Protein AF-A0A937XLF2-F1 (afdb_monomer_lite)

Radius of gyration: 30.06 Å; chains: 1; bounding box: 79×81×80 Å

Foldseek 3Di:
DAWAEWEFQQAQCQVVLVVLVVLLQFQKDPWKAKPLQKIWIWRAAARYIYIHIYHHPVSLPSCVLSNVADGTTAETEAEDQDQQVLLVQLVVLVAQKDRWDKIWIWADDPPDTDIWIKIKIWHDQVQAQAHTYIYIYTPCCCSVRDPVSNDTLLQWHDFQAWEKEFQDPVSNVSNQCSNPNDPVPPNRHYHYDYDPVDPGGMYIAEIEIAGQDNVSSVVSCVVSVQDWDDDDQKIWHHCVSNTRHIYIYHHDDPPVCVVVVVPPDDDDDDDDDDDDDDDDPDDDDDDWQFALLSLLLLLCLQLVAAEEEEADDPQCVLNVVNVVPDPSNHYYHYDPAQLVRLQVQQVCCVVVLFEREYEAEAAPSLVSNQVSQLVQAVVLGHYEYEYEAAQPVCPPVPDPRHDPSQVVCVVRWQEEDECNASACSLVRSQVSLQRQAEDRHGYYYYYYYSVRSGHGDRRPNSHHPNLSRGHVSDDDDPDPVVVVVVVVCVVPDPDDD

Structure (mmCIF, N/CA/C/O backbone):
data_AF-A0A937XLF2-F1
#
_entry.id   AF-A0A937XLF2-F1
#
loop_
_atom_site.group_PDB
_atom_site.id
_atom_site.type_symbol
_atom_site.label_atom_id
_atom_site.label_alt_id
_atom_site.label_comp_id
_atom_site.label_asym_id
_atom_site.label_entity_id
_atom_site.label_seq_id
_atom_site.pdbx_PDB_ins_code
_atom_site.Cartn_x
_atom_site.Cartn_y
_atom_site.Cartn_z
_atom_site.occupancy
_atom_site.B_iso_or_equiv
_atom_site.auth_seq_id
_atom_site.auth_comp_id
_atom_site.auth_asym_id
_atom_site.auth_atom_id
_atom_site.pdbx_PDB_model_num
ATOM 1 N N . MET A 1 1 ? -0.372 14.707 -21.434 1.00 70.12 1 MET A N 1
ATOM 2 C CA . MET A 1 1 ? 1.092 14.821 -21.278 1.00 70.12 1 MET A CA 1
ATOM 3 C C . MET A 1 1 ? 1.476 14.073 -20.020 1.00 70.12 1 MET A C 1
ATOM 5 O O . MET A 1 1 ? 0.783 14.228 -19.022 1.00 70.12 1 MET A O 1
ATOM 9 N N . GLU A 1 2 ? 2.509 13.240 -20.084 1.00 81.50 2 GLU A N 1
ATOM 10 C CA . GLU A 1 2 ? 2.954 12.407 -18.961 1.00 81.50 2 GLU A CA 1
ATOM 11 C C . GLU A 1 2 ? 4.087 13.090 -18.195 1.00 81.50 2 GLU A C 1
ATOM 13 O O . GLU A 1 2 ? 4.882 13.829 -18.779 1.00 81.50 2 GLU A O 1
ATOM 18 N N . PHE A 1 3 ? 4.162 12.849 -16.889 1.00 89.50 3 PHE A N 1
ATOM 19 C CA . PHE A 1 3 ? 5.321 13.232 -16.091 1.00 89.50 3 PHE A CA 1
ATOM 20 C C . PHE A 1 3 ? 6.520 12.336 -16.438 1.00 89.50 3 PHE A C 1
ATOM 22 O O . PHE A 1 3 ? 6.349 11.140 -16.663 1.00 89.50 3 PHE A O 1
ATOM 29 N N . ASP A 1 4 ? 7.719 12.917 -16.492 1.00 92.81 4 ASP A N 1
ATOM 30 C CA . ASP A 1 4 ? 8.948 12.191 -16.816 1.00 92.81 4 ASP A CA 1
ATOM 31 C C . ASP A 1 4 ? 9.892 12.097 -15.617 1.00 92.81 4 ASP A C 1
ATOM 33 O O . ASP A 1 4 ? 10.213 10.997 -15.172 1.00 92.81 4 ASP A O 1
ATOM 37 N N . HIS A 1 5 ? 10.327 13.234 -15.070 1.00 95.94 5 HIS A N 1
ATOM 38 C CA . HIS A 1 5 ? 11.238 13.245 -13.929 1.00 95.94 5 HIS A CA 1
ATOM 39 C C . HIS A 1 5 ? 11.229 14.559 -13.151 1.00 95.94 5 HIS A C 1
ATOM 41 O O . HIS A 1 5 ? 10.792 15.610 -13.626 1.00 95.94 5 HIS A O 1
ATOM 47 N N . ALA A 1 6 ? 11.750 14.475 -11.929 1.00 95.81 6 ALA A N 1
ATOM 48 C CA . ALA A 1 6 ? 12.029 15.610 -11.063 1.00 95.81 6 ALA A CA 1
ATOM 49 C C . ALA A 1 6 ? 13.544 15.814 -10.956 1.00 95.81 6 ALA A C 1
ATOM 51 O O . ALA A 1 6 ? 14.294 14.841 -10.882 1.00 95.81 6 ALA A O 1
ATOM 52 N N . VAL A 1 7 ? 13.995 17.069 -10.907 1.00 96.31 7 VAL A N 1
ATOM 53 C CA . VAL A 1 7 ? 15.417 17.400 -10.716 1.00 96.31 7 VAL A CA 1
ATOM 54 C C . VAL A 1 7 ? 15.638 18.014 -9.348 1.00 96.31 7 VAL A C 1
ATOM 56 O O . VAL A 1 7 ? 15.028 19.033 -9.013 1.00 96.31 7 VAL A O 1
ATOM 59 N N . VAL A 1 8 ? 16.568 17.432 -8.600 1.00 97.00 8 VAL A N 1
ATOM 60 C CA . VAL A 1 8 ? 17.066 17.932 -7.323 1.00 97.00 8 VAL A CA 1
ATOM 61 C C . VAL A 1 8 ? 18.462 18.496 -7.545 1.00 97.00 8 VAL A C 1
ATOM 63 O O . VAL A 1 8 ? 19.385 17.764 -7.899 1.00 97.00 8 VAL A O 1
ATOM 66 N N . VAL A 1 9 ? 18.625 19.803 -7.364 1.00 96.38 9 VAL A N 1
ATOM 67 C CA . VAL A 1 9 ? 19.933 20.454 -7.482 1.00 96.38 9 VAL A CA 1
ATOM 68 C C . VAL A 1 9 ? 20.702 20.259 -6.182 1.00 96.38 9 VAL A C 1
ATOM 70 O O . VAL A 1 9 ? 20.208 20.588 -5.105 1.00 96.38 9 VAL A O 1
ATOM 73 N N . VAL A 1 10 ? 21.917 19.725 -6.304 1.00 96.38 10 VAL A N 1
ATOM 74 C CA . VAL A 1 10 ? 22.835 19.451 -5.185 1.00 96.38 10 VAL A CA 1
ATOM 75 C C . VAL A 1 10 ? 24.174 20.181 -5.333 1.00 96.38 10 VAL A C 1
ATOM 77 O O . VAL A 1 10 ? 25.089 19.947 -4.553 1.00 96.38 10 VAL A O 1
ATOM 80 N N . HIS A 1 11 ? 24.298 21.063 -6.333 1.00 95.25 11 HIS A N 1
ATOM 81 C CA . HIS A 1 11 ? 25.495 21.873 -6.604 1.00 95.25 11 HIS A CA 1
ATOM 82 C C . HIS A 1 11 ? 26.783 21.033 -6.664 1.00 95.25 11 HIS A C 1
ATOM 84 O O . HIS A 1 11 ? 26.898 20.158 -7.521 1.00 95.25 11 HIS A O 1
ATOM 90 N N . ASP A 1 12 ? 27.750 21.299 -5.789 1.00 94.25 12 ASP A N 1
ATOM 91 C CA . ASP A 1 12 ? 29.016 20.575 -5.644 1.00 94.25 12 ASP A CA 1
ATOM 92 C C . ASP A 1 12 ? 28.970 19.466 -4.571 1.00 94.25 12 ASP A C 1
ATOM 94 O O . ASP A 1 12 ? 29.967 18.786 -4.342 1.00 94.25 12 ASP A O 1
ATOM 98 N N . GLN A 1 13 ? 27.806 19.209 -3.963 1.00 95.44 13 GLN A N 1
ATOM 99 C CA . GLN A 1 13 ? 27.596 18.232 -2.883 1.00 95.44 13 GLN A CA 1
ATOM 100 C C . GLN A 1 13 ? 27.111 16.866 -3.404 1.00 95.44 13 GLN A C 1
ATOM 102 O O . GLN A 1 13 ? 26.310 16.184 -2.765 1.00 95.44 13 GLN A O 1
ATOM 107 N N . MET A 1 14 ? 27.567 16.448 -4.590 1.00 96.31 14 MET A N 1
ATOM 108 C CA . MET A 1 14 ? 27.078 15.218 -5.234 1.00 96.31 14 MET A CA 1
ATOM 109 C C . MET A 1 14 ? 27.374 13.951 -4.413 1.00 96.31 14 MET A C 1
ATOM 111 O O . MET A 1 14 ? 26.533 13.057 -4.344 1.00 96.31 14 MET A O 1
ATOM 115 N N . ASP A 1 15 ? 28.550 13.872 -3.785 1.00 96.44 15 ASP A N 1
ATOM 116 C CA . ASP A 1 15 ? 28.934 12.729 -2.944 1.00 96.44 15 ASP A CA 1
ATOM 117 C C . ASP A 1 15 ? 28.076 12.644 -1.673 1.00 96.44 15 ASP A C 1
ATOM 119 O O . ASP A 1 15 ? 27.564 11.580 -1.333 1.00 96.44 15 ASP A O 1
ATOM 123 N N . GLU A 1 16 ? 27.823 13.780 -1.024 1.00 96.06 16 GLU A N 1
ATOM 124 C CA . GLU A 1 16 ? 26.942 13.845 0.144 1.00 96.06 16 GLU A CA 1
ATOM 125 C C . GLU A 1 16 ? 25.494 13.479 -0.216 1.00 96.06 16 GLU A C 1
ATOM 127 O O . GLU A 1 16 ? 24.826 12.740 0.511 1.00 96.06 16 GLU A O 1
ATOM 132 N N . ALA A 1 17 ? 25.004 13.952 -1.366 1.00 96.12 17 ALA A N 1
ATOM 133 C CA . ALA A 1 17 ? 23.687 13.579 -1.866 1.00 96.12 17 ALA A CA 1
ATOM 134 C C . ALA A 1 17 ? 23.592 12.066 -2.116 1.00 96.12 17 ALA A C 1
ATOM 136 O O . ALA A 1 17 ? 22.612 11.435 -1.717 1.00 96.12 17 ALA A O 1
ATOM 137 N N . LEU A 1 18 ? 24.621 11.467 -2.724 1.00 97.00 18 LEU A N 1
ATOM 138 C CA . LEU A 1 18 ? 24.688 10.025 -2.947 1.00 97.00 18 LEU A CA 1
ATOM 139 C C . LEU A 1 18 ? 24.577 9.248 -1.629 1.00 97.00 18 LEU A C 1
ATOM 141 O O . LEU A 1 18 ? 23.783 8.310 -1.537 1.00 97.00 18 LEU A O 1
ATOM 145 N N . GLU A 1 19 ? 25.341 9.643 -0.611 1.00 96.44 19 GLU A N 1
ATOM 146 C CA . GLU A 1 19 ? 25.309 9.012 0.711 1.00 96.44 19 GLU A CA 1
ATOM 147 C C . GLU A 1 19 ? 23.934 9.141 1.370 1.00 96.44 19 GLU A C 1
ATOM 149 O O . GLU A 1 19 ? 23.361 8.137 1.799 1.00 96.44 19 GLU A O 1
ATOM 154 N N . ARG A 1 20 ? 23.356 10.347 1.391 1.00 96.38 20 ARG A N 1
ATOM 155 C CA . ARG A 1 20 ? 22.055 10.605 2.026 1.00 96.38 20 ARG A CA 1
ATOM 156 C C . ARG A 1 20 ? 20.918 9.836 1.357 1.00 96.38 20 ARG A C 1
ATOM 158 O O . ARG A 1 20 ? 20.122 9.204 2.047 1.00 96.38 20 ARG A O 1
ATOM 165 N N . PHE A 1 21 ? 20.843 9.831 0.026 1.00 97.44 21 PHE A N 1
ATOM 166 C CA . PHE A 1 21 ? 19.784 9.100 -0.679 1.00 97.44 21 PHE A CA 1
ATOM 167 C C . PHE A 1 21 ? 19.967 7.575 -0.579 1.00 97.44 21 PHE A C 1
ATOM 169 O O . PHE A 1 21 ? 18.979 6.852 -0.435 1.00 97.44 21 PHE A O 1
ATOM 176 N N . ARG A 1 22 ? 21.206 7.062 -0.544 1.00 97.06 22 ARG A N 1
ATOM 177 C CA . ARG A 1 22 ? 21.458 5.641 -0.235 1.00 97.06 22 ARG A CA 1
ATOM 178 C C . ARG A 1 22 ? 21.079 5.284 1.199 1.00 97.06 22 ARG A C 1
ATOM 180 O O . ARG A 1 22 ? 20.494 4.225 1.415 1.00 97.06 22 ARG A O 1
ATOM 187 N N . ALA A 1 23 ? 21.339 6.169 2.162 1.00 96.19 23 ALA A N 1
ATOM 188 C CA . ALA A 1 23 ? 20.910 5.993 3.549 1.00 96.19 23 ALA A CA 1
ATOM 189 C C . ALA A 1 23 ? 19.375 5.940 3.676 1.00 96.19 23 ALA A C 1
ATOM 191 O O . ALA A 1 23 ? 18.843 5.215 4.513 1.00 96.19 23 ALA A O 1
ATOM 192 N N . MET A 1 24 ? 18.649 6.628 2.789 1.00 97.31 24 MET A N 1
ATOM 193 C CA . MET A 1 24 ? 17.187 6.521 2.672 1.00 97.31 24 MET A CA 1
ATOM 194 C C . MET A 1 24 ? 16.707 5.236 1.980 1.00 97.31 24 MET A C 1
ATOM 196 O O . MET A 1 24 ? 15.505 5.049 1.795 1.00 97.31 24 MET A O 1
ATOM 200 N N . GLY A 1 25 ? 17.624 4.348 1.592 1.00 96.62 25 GLY A N 1
ATOM 201 C CA . GLY A 1 25 ? 17.332 3.069 0.956 1.00 96.62 25 GLY A CA 1
ATOM 202 C C . GLY A 1 25 ? 17.006 3.163 -0.534 1.00 96.62 25 GLY A C 1
ATOM 203 O O . GLY A 1 25 ? 16.436 2.218 -1.078 1.00 96.62 25 GLY A O 1
ATOM 204 N N . PHE A 1 26 ? 17.365 4.257 -1.213 1.00 97.94 26 PHE A N 1
ATOM 205 C CA . PHE A 1 26 ? 17.306 4.304 -2.671 1.00 97.94 26 PHE A CA 1
ATOM 206 C C . PHE A 1 26 ? 18.509 3.584 -3.283 1.00 97.94 26 PHE A C 1
ATOM 208 O O . PHE A 1 26 ? 19.660 3.842 -2.928 1.00 97.94 26 PHE A O 1
ATOM 215 N N . PHE A 1 27 ? 18.260 2.738 -4.283 1.00 97.31 27 PHE A N 1
ATOM 216 C CA . PHE A 1 27 ? 19.265 2.502 -5.315 1.00 97.31 27 PHE A CA 1
ATOM 217 C C . PHE A 1 27 ? 19.537 3.807 -6.085 1.00 97.31 27 PHE A C 1
ATOM 219 O O . PHE A 1 27 ? 18.606 4.452 -6.565 1.00 97.31 27 PHE A O 1
ATOM 226 N N . VAL A 1 28 ? 20.813 4.180 -6.193 1.00 96.75 28 VAL A N 1
ATOM 227 C CA . VAL A 1 28 ? 21.285 5.388 -6.881 1.00 96.75 28 VAL A CA 1
ATOM 228 C C . VAL A 1 28 ? 22.344 4.962 -7.898 1.00 96.75 28 VAL A C 1
ATOM 230 O O . VAL A 1 28 ? 23.304 4.281 -7.514 1.00 96.75 28 VAL A O 1
ATOM 233 N N . THR A 1 29 ? 22.164 5.327 -9.174 1.00 94.81 29 THR A N 1
ATOM 234 C CA . THR A 1 29 ? 23.053 4.903 -10.275 1.00 94.81 29 THR A CA 1
ATOM 235 C C . THR A 1 29 ? 24.486 5.389 -10.086 1.00 94.81 29 THR A C 1
ATOM 237 O O . THR A 1 29 ? 24.756 6.273 -9.277 1.00 94.81 29 THR A O 1
ATOM 240 N N . GLU A 1 30 ? 25.416 4.881 -10.892 1.00 91.81 30 GLU A N 1
ATOM 241 C CA . GLU A 1 30 ? 26.735 5.501 -11.029 1.00 91.81 30 GLU A CA 1
ATOM 242 C C . GLU A 1 30 ? 26.637 6.946 -11.538 1.00 91.81 30 GLU A C 1
ATOM 244 O O . GLU A 1 30 ? 25.594 7.385 -12.044 1.00 91.81 30 GLU A O 1
ATOM 249 N N . ARG A 1 31 ? 27.724 7.699 -11.342 1.00 94.19 31 ARG A N 1
ATOM 250 C CA . ARG A 1 31 ? 27.793 9.114 -11.698 1.00 94.19 31 ARG A CA 1
ATOM 251 C C . ARG A 1 31 ? 27.819 9.258 -13.214 1.00 94.19 31 ARG A C 1
ATOM 253 O O . ARG A 1 31 ? 28.728 8.764 -13.873 1.00 94.19 31 ARG A O 1
ATOM 260 N N . GLY A 1 32 ? 26.845 9.975 -13.754 1.00 91.38 32 GLY A N 1
ATOM 261 C CA . GLY A 1 32 ? 26.829 10.393 -15.145 1.00 91.38 32 GLY A CA 1
ATOM 262 C C . GLY A 1 32 ? 27.539 11.727 -15.347 1.00 91.38 32 GLY A C 1
ATOM 263 O O . GLY A 1 32 ? 27.528 12.595 -14.472 1.00 91.38 32 GLY A O 1
ATOM 264 N N . TYR A 1 33 ? 28.122 11.895 -16.531 1.00 91.56 33 TYR A N 1
ATOM 265 C CA . TYR A 1 33 ? 28.81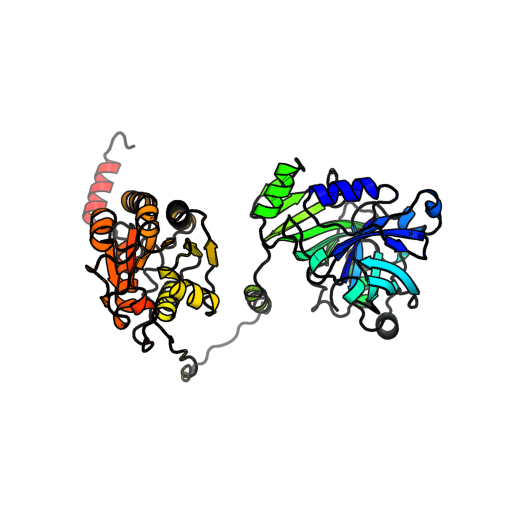6 13.110 -16.948 1.00 91.56 33 TYR A CA 1
ATOM 266 C C . TYR A 1 33 ? 28.154 13.637 -18.217 1.00 91.56 33 TYR A C 1
ATOM 268 O O . TYR A 1 33 ? 28.175 12.981 -19.256 1.00 91.56 33 TYR A O 1
ATOM 276 N N . HIS A 1 34 ? 27.538 14.812 -18.133 1.00 86.38 34 HIS A N 1
ATOM 277 C CA . HIS A 1 34 ? 26.902 15.440 -19.284 1.00 86.38 34 HIS A CA 1
ATOM 278 C C . HIS A 1 34 ? 27.938 16.166 -20.140 1.00 86.38 34 HIS A C 1
ATOM 280 O O . HIS A 1 34 ? 28.828 16.842 -19.615 1.00 86.38 34 HIS A O 1
ATOM 286 N N . SER A 1 35 ? 27.744 16.152 -21.460 1.00 82.88 35 SER A N 1
ATOM 287 C CA . SER A 1 35 ? 28.547 16.953 -22.398 1.00 82.88 35 SER A CA 1
ATOM 288 C C . SER A 1 35 ? 28.527 18.460 -22.086 1.00 82.88 35 SER A C 1
ATOM 290 O O . SER A 1 35 ? 29.469 19.182 -22.402 1.00 82.88 35 SER A O 1
ATOM 292 N N . LEU A 1 36 ? 27.481 18.925 -21.396 1.00 77.75 36 LEU A N 1
ATOM 293 C CA . LEU A 1 36 ? 27.287 20.308 -20.954 1.00 77.75 36 LEU A CA 1
ATOM 294 C C . LEU A 1 36 ? 28.039 20.674 -19.652 1.00 77.75 36 LEU A C 1
ATOM 296 O O . LEU A 1 36 ? 27.909 21.798 -19.173 1.00 77.75 36 LEU A O 1
ATOM 300 N N . GLY A 1 37 ? 28.802 19.751 -19.050 1.00 85.19 37 GLY A N 1
ATOM 301 C CA . GLY A 1 37 ? 29.666 20.008 -17.883 1.00 85.19 37 GLY A CA 1
ATOM 302 C C . GLY A 1 37 ? 29.051 19.725 -16.505 1.00 85.19 37 GLY A C 1
ATOM 303 O O . GLY A 1 37 ? 29.766 19.737 -15.504 1.00 85.19 37 GLY A O 1
ATOM 304 N N . THR A 1 38 ? 27.753 19.437 -16.442 1.00 93.06 38 THR A N 1
ATOM 305 C CA . THR A 1 38 ? 27.073 18.948 -15.226 1.00 93.06 38 THR A CA 1
ATOM 306 C C . THR A 1 38 ? 27.301 17.455 -15.008 1.00 93.06 38 THR A C 1
ATOM 308 O O . THR A 1 38 ? 27.551 16.717 -15.960 1.00 93.06 38 THR A O 1
ATOM 311 N N . ILE A 1 39 ? 27.132 17.009 -13.770 1.00 95.19 39 ILE A N 1
ATOM 312 C CA . ILE A 1 39 ? 27.133 15.597 -13.375 1.00 95.19 39 ILE A CA 1
ATOM 313 C C . ILE A 1 39 ? 25.782 15.219 -12.779 1.00 95.19 39 ILE A C 1
ATOM 315 O O . ILE A 1 39 ? 25.080 16.087 -12.251 1.00 95.19 39 ILE A O 1
ATOM 319 N N . ASN A 1 40 ? 25.427 13.936 -12.838 1.00 96.06 40 ASN A N 1
ATOM 320 C CA . ASN A 1 40 ? 24.212 13.451 -12.198 1.00 96.06 40 ASN A CA 1
ATOM 321 C C . ASN A 1 40 ? 24.329 12.071 -11.556 1.00 96.06 40 ASN A C 1
ATOM 323 O O . ASN A 1 40 ? 25.195 11.266 -11.891 1.00 96.06 40 ASN A O 1
ATOM 327 N N . HIS A 1 41 ? 23.391 11.806 -10.658 1.00 96.94 41 HIS A N 1
ATOM 328 C CA . HIS A 1 41 ? 22.976 10.467 -10.273 1.00 96.94 41 HIS A CA 1
ATOM 329 C C . HIS A 1 41 ? 21.477 10.333 -10.531 1.00 96.94 41 HIS A C 1
ATOM 331 O O . HIS A 1 41 ? 20.729 11.295 -10.348 1.00 96.94 41 HIS A O 1
ATOM 337 N N . LEU A 1 42 ? 21.033 9.148 -10.943 1.00 97.06 42 LEU A N 1
ATOM 338 C CA . LEU A 1 42 ? 19.619 8.873 -11.157 1.00 97.06 42 LEU A CA 1
ATOM 339 C C . LEU A 1 42 ? 19.085 7.928 -10.081 1.00 97.06 42 LEU A C 1
ATOM 341 O O . LEU A 1 42 ? 19.763 6.990 -9.657 1.00 97.06 42 LEU A O 1
ATOM 345 N N . ILE A 1 43 ? 17.841 8.164 -9.683 1.00 98.06 43 ILE A N 1
ATOM 346 C CA . ILE A 1 43 ? 17.016 7.251 -8.893 1.00 98.06 43 ILE A CA 1
ATOM 347 C C . ILE A 1 43 ? 15.849 6.866 -9.795 1.00 98.06 43 ILE A C 1
ATOM 349 O O . ILE A 1 43 ? 14.926 7.657 -9.993 1.00 98.06 43 ILE A O 1
ATOM 353 N N . ILE A 1 44 ? 15.948 5.693 -10.417 1.00 97.44 44 ILE A N 1
ATOM 354 C CA . ILE A 1 44 ? 15.016 5.245 -11.455 1.00 97.44 44 ILE A CA 1
ATOM 355 C C . ILE A 1 44 ? 13.805 4.594 -10.806 1.00 97.44 44 ILE A C 1
ATOM 357 O O . ILE A 1 44 ? 13.966 3.611 -10.112 1.00 97.44 44 ILE A O 1
ATOM 361 N N . LEU A 1 45 ? 12.610 5.100 -11.075 1.00 95.56 45 LEU A N 1
ATOM 362 C CA . LEU A 1 45 ? 11.343 4.554 -10.590 1.00 95.56 45 LEU A CA 1
ATOM 363 C C . LEU A 1 45 ? 10.609 3.848 -11.745 1.00 95.56 45 LEU A C 1
ATOM 365 O O . LEU A 1 45 ? 11.140 3.761 -12.855 1.00 95.56 45 LEU A O 1
ATOM 369 N N . ASP A 1 46 ? 9.392 3.352 -11.513 1.00 90.25 46 ASP A N 1
ATOM 370 C CA . ASP A 1 46 ? 8.694 2.488 -12.479 1.00 90.25 46 ASP A CA 1
ATOM 371 C C . ASP A 1 46 ? 8.454 3.187 -13.818 1.00 90.25 46 ASP A C 1
ATOM 373 O O . ASP A 1 46 ? 8.754 2.635 -14.875 1.00 90.25 46 ASP A O 1
ATOM 377 N N . ASN A 1 47 ? 7.968 4.429 -13.761 1.00 85.50 47 ASN A N 1
ATOM 378 C CA . ASN A 1 47 ? 7.598 5.216 -14.940 1.00 85.50 47 ASN A CA 1
ATOM 379 C C . ASN A 1 47 ? 8.257 6.603 -14.980 1.00 85.50 47 ASN A C 1
ATOM 381 O O . ASN A 1 47 ? 8.012 7.379 -15.907 1.00 85.50 47 ASN A O 1
ATOM 385 N N . SER A 1 48 ? 9.086 6.926 -13.987 1.00 93.56 48 SER A N 1
ATOM 386 C CA . SER A 1 48 ? 9.733 8.230 -13.824 1.00 93.56 48 SER A CA 1
ATOM 387 C C . SER A 1 48 ? 11.116 8.081 -13.194 1.00 93.56 48 SER A C 1
ATOM 389 O O . SER A 1 48 ? 11.562 6.967 -12.936 1.00 93.56 48 SER A O 1
ATOM 391 N N . TYR A 1 49 ? 11.806 9.182 -12.911 1.00 96.38 49 TYR A N 1
ATOM 392 C CA . TYR A 1 49 ? 13.018 9.155 -12.089 1.00 96.38 49 TYR A CA 1
ATOM 393 C C . TYR A 1 49 ? 13.228 10.463 -11.319 1.00 96.38 49 TYR A C 1
ATOM 395 O O . TYR A 1 49 ? 12.584 11.477 -11.593 1.00 96.38 49 TYR A O 1
ATOM 403 N N . ILE A 1 50 ? 14.131 10.430 -10.339 1.00 97.56 50 ILE A N 1
ATOM 404 C CA . ILE A 1 50 ? 14.697 11.625 -9.705 1.00 97.56 50 ILE A CA 1
ATOM 405 C C . ILE A 1 50 ? 16.120 11.788 -10.228 1.00 97.56 50 ILE A C 1
ATOM 407 O O . ILE A 1 50 ? 16.924 10.858 -10.155 1.00 97.56 50 ILE A O 1
ATOM 411 N N . GLU A 1 51 ? 16.432 12.965 -10.755 1.00 97.06 51 GLU A N 1
ATOM 412 C CA . GLU A 1 51 ? 17.785 13.349 -11.135 1.00 97.06 51 GLU A CA 1
ATOM 413 C C . GLU A 1 51 ? 18.409 14.195 -10.029 1.00 97.06 51 GLU A C 1
ATOM 415 O O . GLU A 1 51 ? 17.969 15.314 -9.771 1.00 97.06 51 GLU A O 1
ATOM 420 N N . LEU A 1 52 ? 19.459 13.678 -9.397 1.00 97.81 52 LEU A N 1
ATOM 421 C CA . LEU A 1 52 ? 20.346 14.487 -8.569 1.00 97.81 52 LEU A CA 1
ATOM 422 C C . LEU A 1 52 ? 21.323 15.183 -9.515 1.00 97.81 52 LEU A C 1
ATOM 424 O O . LEU A 1 52 ? 22.123 14.507 -10.159 1.00 97.81 52 LEU A O 1
ATOM 428 N N . LEU A 1 53 ? 21.244 16.507 -9.632 1.00 96.69 53 LEU A N 1
ATOM 429 C CA . LEU A 1 53 ? 22.009 17.299 -10.595 1.00 96.69 53 LEU A CA 1
ATOM 430 C C . LEU A 1 53 ? 23.003 18.216 -9.886 1.00 96.69 53 LEU A C 1
ATOM 432 O O . LEU A 1 53 ? 22.642 18.981 -8.991 1.00 96.69 53 LEU A O 1
ATOM 436 N N . GLY A 1 54 ? 24.246 18.196 -10.348 1.00 96.44 54 GLY A N 1
ATOM 437 C CA . GLY A 1 54 ? 25.309 19.034 -9.812 1.00 96.44 54 GLY A CA 1
ATOM 438 C C . GLY A 1 54 ? 26.395 19.330 -10.836 1.00 96.44 54 GLY A C 1
ATOM 439 O O . GLY A 1 54 ? 26.231 19.116 -12.041 1.00 96.44 54 GLY A O 1
ATOM 440 N N . TYR A 1 55 ? 27.529 19.816 -10.356 1.00 95.75 55 TYR A N 1
ATOM 441 C CA . TYR A 1 55 ? 28.718 20.076 -11.160 1.00 95.75 55 TYR A CA 1
ATOM 442 C C . TYR A 1 55 ? 29.976 19.731 -10.372 1.00 95.75 55 TYR A C 1
ATOM 444 O O . TYR A 1 55 ? 30.007 19.794 -9.146 1.00 95.75 55 TYR A O 1
ATOM 452 N N . LEU A 1 56 ? 31.035 19.390 -11.101 1.00 93.38 56 LEU A N 1
ATOM 453 C CA . LEU A 1 56 ? 32.370 19.385 -10.518 1.00 93.38 56 LEU A CA 1
ATOM 454 C C . LEU A 1 56 ? 32.836 20.835 -10.304 1.00 93.38 56 LEU A C 1
ATOM 456 O O . LEU A 1 56 ? 32.452 21.699 -11.103 1.00 93.38 56 LEU A O 1
ATOM 460 N N . PRO A 1 57 ? 33.656 21.126 -9.279 1.00 91.00 57 PRO A N 1
ATOM 461 C CA . PRO A 1 57 ? 34.128 22.482 -8.991 1.00 91.00 57 PRO A CA 1
ATOM 462 C C . PRO A 1 57 ? 34.725 23.206 -10.209 1.00 91.00 57 PRO A C 1
ATOM 464 O O . PRO A 1 57 ? 34.425 24.374 -10.447 1.00 91.00 57 PRO A O 1
ATOM 467 N N . GLU A 1 58 ? 35.489 22.503 -11.046 1.00 92.06 58 GLU A N 1
ATOM 468 C CA . GLU A 1 58 ? 36.090 23.026 -12.279 1.00 92.06 58 GLU A CA 1
ATOM 469 C C . GLU A 1 58 ? 35.074 23.378 -13.380 1.00 92.06 58 GLU A C 1
ATOM 471 O O . GLU A 1 58 ? 35.389 24.113 -14.316 1.00 92.06 58 GLU A O 1
ATOM 476 N N . ASN A 1 59 ? 33.845 22.869 -13.277 1.00 93.06 59 ASN A N 1
ATOM 477 C CA . ASN A 1 59 ? 32.757 23.104 -14.222 1.00 93.06 59 ASN A CA 1
ATOM 478 C C . ASN A 1 59 ? 31.690 24.066 -13.678 1.00 93.06 59 ASN A C 1
ATOM 480 O O . ASN A 1 59 ? 30.681 24.275 -14.353 1.00 93.06 59 ASN A O 1
ATOM 484 N N . ARG A 1 60 ? 31.904 24.670 -12.499 1.00 90.00 60 ARG A N 1
ATOM 485 C CA . ARG A 1 60 ? 30.927 25.522 -11.796 1.00 90.00 60 ARG A CA 1
ATOM 486 C C . ARG A 1 60 ? 30.269 26.578 -12.685 1.00 90.00 60 ARG A C 1
ATOM 488 O O . ARG A 1 60 ? 29.060 26.774 -12.618 1.00 90.00 60 ARG A O 1
ATOM 495 N N . ASP A 1 61 ? 31.047 27.243 -13.534 1.00 90.88 61 ASP A N 1
ATOM 496 C CA . ASP A 1 61 ? 30.554 28.355 -14.356 1.00 90.88 61 ASP A CA 1
ATOM 497 C C . ASP A 1 61 ? 30.063 27.931 -15.751 1.00 90.88 61 ASP A C 1
ATOM 499 O O . ASP A 1 61 ? 29.628 28.775 -16.532 1.00 90.88 61 ASP A O 1
ATOM 503 N N . LYS A 1 62 ? 30.073 26.628 -16.075 1.00 89.19 62 LYS A N 1
ATOM 504 C CA . LYS A 1 62 ? 29.584 26.127 -17.373 1.00 89.19 62 LYS A CA 1
ATOM 505 C C . LYS A 1 62 ? 28.061 26.162 -17.500 1.00 89.19 62 LYS A C 1
ATOM 507 O O . LYS A 1 62 ? 27.557 26.210 -18.619 1.00 89.19 62 LYS A O 1
ATOM 512 N N . ARG A 1 63 ? 27.333 26.112 -16.378 1.00 87.06 63 ARG A N 1
ATOM 513 C CA . ARG A 1 63 ? 25.858 26.077 -16.327 1.00 87.06 63 ARG A CA 1
ATOM 514 C C . ARG A 1 63 ? 25.324 27.037 -15.258 1.00 87.06 63 ARG A C 1
ATOM 516 O O . ARG A 1 63 ? 24.956 26.587 -14.168 1.00 87.06 63 ARG A O 1
ATOM 523 N N . PRO A 1 64 ? 25.305 28.355 -15.540 1.00 88.81 64 PRO A N 1
ATOM 524 C CA . PRO A 1 64 ? 24.845 29.374 -14.596 1.00 88.81 64 PRO A CA 1
ATOM 525 C C . PRO A 1 64 ? 23.455 29.083 -14.026 1.00 88.81 64 PRO A C 1
ATOM 527 O O . PRO A 1 64 ? 23.227 29.270 -12.841 1.00 88.81 64 PRO A O 1
ATOM 530 N N . GLU A 1 65 ? 22.548 28.524 -14.825 1.00 86.44 65 GLU A N 1
ATOM 531 C CA . GLU A 1 65 ? 21.191 28.193 -14.394 1.00 86.44 65 GLU A CA 1
ATOM 532 C C . GLU A 1 65 ? 21.114 27.046 -13.374 1.00 86.44 65 GLU A C 1
ATOM 534 O O . GLU A 1 65 ? 20.106 26.912 -12.689 1.00 86.44 65 GLU A O 1
ATOM 539 N N . VAL A 1 66 ? 22.147 26.199 -13.279 1.00 89.62 66 VAL A N 1
ATOM 540 C CA . VAL A 1 66 ? 22.259 25.156 -12.241 1.00 89.62 66 VAL A CA 1
ATOM 541 C C . VAL A 1 66 ? 22.994 25.706 -11.021 1.00 89.62 66 VAL A C 1
ATOM 543 O O . VAL A 1 66 ? 22.607 25.421 -9.894 1.00 89.62 66 VAL A O 1
ATOM 546 N N . ARG A 1 67 ? 24.031 26.521 -11.244 1.00 91.31 67 ARG A N 1
ATOM 547 C CA . ARG A 1 67 ? 24.786 27.214 -10.191 1.00 91.31 67 ARG A CA 1
ATOM 548 C C . ARG A 1 67 ? 23.905 28.156 -9.370 1.00 91.31 67 ARG A C 1
ATOM 550 O O . ARG A 1 67 ? 24.013 28.169 -8.150 1.00 91.31 67 ARG A O 1
ATOM 557 N N . ASP A 1 68 ? 23.056 28.924 -10.045 1.00 89.44 68 ASP A N 1
ATOM 558 C CA . ASP A 1 68 ? 22.245 29.982 -9.437 1.00 89.44 68 ASP A CA 1
ATOM 559 C C . ASP A 1 68 ? 20.874 29.468 -8.960 1.00 89.44 68 ASP A C 1
ATOM 561 O O . ASP A 1 68 ? 20.157 30.171 -8.250 1.00 89.44 68 ASP A O 1
ATOM 565 N N . ALA A 1 69 ? 20.507 28.231 -9.316 1.00 88.31 69 ALA A N 1
ATOM 566 C CA . ALA A 1 69 ? 19.311 27.577 -8.802 1.00 88.31 69 ALA A CA 1
ATOM 567 C C . ALA A 1 69 ? 19.448 27.265 -7.298 1.00 88.31 69 ALA A C 1
ATOM 569 O O . ALA A 1 69 ? 20.525 26.854 -6.857 1.00 88.31 69 ALA A O 1
ATOM 570 N N . PRO A 1 70 ? 18.370 27.391 -6.501 1.00 88.69 70 PRO A N 1
ATOM 571 C CA . PRO A 1 70 ? 18.377 26.937 -5.115 1.00 88.69 70 PRO A CA 1
ATOM 572 C C . PRO A 1 70 ? 18.586 25.419 -5.033 1.00 88.69 70 PRO A C 1
ATOM 574 O O . PRO A 1 70 ? 18.148 24.671 -5.911 1.00 88.69 70 PRO A O 1
ATOM 577 N N . ALA A 1 71 ? 19.238 24.974 -3.957 1.00 90.62 71 ALA A N 1
ATOM 578 C CA . ALA A 1 71 ? 19.383 23.553 -3.657 1.00 90.62 71 ALA A CA 1
ATOM 579 C C . ALA A 1 71 ? 18.013 22.931 -3.345 1.00 90.62 71 ALA A C 1
ATOM 581 O O . ALA A 1 71 ? 17.141 23.593 -2.777 1.00 90.62 71 ALA A O 1
ATOM 582 N N . GLY A 1 72 ? 17.838 21.657 -3.690 1.00 93.50 72 GLY A N 1
ATOM 583 C CA . GLY A 1 72 ? 16.572 20.940 -3.533 1.00 93.50 72 GLY A CA 1
ATOM 584 C C . GLY A 1 72 ? 15.803 20.786 -4.845 1.00 93.50 72 GLY A C 1
ATOM 585 O O . GLY A 1 72 ? 16.376 20.858 -5.935 1.00 93.50 72 GLY A O 1
ATOM 586 N N . LEU A 1 73 ? 14.501 20.505 -4.749 1.00 94.75 73 LEU A N 1
ATOM 587 C CA . LEU A 1 73 ? 13.651 20.272 -5.918 1.00 94.75 73 LEU A CA 1
ATOM 588 C C . LEU A 1 73 ? 13.534 21.551 -6.748 1.00 94.75 73 LEU A C 1
ATOM 590 O O . LEU A 1 73 ? 13.011 22.563 -6.295 1.00 94.75 73 LEU A O 1
ATOM 594 N N . ASN A 1 74 ? 14.028 21.490 -7.979 1.00 93.81 74 ASN A N 1
ATOM 595 C CA . ASN A 1 74 ? 14.214 22.676 -8.797 1.00 93.81 74 ASN A CA 1
ATOM 596 C C . ASN A 1 74 ? 13.654 22.541 -10.211 1.00 93.81 74 ASN A C 1
ATOM 598 O O . ASN A 1 74 ? 13.396 23.568 -10.833 1.00 93.81 74 ASN A O 1
ATOM 602 N N . ALA A 1 75 ? 13.438 21.328 -10.727 1.00 93.94 75 ALA A N 1
ATOM 603 C CA . ALA A 1 75 ? 12.764 21.171 -12.010 1.00 93.94 75 ALA A CA 1
ATOM 604 C C . ALA A 1 75 ? 11.678 20.101 -12.007 1.00 93.94 75 ALA A C 1
ATOM 606 O O . ALA A 1 75 ? 11.822 19.055 -11.370 1.00 93.94 75 ALA A O 1
ATOM 607 N N . TRP A 1 76 ? 10.630 20.378 -12.778 1.00 93.75 76 TRP A N 1
ATOM 608 C CA . TRP A 1 76 ? 9.539 19.460 -13.070 1.00 93.75 76 TRP A CA 1
ATOM 609 C C . TRP A 1 76 ? 9.443 19.250 -14.577 1.00 93.75 76 TRP A C 1
ATOM 611 O O . TRP A 1 76 ? 9.365 20.218 -15.342 1.00 93.75 76 TRP A O 1
ATOM 621 N N . VAL A 1 77 ? 9.499 17.988 -14.998 1.00 94.44 77 VAL A N 1
ATOM 622 C CA . VAL A 1 77 ? 9.753 17.639 -16.395 1.00 94.44 77 VAL A CA 1
ATOM 623 C C . VAL A 1 77 ? 8.672 16.725 -16.931 1.00 94.44 77 VAL A C 1
ATOM 625 O O . VAL A 1 77 ? 8.334 15.713 -16.316 1.00 94.44 77 VAL A O 1
ATOM 628 N N . TRP A 1 78 ? 8.161 17.062 -18.111 1.00 93.31 78 TRP A N 1
ATOM 629 C CA . TRP A 1 78 ? 7.197 16.233 -18.827 1.00 93.31 78 TRP A CA 1
ATOM 630 C C . TRP A 1 78 ? 7.851 15.452 -19.956 1.00 93.31 78 TRP A C 1
ATOM 632 O O . TRP A 1 78 ? 8.834 15.879 -20.569 1.00 93.31 78 TRP A O 1
ATOM 642 N N . ARG A 1 79 ? 7.262 14.302 -20.263 1.00 92.44 79 ARG A N 1
ATOM 643 C CA . ARG A 1 79 ? 7.718 13.435 -21.339 1.00 92.44 79 ARG A CA 1
ATOM 644 C C . ARG A 1 79 ? 7.328 14.024 -22.684 1.00 92.44 79 ARG A C 1
ATOM 646 O O . ARG A 1 79 ? 6.196 14.466 -22.881 1.00 92.44 79 ARG A O 1
ATOM 653 N N . SER A 1 80 ? 8.266 13.975 -23.618 1.00 93.94 80 SER A N 1
ATOM 654 C CA . SER A 1 80 ? 8.058 14.298 -25.023 1.00 93.94 80 SER A CA 1
ATOM 655 C C . SER A 1 80 ? 8.428 13.092 -25.878 1.00 93.94 80 SER A C 1
ATOM 657 O O . SER A 1 80 ? 9.523 12.553 -25.748 1.00 93.94 80 SER A O 1
ATOM 659 N N . HIS A 1 81 ? 7.541 12.678 -26.780 1.00 92.44 81 HIS A N 1
ATOM 660 C CA . HIS A 1 81 ? 7.869 11.651 -27.777 1.00 92.44 81 HIS A CA 1
ATOM 661 C C . HIS A 1 81 ? 8.590 12.245 -28.995 1.00 92.44 81 HIS A C 1
ATOM 663 O O . HIS A 1 81 ? 9.416 11.569 -29.601 1.00 92.44 81 HIS A O 1
ATOM 669 N N . ASP A 1 82 ? 8.334 13.523 -29.289 1.00 95.00 82 ASP A N 1
ATOM 670 C CA . ASP A 1 82 ? 8.997 14.312 -30.325 1.00 95.00 82 ASP A CA 1
ATOM 671 C C . ASP A 1 82 ? 9.165 15.758 -29.826 1.00 95.00 82 ASP A C 1
ATOM 673 O O . ASP A 1 82 ? 8.192 16.486 -29.597 1.00 95.00 82 ASP A O 1
ATOM 677 N N . ALA A 1 83 ? 10.412 16.171 -29.598 1.00 96.00 83 ALA A N 1
ATOM 678 C CA . ALA A 1 83 ? 10.739 17.494 -29.080 1.00 96.00 83 ALA A CA 1
ATOM 679 C C . ALA A 1 83 ? 10.405 18.612 -30.079 1.00 96.00 83 ALA A C 1
ATOM 681 O O . ALA A 1 83 ? 10.034 19.712 -29.665 1.00 96.00 83 ALA A O 1
ATOM 682 N N . SER A 1 84 ? 10.496 18.346 -31.384 1.00 96.62 84 SER A N 1
ATOM 683 C CA . SER A 1 84 ? 10.147 19.326 -32.414 1.00 96.62 84 SER A CA 1
ATOM 684 C C . SER A 1 84 ? 8.642 19.561 -32.447 1.00 96.62 84 SER A C 1
ATOM 686 O O . SER A 1 84 ? 8.207 20.713 -32.472 1.00 96.62 84 SER A O 1
ATOM 688 N N . GLU A 1 85 ? 7.844 18.493 -32.378 1.00 95.38 85 GLU A N 1
ATOM 689 C CA . GLU A 1 85 ? 6.386 18.599 -32.288 1.00 95.38 85 GLU A CA 1
ATOM 690 C C . GLU A 1 85 ? 5.965 19.314 -30.999 1.00 95.38 85 GLU A C 1
ATOM 692 O O . GLU A 1 85 ? 5.194 20.275 -31.043 1.00 95.38 85 GLU A O 1
ATOM 697 N N . THR A 1 86 ? 6.533 18.914 -29.858 1.00 94.81 86 THR A N 1
ATOM 698 C CA . THR A 1 86 ? 6.266 19.545 -28.557 1.00 94.81 86 THR A CA 1
ATOM 699 C C . THR A 1 86 ? 6.572 21.042 -28.587 1.00 94.81 86 THR A C 1
ATOM 701 O O . THR A 1 86 ? 5.754 21.850 -28.146 1.00 94.81 86 THR A O 1
ATOM 704 N N . TYR A 1 87 ? 7.709 21.438 -29.168 1.00 96.19 87 TYR A N 1
ATOM 705 C CA . TYR A 1 87 ? 8.059 22.845 -29.360 1.00 96.19 87 TYR A CA 1
ATOM 706 C C . TYR A 1 87 ? 7.003 23.593 -30.187 1.00 96.19 87 TYR A C 1
ATOM 708 O O . TYR A 1 87 ? 6.532 24.646 -29.758 1.00 96.19 87 TYR A O 1
ATOM 716 N N . GLN A 1 88 ? 6.580 23.046 -31.333 1.00 96.19 88 GLN A N 1
ATOM 717 C CA . GLN A 1 88 ? 5.556 23.677 -32.177 1.00 96.19 88 GLN A CA 1
ATOM 718 C C . GLN A 1 88 ? 4.219 23.835 -31.443 1.00 96.19 88 GLN A C 1
ATOM 720 O O . GLN A 1 88 ? 3.596 24.894 -31.521 1.00 96.19 88 GLN A O 1
ATOM 725 N N . GLN A 1 89 ? 3.796 22.821 -30.686 1.00 93.00 89 GLN A N 1
ATOM 726 C CA . GLN A 1 89 ? 2.560 22.877 -29.905 1.00 93.00 89 GLN A CA 1
ATOM 727 C C . GLN A 1 89 ? 2.622 23.935 -28.792 1.00 93.00 89 GLN A C 1
ATOM 729 O O . GLN A 1 89 ? 1.661 24.680 -28.600 1.00 93.00 89 GLN A O 1
ATOM 734 N N . CYS A 1 90 ? 3.745 24.030 -28.077 1.00 92.94 90 CYS A N 1
ATOM 735 C CA . CYS A 1 90 ? 3.969 25.052 -27.054 1.00 92.94 90 CYS A CA 1
ATOM 736 C C . CYS A 1 90 ? 3.933 26.466 -27.653 1.00 92.94 90 CYS A C 1
ATOM 738 O O . CYS A 1 90 ? 3.225 27.335 -27.145 1.00 92.94 90 CYS A O 1
ATOM 740 N N . ILE A 1 91 ? 4.621 26.689 -28.777 1.00 95.38 91 ILE A N 1
ATOM 741 C CA . ILE A 1 91 ? 4.608 27.980 -29.481 1.00 95.38 91 ILE A CA 1
ATOM 742 C C . ILE A 1 91 ? 3.199 28.331 -29.978 1.00 95.38 91 ILE A C 1
ATOM 744 O O . ILE A 1 91 ? 2.771 29.474 -29.825 1.00 95.38 91 ILE A O 1
ATOM 748 N N . ALA A 1 92 ? 2.439 27.362 -30.497 1.00 93.88 92 ALA A N 1
ATOM 749 C CA . ALA A 1 92 ? 1.058 27.576 -30.937 1.00 93.88 92 ALA A CA 1
ATOM 750 C C . ALA A 1 92 ? 0.119 28.017 -29.796 1.00 93.88 92 ALA A C 1
ATOM 752 O O . ALA A 1 92 ? -0.856 28.725 -30.040 1.00 93.88 92 ALA A O 1
ATOM 753 N N . ARG A 1 93 ? 0.425 27.637 -28.548 1.00 92.25 93 ARG A N 1
ATOM 754 C CA . ARG A 1 93 ? -0.289 28.074 -27.333 1.00 92.25 93 ARG A CA 1
ATOM 755 C C . ARG A 1 93 ? 0.283 29.360 -26.721 1.00 92.25 93 ARG A C 1
ATOM 757 O O . ARG A 1 93 ? -0.217 29.824 -25.699 1.00 92.25 93 ARG A O 1
ATOM 764 N N . GLY A 1 94 ? 1.320 29.939 -27.326 1.00 93.06 94 GLY A N 1
ATOM 765 C CA . GLY A 1 94 ? 1.997 31.134 -26.824 1.00 93.06 94 GLY A CA 1
ATOM 766 C C . GLY A 1 94 ? 2.896 30.881 -25.612 1.00 93.06 94 GLY A C 1
ATOM 767 O O . GLY A 1 94 ? 3.165 31.818 -24.864 1.00 93.06 94 GLY A O 1
ATOM 768 N N . ALA A 1 95 ? 3.345 29.642 -25.391 1.00 92.81 95 ALA A N 1
ATOM 769 C CA . ALA A 1 95 ? 4.248 29.318 -24.294 1.00 92.81 95 ALA A CA 1
ATOM 770 C C . ALA A 1 95 ? 5.675 29.851 -24.556 1.00 92.81 95 ALA A C 1
ATOM 772 O O . ALA A 1 95 ? 6.193 29.704 -25.669 1.00 92.81 95 ALA A O 1
ATOM 773 N N . PRO A 1 96 ? 6.354 30.406 -23.537 1.00 95.12 96 PRO A N 1
ATOM 774 C CA . PRO A 1 96 ? 7.698 30.969 -23.658 1.00 95.12 96 PRO A CA 1
ATOM 775 C C . PRO A 1 96 ? 8.778 29.875 -23.592 1.00 95.12 96 PRO A C 1
ATOM 777 O O . PRO A 1 96 ? 9.486 29.727 -22.592 1.00 95.12 96 PRO A O 1
ATOM 780 N N . VAL A 1 97 ? 8.891 29.077 -24.658 1.00 95.69 97 VAL A N 1
ATOM 781 C CA . VAL A 1 97 ? 9.833 27.947 -24.742 1.00 95.69 97 VAL A CA 1
ATOM 782 C C . VAL A 1 97 ? 10.986 28.180 -25.721 1.00 95.69 97 VAL A C 1
ATOM 784 O O . VAL A 1 97 ? 10.826 28.806 -26.771 1.00 95.69 97 VAL A O 1
ATOM 787 N N . SER A 1 98 ? 12.158 27.627 -25.410 1.00 94.25 98 SER A N 1
ATOM 788 C CA . SER A 1 98 ? 13.310 27.588 -26.311 1.00 94.25 98 SER A CA 1
ATOM 789 C C . SER A 1 98 ? 13.160 26.496 -27.373 1.00 94.25 98 SER A C 1
ATOM 791 O O . SER A 1 98 ? 12.449 25.508 -27.180 1.00 94.25 98 SER A O 1
ATOM 793 N N . LYS A 1 99 ? 13.897 26.635 -28.483 1.00 95.25 99 LYS A N 1
ATOM 794 C CA . LYS A 1 99 ? 14.046 25.553 -29.470 1.00 95.25 99 LYS A CA 1
ATOM 795 C C . LYS A 1 99 ? 14.618 24.283 -28.808 1.00 95.25 99 LYS A C 1
ATOM 797 O O . LYS A 1 99 ? 15.340 24.425 -27.815 1.00 95.25 99 LYS A O 1
ATOM 802 N N . PRO A 1 100 ? 14.330 23.083 -29.354 1.00 96.38 100 PRO A N 1
ATOM 803 C CA . PRO A 1 100 ? 14.905 21.836 -28.866 1.00 96.38 100 PRO A CA 1
ATOM 804 C C . PRO A 1 100 ? 16.435 21.898 -28.786 1.00 96.38 100 PRO A C 1
ATOM 806 O O . PRO A 1 100 ? 17.096 22.218 -29.774 1.00 96.38 100 PRO A O 1
ATOM 809 N N . ASP A 1 101 ? 16.978 21.586 -27.613 1.00 93.44 101 ASP A N 1
ATOM 810 C CA . ASP A 1 101 ? 18.415 21.478 -27.353 1.00 93.44 101 ASP A CA 1
ATOM 811 C C . ASP A 1 101 ? 18.785 20.015 -27.097 1.00 93.44 101 ASP A C 1
ATOM 813 O O . ASP A 1 101 ? 18.113 19.339 -26.308 1.00 93.44 101 ASP A O 1
ATOM 817 N N . ARG A 1 102 ? 19.834 19.525 -27.768 1.00 93.56 102 ARG A N 1
ATOM 818 C CA . ARG A 1 102 ? 20.231 18.111 -27.770 1.00 93.56 102 ARG A CA 1
ATOM 819 C C . ARG A 1 102 ? 21.529 17.913 -27.004 1.00 93.56 102 ARG A C 1
ATOM 821 O O . ARG A 1 102 ? 22.533 18.552 -27.299 1.00 93.56 102 ARG A O 1
ATOM 828 N N . PHE A 1 103 ? 21.535 16.959 -26.083 1.00 90.94 103 PHE A N 1
ATOM 829 C CA . PHE A 1 103 ? 22.728 16.576 -25.331 1.00 90.94 103 PHE A CA 1
ATOM 830 C C . PHE A 1 103 ? 22.742 15.071 -25.061 1.00 90.94 103 PHE A C 1
ATOM 832 O O . PHE A 1 103 ? 21.757 14.370 -25.305 1.00 90.94 103 PHE A O 1
ATOM 839 N N . SER A 1 104 ? 23.877 14.562 -24.592 1.00 90.56 104 SER A N 1
ATOM 840 C CA . SER A 1 104 ? 24.055 13.141 -24.313 1.00 90.56 104 SER A CA 1
ATOM 841 C C . SER A 1 104 ? 24.892 12.904 -23.063 1.00 90.56 104 SER A C 1
ATOM 843 O O . SER A 1 104 ? 25.502 13.826 -22.500 1.00 90.56 104 SER A O 1
ATOM 845 N N . ARG A 1 105 ? 24.855 11.652 -22.616 1.00 89.38 105 ARG A N 1
ATOM 846 C CA . ARG A 1 105 ? 25.614 11.119 -21.492 1.00 89.38 105 ARG A CA 1
ATOM 847 C C . ARG A 1 105 ? 25.986 9.659 -21.788 1.00 89.38 105 ARG A C 1
ATOM 849 O O . ARG A 1 105 ? 25.093 8.902 -22.186 1.00 89.38 105 ARG A O 1
ATOM 856 N N . PRO A 1 106 ? 27.227 9.236 -21.499 1.00 88.56 106 PRO A N 1
ATOM 857 C CA . PRO A 1 106 ? 27.613 7.835 -21.587 1.00 88.56 106 PRO A CA 1
ATOM 858 C C . PRO A 1 106 ? 26.882 7.007 -20.531 1.00 88.56 106 PRO A C 1
ATOM 860 O O . PRO A 1 106 ? 26.678 7.451 -19.397 1.00 88.56 106 PRO A O 1
ATOM 863 N N . VAL A 1 107 ? 26.501 5.790 -20.904 1.00 86.69 107 VAL A N 1
ATOM 864 C CA . VAL A 1 107 ? 25.875 4.796 -20.035 1.00 86.69 107 VAL A CA 1
ATOM 865 C C . VAL A 1 107 ? 26.681 3.509 -20.112 1.00 86.69 107 VAL A C 1
ATOM 867 O O . VAL A 1 107 ? 26.802 2.900 -21.175 1.00 86.69 107 VAL A O 1
ATOM 870 N N . GLN A 1 108 ? 27.199 3.089 -18.958 1.00 84.06 108 GLN A N 1
ATOM 871 C CA . GLN A 1 108 ? 27.928 1.839 -18.808 1.00 84.06 108 GLN A CA 1
ATOM 872 C C . GLN A 1 108 ? 27.210 0.936 -17.799 1.00 84.06 108 GLN A C 1
ATOM 874 O O . GLN A 1 108 ? 27.045 1.308 -16.639 1.00 84.06 108 GLN A O 1
ATOM 879 N N . VAL A 1 109 ? 26.745 -0.237 -18.245 1.00 77.25 109 VAL A N 1
ATOM 880 C CA . VAL A 1 109 ? 26.025 -1.214 -17.404 1.00 77.25 109 VAL A CA 1
ATOM 881 C C . VAL A 1 109 ? 26.474 -2.629 -17.752 1.00 77.25 109 VAL A C 1
ATOM 883 O O . VAL A 1 109 ? 26.024 -3.208 -18.741 1.00 77.25 109 VAL A O 1
ATOM 886 N N . GLY A 1 110 ? 27.357 -3.209 -16.937 1.00 78.81 110 GLY A N 1
ATOM 887 C CA . GLY A 1 110 ? 27.994 -4.484 -17.279 1.00 78.81 110 GLY A CA 1
ATOM 888 C C . GLY A 1 110 ? 28.761 -4.359 -18.599 1.00 78.81 110 GLY A C 1
ATOM 889 O O . GLY A 1 110 ? 29.625 -3.493 -18.721 1.00 78.81 110 GLY A O 1
ATOM 890 N N . ASP A 1 111 ? 28.402 -5.175 -19.592 1.00 80.38 111 ASP A N 1
ATOM 891 C CA . ASP A 1 111 ? 29.006 -5.144 -20.933 1.00 80.38 111 ASP A CA 1
ATOM 892 C C . ASP A 1 111 ? 28.374 -4.099 -21.876 1.00 80.38 111 ASP A C 1
ATOM 894 O O . ASP A 1 111 ? 28.870 -3.874 -22.981 1.00 80.38 111 ASP A O 1
ATOM 898 N N . LEU A 1 112 ? 27.271 -3.457 -21.472 1.00 79.44 112 LEU A N 1
ATOM 899 C CA . LEU A 1 112 ? 26.628 -2.407 -22.259 1.00 79.44 112 LEU A CA 1
ATOM 900 C C . LEU A 1 112 ? 27.430 -1.107 -22.147 1.00 79.44 112 LEU A C 1
ATOM 902 O O . LEU A 1 112 ? 27.614 -0.593 -21.046 1.00 79.44 112 LEU A O 1
ATOM 906 N N . ASN A 1 113 ? 27.849 -0.565 -23.290 1.00 88.00 113 ASN A N 1
ATOM 907 C CA . ASN A 1 113 ? 28.479 0.747 -23.417 1.00 88.00 113 ASN A CA 1
ATOM 908 C C . ASN A 1 113 ? 27.827 1.494 -24.591 1.00 88.00 113 ASN A C 1
ATOM 910 O O . ASN A 1 113 ? 28.037 1.127 -25.749 1.00 88.00 113 ASN A O 1
ATOM 914 N N . ASP A 1 114 ? 26.991 2.487 -24.292 1.00 90.69 114 ASP A N 1
ATOM 915 C CA . ASP A 1 114 ? 26.276 3.296 -25.288 1.00 90.69 114 ASP A CA 1
ATOM 916 C C . ASP A 1 114 ? 26.009 4.713 -24.737 1.00 90.69 114 ASP A C 1
ATOM 918 O O . ASP A 1 114 ? 26.210 4.992 -23.558 1.00 90.69 114 ASP A O 1
ATOM 922 N N . GLU A 1 115 ? 25.547 5.626 -25.584 1.00 91.25 115 GLU A N 1
ATOM 923 C CA . GLU A 1 115 ? 25.195 7.003 -25.232 1.00 91.25 115 GLU A CA 1
ATOM 924 C C . GLU A 1 115 ? 23.677 7.153 -25.087 1.00 91.25 115 GLU A C 1
ATOM 926 O O . GLU A 1 115 ? 22.921 6.961 -26.048 1.00 91.25 115 GLU A O 1
ATOM 931 N N . ALA A 1 116 ? 23.227 7.565 -23.900 1.00 90.81 116 ALA A N 1
ATOM 932 C CA . ALA A 1 116 ? 21.870 8.057 -23.707 1.00 90.81 116 ALA A CA 1
ATOM 933 C C . ALA A 1 116 ? 21.772 9.478 -24.267 1.00 90.81 116 ALA A C 1
ATOM 935 O O . ALA A 1 116 ? 22.564 10.356 -23.921 1.00 90.81 116 ALA A O 1
ATOM 936 N N . VAL A 1 117 ? 20.793 9.699 -25.140 1.00 93.75 117 VAL A N 1
ATOM 937 C CA . VAL A 1 117 ? 20.618 10.958 -25.862 1.00 93.75 117 VAL A CA 1
ATOM 938 C C . VAL A 1 117 ? 19.259 11.559 -25.549 1.00 93.75 117 VAL A C 1
ATOM 940 O O . VAL A 1 117 ? 18.236 10.866 -25.582 1.00 93.75 117 VAL A O 1
ATOM 943 N N . PHE A 1 118 ? 19.269 12.869 -25.315 1.00 95.00 118 PHE A N 1
ATOM 944 C CA . PHE A 1 118 ? 18.112 13.642 -24.906 1.00 95.00 118 PHE A CA 1
ATOM 945 C C . PHE A 1 118 ? 17.920 14.858 -25.803 1.00 95.00 118 PHE A C 1
ATOM 947 O O . PHE A 1 118 ? 18.889 15.504 -26.210 1.00 95.00 118 PHE A O 1
ATOM 954 N N . GLN A 1 119 ? 16.662 15.214 -26.043 1.00 96.75 119 GLN A N 1
ATOM 955 C CA . GLN A 1 119 ? 16.288 16.520 -26.576 1.00 96.75 119 GLN A CA 1
ATOM 956 C C . GLN A 1 119 ? 15.340 17.212 -25.608 1.00 96.75 119 GLN A C 1
ATOM 958 O O . GLN A 1 119 ? 14.396 16.598 -25.113 1.00 96.75 119 GLN A O 1
ATOM 963 N N . THR A 1 120 ? 15.587 18.491 -25.332 1.00 95.81 120 THR A N 1
ATOM 964 C CA . THR A 1 120 ? 14.804 19.249 -24.351 1.00 95.81 120 THR A CA 1
ATOM 965 C C . THR A 1 120 ? 14.223 20.529 -24.919 1.00 95.81 120 THR A C 1
ATOM 967 O O . THR A 1 120 ? 14.923 21.296 -25.572 1.00 95.81 120 THR A O 1
ATOM 970 N N . VAL A 1 121 ? 12.949 20.778 -24.619 1.00 96.50 121 VAL A N 1
ATOM 971 C CA . VAL A 1 121 ? 12.249 22.043 -24.888 1.00 96.50 121 VAL A CA 1
ATOM 972 C C . VAL A 1 121 ? 12.039 22.721 -23.546 1.00 96.50 121 VAL A C 1
ATOM 974 O O . VAL A 1 121 ? 11.308 22.193 -22.709 1.00 96.50 121 VAL A O 1
ATOM 977 N N . ARG A 1 122 ? 12.713 23.846 -23.300 1.00 95.06 122 ARG A N 1
ATOM 978 C CA . ARG A 1 122 ? 12.791 24.449 -21.962 1.00 95.06 122 ARG A CA 1
ATOM 979 C C . ARG A 1 122 ? 12.008 25.744 -21.887 1.00 95.06 122 ARG A C 1
ATOM 981 O O . ARG A 1 122 ? 12.005 26.513 -22.840 1.00 95.06 122 ARG A O 1
ATOM 988 N N . VAL A 1 123 ? 11.384 25.994 -20.745 1.00 94.25 123 VAL A N 1
ATOM 989 C CA . VAL A 1 123 ? 10.809 27.299 -20.422 1.00 94.25 123 VAL A CA 1
ATOM 990 C C . VAL A 1 123 ? 11.934 28.242 -20.032 1.00 94.25 123 VAL A C 1
ATOM 992 O O . VAL A 1 123 ? 12.831 27.860 -19.275 1.00 94.25 123 VAL A O 1
ATOM 995 N N . ALA A 1 124 ? 11.900 29.464 -20.557 1.00 86.31 124 ALA A N 1
ATOM 996 C CA . ALA A 1 124 ? 12.872 30.476 -20.173 1.00 86.31 124 ALA A CA 1
ATOM 997 C C . ALA A 1 124 ? 12.711 30.816 -18.667 1.00 86.31 124 ALA A C 1
ATOM 999 O O . ALA A 1 124 ? 11.574 31.007 -18.216 1.00 86.31 124 ALA A O 1
ATOM 1000 N N . PRO A 1 125 ? 13.799 30.825 -17.865 1.00 81.69 125 PRO A N 1
ATOM 1001 C CA . PRO A 1 125 ? 13.718 30.877 -16.400 1.00 81.69 125 PRO A CA 1
ATOM 1002 C C . PRO A 1 125 ? 12.888 32.038 -15.845 1.00 81.69 125 PRO A C 1
ATOM 1004 O O . PRO A 1 125 ? 12.205 31.876 -14.842 1.00 81.69 125 PRO A O 1
ATOM 1007 N N . GLU A 1 126 ? 12.895 33.188 -16.517 1.00 87.38 126 GLU A N 1
ATOM 1008 C CA . GLU A 1 126 ? 12.200 34.406 -16.104 1.00 87.38 126 GLU A CA 1
ATOM 1009 C C . GLU A 1 126 ? 10.667 34.290 -16.106 1.00 87.38 126 GLU A C 1
ATOM 1011 O O . GLU A 1 126 ? 9.988 35.138 -15.524 1.00 87.38 126 GLU A O 1
ATOM 1016 N N . TYR A 1 127 ? 10.101 33.262 -16.747 1.00 90.69 127 TYR A N 1
ATOM 1017 C CA . TYR A 1 127 ? 8.652 33.080 -16.832 1.00 90.69 127 TYR A CA 1
ATOM 1018 C C . TYR A 1 127 ? 8.068 32.271 -15.678 1.00 90.69 127 TYR A C 1
ATOM 1020 O O . TYR A 1 127 ? 6.908 32.502 -15.335 1.00 90.69 127 TYR A O 1
ATOM 1028 N N . SER A 1 128 ? 8.851 31.369 -15.090 1.00 91.31 128 SER A N 1
ATOM 1029 C CA . SER A 1 128 ? 8.412 30.447 -14.043 1.00 91.31 128 SER A CA 1
ATOM 1030 C C . SER A 1 128 ? 8.808 30.955 -12.662 1.00 91.31 128 SER A C 1
ATOM 1032 O O . SER A 1 128 ? 9.942 31.384 -12.459 1.00 91.31 128 SER A O 1
ATOM 1034 N N . GLN A 1 129 ? 7.889 30.895 -11.701 1.00 91.75 129 GLN A N 1
ATOM 1035 C CA . GLN A 1 129 ? 8.179 31.265 -10.317 1.00 91.75 129 GLN A CA 1
ATOM 1036 C C . GLN A 1 129 ? 8.617 30.061 -9.490 1.00 91.75 129 GLN A C 1
ATOM 1038 O O . GLN A 1 129 ? 9.448 30.217 -8.607 1.00 91.75 129 GLN A O 1
ATOM 1043 N N . ALA A 1 130 ? 8.077 28.868 -9.745 1.00 89.19 130 ALA A N 1
ATOM 1044 C CA . A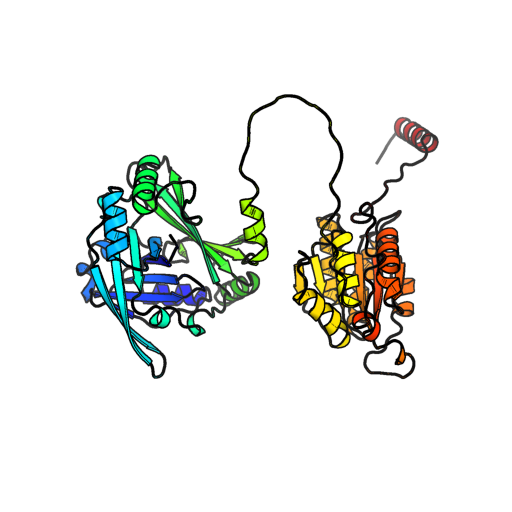LA A 1 130 ? 8.303 27.698 -8.894 1.00 89.19 130 ALA A CA 1
ATOM 1045 C C . ALA A 1 130 ? 9.662 27.004 -9.115 1.00 89.19 130 ALA A C 1
ATOM 1047 O O . ALA A 1 130 ? 10.120 26.246 -8.257 1.00 89.19 130 ALA A O 1
ATOM 1048 N N . GLY A 1 131 ? 10.290 27.220 -10.273 1.00 91.12 131 GLY A N 1
ATOM 1049 C CA . GLY A 1 131 ? 11.525 26.552 -10.686 1.00 91.12 131 GLY A CA 1
ATOM 1050 C C . GLY A 1 131 ? 11.586 26.346 -12.197 1.00 91.12 131 GLY A C 1
ATOM 1051 O O . GLY A 1 131 ? 10.961 27.068 -12.965 1.00 91.12 131 GLY A O 1
ATOM 1052 N N . ARG A 1 132 ? 12.343 25.357 -12.664 1.00 92.94 132 ARG A N 1
ATOM 1053 C CA . ARG A 1 132 ? 12.491 25.063 -14.092 1.00 92.94 132 ARG A CA 1
ATOM 1054 C C . ARG A 1 132 ? 11.399 24.115 -14.583 1.00 92.94 132 ARG A C 1
ATOM 1056 O O . ARG A 1 132 ? 11.138 23.074 -13.985 1.00 92.94 132 ARG A O 1
ATOM 1063 N N . TYR A 1 133 ? 10.841 24.444 -15.739 1.00 93.62 133 TYR A N 1
ATOM 1064 C CA . TYR A 1 133 ? 9.906 23.602 -16.473 1.00 93.62 133 TYR A CA 1
ATOM 1065 C C . TYR A 1 133 ? 10.487 23.271 -17.836 1.00 93.62 133 TYR A C 1
ATOM 1067 O O . TYR A 1 133 ? 10.991 24.153 -18.536 1.00 93.62 133 TYR A O 1
ATOM 1075 N N . TYR A 1 134 ? 10.435 22.002 -18.222 1.00 94.38 134 TYR A N 1
ATOM 1076 C CA . TYR A 1 134 ? 10.830 21.593 -19.561 1.00 94.38 134 TYR A CA 1
ATOM 1077 C C . TYR A 1 134 ? 10.207 20.260 -19.958 1.00 94.38 134 TYR A C 1
ATOM 1079 O O . TYR A 1 134 ? 9.621 19.545 -19.148 1.00 94.38 134 TYR A O 1
ATOM 1087 N N . PHE A 1 135 ? 10.340 19.944 -21.237 1.00 95.44 135 PHE A N 1
ATOM 1088 C CA . PHE A 1 135 ? 9.983 18.659 -21.807 1.00 95.44 135 PHE A CA 1
ATOM 1089 C C . PHE A 1 135 ? 11.253 17.905 -22.165 1.00 95.44 135 PHE A C 1
ATOM 1091 O O . PHE A 1 135 ? 12.196 18.521 -22.666 1.00 95.44 135 PHE A O 1
ATOM 1098 N N . CYS A 1 136 ? 11.275 16.597 -21.930 1.00 95.88 136 CYS A N 1
ATOM 1099 C CA . CYS A 1 136 ? 12.402 15.735 -22.261 1.00 95.88 136 CYS A CA 1
ATOM 1100 C C . CYS A 1 136 ? 11.960 14.613 -23.199 1.00 95.88 136 CYS A C 1
ATOM 1102 O O . CYS A 1 136 ? 11.050 13.842 -22.886 1.00 95.88 136 CYS A O 1
ATOM 1104 N N . GLN A 1 137 ? 12.615 14.528 -24.352 1.00 96.75 137 GLN A N 1
ATOM 1105 C CA . GLN A 1 137 ? 12.567 13.370 -25.228 1.00 96.75 137 GLN A CA 1
ATOM 1106 C C . GLN A 1 137 ? 13.799 12.513 -24.987 1.00 96.75 137 GLN A C 1
ATOM 1108 O O . GLN A 1 137 ? 14.926 12.989 -25.107 1.00 96.75 137 GLN A O 1
ATOM 1113 N N . HIS A 1 138 ? 13.564 11.233 -24.725 1.00 95.56 138 HIS A N 1
ATOM 1114 C CA . HIS A 1 138 ? 14.597 10.211 -24.630 1.00 95.56 138 HIS A CA 1
ATOM 1115 C C . HIS A 1 138 ? 14.676 9.483 -25.972 1.00 95.56 138 HIS A C 1
ATOM 1117 O O . HIS A 1 138 ? 13.746 8.762 -26.325 1.00 95.56 138 HIS A O 1
ATOM 1123 N N . GLU A 1 139 ? 15.762 9.650 -26.735 1.00 94.69 139 GLU A N 1
ATOM 1124 C CA . GLU A 1 139 ? 15.923 8.939 -28.023 1.00 94.69 139 GLU A CA 1
ATOM 1125 C C . GLU A 1 139 ? 16.147 7.430 -27.798 1.00 94.69 139 GLU A C 1
ATOM 1127 O O . GLU A 1 139 ? 15.753 6.598 -28.615 1.00 94.69 139 GLU A O 1
ATOM 1132 N N . LYS A 1 140 ? 16.752 7.070 -26.657 1.00 92.00 140 LYS A N 1
ATOM 1133 C CA . LYS A 1 140 ? 17.029 5.689 -26.239 1.00 92.00 140 LYS A CA 1
ATOM 1134 C C . LYS A 1 140 ? 16.562 5.450 -24.791 1.00 92.00 140 LYS A C 1
ATOM 1136 O O . LYS A 1 140 ? 17.395 5.341 -23.893 1.00 92.00 140 LYS A O 1
ATOM 1141 N N . PRO A 1 141 ? 15.246 5.347 -24.526 1.00 90.81 141 PRO A N 1
ATOM 1142 C CA . PRO A 1 141 ? 14.714 5.261 -23.158 1.00 90.81 141 PRO A CA 1
ATOM 1143 C C . PRO A 1 141 ? 15.203 4.020 -22.393 1.00 90.81 141 PRO A C 1
ATOM 1145 O O . PRO A 1 141 ? 15.405 4.066 -21.184 1.00 90.81 141 PRO A O 1
ATOM 1148 N N . HIS A 1 142 ? 15.479 2.916 -23.090 1.00 88.31 142 HIS A N 1
ATOM 1149 C CA . HIS A 1 142 ? 16.009 1.697 -22.472 1.00 88.31 142 HIS A CA 1
ATOM 1150 C C . HIS A 1 142 ? 17.397 1.873 -21.823 1.00 88.31 142 HIS A C 1
ATOM 1152 O O . HIS A 1 142 ? 17.770 1.019 -21.028 1.00 88.31 142 HIS A O 1
ATOM 1158 N N . LEU A 1 143 ? 18.134 2.954 -22.134 1.00 89.56 143 LEU A N 1
ATOM 1159 C CA . LEU A 1 143 ? 19.409 3.316 -21.490 1.00 89.56 143 LEU A CA 1
ATOM 1160 C C . LEU A 1 143 ? 19.234 4.122 -20.188 1.00 89.56 143 LEU A C 1
ATOM 1162 O O . LEU A 1 143 ? 20.203 4.437 -19.498 1.00 89.56 143 LEU A O 1
ATOM 1166 N N . VAL A 1 144 ? 17.997 4.501 -19.864 1.00 90.75 144 VAL A N 1
ATOM 1167 C CA . VAL A 1 144 ? 17.639 5.224 -18.636 1.00 90.75 144 VAL A CA 1
ATOM 1168 C C . VAL A 1 144 ? 16.864 4.293 -17.707 1.00 90.75 144 VAL A C 1
ATOM 1170 O O . VAL A 1 144 ? 17.240 4.118 -16.550 1.00 90.75 144 VAL A O 1
ATOM 1173 N N . TRP A 1 145 ? 15.835 3.620 -18.231 1.00 91.44 145 TRP A N 1
ATOM 1174 C CA . TRP A 1 145 ? 14.963 2.721 -17.471 1.00 91.44 145 TRP A CA 1
ATOM 1175 C C . TRP A 1 145 ? 15.450 1.265 -17.498 1.00 91.44 145 TRP A C 1
ATOM 1177 O O . TRP A 1 145 ? 14.851 0.386 -18.120 1.00 91.44 145 TRP A O 1
ATOM 1187 N N . HIS A 1 146 ? 16.542 0.996 -16.782 1.00 88.38 146 HIS A N 1
ATOM 1188 C CA . HIS A 1 146 ? 17.031 -0.365 -16.554 1.00 88.38 146 HIS A CA 1
ATOM 1189 C C . HIS A 1 146 ? 16.337 -1.009 -15.347 1.00 88.38 146 HIS A C 1
ATOM 1191 O O . HIS A 1 146 ? 16.424 -0.502 -14.231 1.00 88.38 146 HIS A O 1
ATOM 1197 N N . LYS A 1 147 ? 15.718 -2.182 -15.544 1.00 86.62 147 LYS A N 1
ATOM 1198 C CA . LYS A 1 147 ? 14.981 -2.908 -14.487 1.00 86.62 147 LYS A CA 1
ATOM 1199 C C . LYS A 1 147 ? 15.745 -3.091 -13.164 1.00 86.62 147 LYS A C 1
ATOM 1201 O O . LYS A 1 147 ? 15.119 -2.925 -12.122 1.00 86.62 147 LYS A O 1
ATOM 1206 N N . PRO A 1 148 ? 17.057 -3.408 -13.146 1.00 89.00 148 PRO A N 1
ATOM 1207 C CA . PRO A 1 148 ? 17.792 -3.522 -11.885 1.00 89.00 148 PRO A CA 1
ATOM 1208 C C . PRO A 1 148 ? 17.871 -2.210 -11.095 1.00 89.00 148 PRO A C 1
ATOM 1210 O O . PRO A 1 148 ? 17.925 -2.243 -9.873 1.00 89.00 148 PRO A O 1
ATOM 1213 N N . TRP A 1 149 ? 17.852 -1.058 -11.771 1.00 92.81 149 TRP A N 1
ATOM 1214 C CA . TRP A 1 149 ? 17.936 0.255 -11.124 1.00 92.81 149 TRP A CA 1
ATOM 1215 C C . TRP A 1 149 ? 16.615 0.712 -10.498 1.00 92.81 149 TRP A C 1
ATOM 1217 O O . TRP A 1 149 ? 16.640 1.623 -9.678 1.00 92.81 149 TRP A O 1
ATOM 1227 N N . MET A 1 150 ? 15.502 0.057 -10.851 1.00 94.12 150 MET A N 1
ATOM 1228 C CA . MET A 1 150 ? 14.164 0.278 -10.279 1.00 94.12 150 MET A CA 1
ATOM 1229 C C . MET A 1 150 ? 13.942 -0.464 -8.954 1.00 94.12 150 MET A C 1
ATOM 1231 O O . MET A 1 150 ? 12.909 -0.313 -8.303 1.00 94.12 150 MET A O 1
ATOM 1235 N N . GLN A 1 151 ? 14.882 -1.328 -8.562 1.00 93.12 151 GLN A N 1
ATOM 1236 C CA . GLN A 1 151 ? 14.784 -2.107 -7.335 1.00 93.12 151 GLN A CA 1
ATOM 1237 C C . GLN A 1 151 ? 15.449 -1.346 -6.193 1.00 93.12 151 GLN A C 1
ATOM 1239 O O . GLN A 1 151 ? 16.666 -1.392 -6.016 1.00 93.12 151 GLN A O 1
ATOM 1244 N N . HIS A 1 152 ? 14.640 -0.651 -5.398 1.00 97.06 152 HIS A N 1
ATOM 1245 C CA . HIS A 1 152 ? 15.125 0.064 -4.224 1.00 97.06 152 HIS A CA 1
ATOM 1246 C C . HIS A 1 152 ? 14.878 -0.754 -2.950 1.00 97.06 152 HIS A C 1
ATOM 1248 O O . HIS A 1 152 ? 13.764 -1.248 -2.755 1.00 97.06 152 HIS A O 1
ATOM 1254 N N . PRO A 1 153 ? 15.866 -0.859 -2.041 1.00 96.12 153 PRO A N 1
ATOM 1255 C CA . PRO A 1 153 ? 15.656 -1.416 -0.704 1.00 96.12 153 PRO A CA 1
ATOM 1256 C C . PRO A 1 153 ? 14.458 -0.809 0.042 1.00 96.12 153 PRO A C 1
ATOM 1258 O O . PRO A 1 153 ? 13.714 -1.535 0.696 1.00 96.12 153 PRO A O 1
ATOM 1261 N N . ASN A 1 154 ? 14.231 0.499 -0.112 1.00 96.31 154 ASN A N 1
ATOM 1262 C CA . ASN A 1 154 ? 13.102 1.213 0.489 1.00 96.31 154 ASN A CA 1
ATOM 1263 C C . ASN A 1 154 ? 11.761 1.044 -0.248 1.00 96.31 154 ASN A C 1
ATOM 1265 O O . ASN A 1 154 ? 10.780 1.690 0.116 1.00 96.31 154 ASN A O 1
ATOM 1269 N N . GLN A 1 155 ? 11.720 0.219 -1.296 1.00 96.38 155 GLN A N 1
ATOM 1270 C CA . GLN A 1 155 ? 10.522 -0.088 -2.078 1.00 96.38 155 GLN A CA 1
ATOM 1271 C C . GLN A 1 155 ? 9.862 1.111 -2.778 1.00 96.38 155 GLN A C 1
ATOM 1273 O O . GLN A 1 155 ? 8.721 0.986 -3.227 1.00 96.38 155 GLN A O 1
ATOM 1278 N N . ALA A 1 156 ? 10.551 2.249 -2.918 1.00 96.94 156 ALA A N 1
ATOM 1279 C CA . ALA A 1 156 ? 10.062 3.372 -3.714 1.00 96.94 156 ALA A CA 1
ATOM 1280 C C . ALA A 1 156 ? 9.734 2.927 -5.151 1.00 96.94 156 ALA A C 1
ATOM 1282 O O . ALA A 1 156 ? 10.436 2.095 -5.726 1.00 96.94 156 ALA A O 1
ATOM 1283 N N . CYS A 1 157 ? 8.642 3.440 -5.716 1.00 94.88 157 CYS A N 1
ATOM 1284 C CA . CYS A 1 157 ? 8.146 2.989 -7.021 1.00 94.88 157 CYS A CA 1
ATOM 1285 C C . CYS A 1 157 ? 7.622 4.103 -7.928 1.00 94.88 157 CYS A C 1
ATOM 1287 O O . CYS A 1 157 ? 7.730 3.977 -9.145 1.00 94.88 157 CYS A O 1
ATOM 1289 N N . GLU A 1 158 ? 7.112 5.206 -7.376 1.00 93.62 158 GLU A N 1
ATOM 1290 C CA . GLU A 1 158 ? 6.473 6.253 -8.178 1.00 93.62 158 GLU A CA 1
ATOM 1291 C C . GLU A 1 158 ? 6.577 7.630 -7.512 1.00 93.62 158 GLU A C 1
ATOM 1293 O O . GLU A 1 158 ? 6.437 7.747 -6.297 1.00 93.62 158 GLU A O 1
ATOM 1298 N N . ILE A 1 159 ? 6.774 8.689 -8.306 1.00 93.38 159 ILE A N 1
ATOM 1299 C CA . ILE A 1 159 ? 6.536 10.071 -7.865 1.00 93.38 159 ILE A CA 1
ATOM 1300 C C . ILE A 1 159 ? 5.063 10.395 -8.093 1.00 93.38 159 ILE A C 1
ATOM 1302 O O . ILE A 1 159 ? 4.600 10.516 -9.225 1.00 93.38 159 ILE A O 1
ATOM 1306 N N . THR A 1 160 ? 4.349 10.596 -6.997 1.00 91.19 160 THR A N 1
ATOM 1307 C CA . THR A 1 160 ? 2.896 10.812 -7.010 1.00 91.19 160 THR A CA 1
ATOM 1308 C C . THR A 1 160 ? 2.509 12.278 -6.962 1.00 91.19 160 THR A C 1
ATOM 1310 O O . THR A 1 160 ? 1.464 12.645 -7.486 1.00 91.19 160 THR A O 1
ATOM 1313 N N . ALA A 1 161 ? 3.333 13.133 -6.351 1.00 91.38 161 ALA A N 1
ATOM 1314 C CA . ALA A 1 161 ? 3.102 14.570 -6.369 1.00 91.38 161 ALA A CA 1
ATOM 1315 C C . ALA A 1 161 ? 4.379 15.384 -6.121 1.00 91.38 161 ALA A C 1
ATOM 1317 O O . ALA A 1 161 ? 5.335 14.889 -5.531 1.00 91.38 161 ALA A O 1
ATOM 1318 N N . ALA A 1 162 ? 4.360 16.655 -6.498 1.00 93.19 162 ALA A N 1
ATOM 1319 C CA . ALA A 1 162 ? 5.271 17.700 -6.068 1.00 93.19 162 ALA A CA 1
ATOM 1320 C C . ALA A 1 162 ? 4.471 18.931 -5.641 1.00 93.19 162 ALA A C 1
ATOM 1322 O O . ALA A 1 162 ? 3.385 19.177 -6.165 1.00 93.19 162 ALA A O 1
ATOM 1323 N N . TYR A 1 163 ? 5.016 19.707 -4.707 1.00 93.81 163 TYR A N 1
ATOM 1324 C CA . TYR A 1 163 ? 4.373 20.915 -4.189 1.00 93.81 163 TYR A CA 1
ATOM 1325 C C . TYR A 1 163 ? 5.275 22.126 -4.373 1.00 93.81 163 TYR A C 1
ATOM 1327 O O . TYR A 1 163 ? 6.471 22.082 -4.056 1.00 93.81 163 TYR A O 1
ATOM 1335 N N . ALA A 1 164 ? 4.677 23.208 -4.864 1.00 93.81 164 ALA A N 1
ATOM 1336 C CA . ALA A 1 164 ? 5.325 24.489 -5.065 1.00 93.81 164 ALA A CA 1
ATOM 1337 C C . ALA A 1 164 ? 4.541 25.633 -4.432 1.00 93.81 164 ALA A C 1
ATOM 1339 O O . ALA A 1 164 ? 3.310 25.635 -4.396 1.00 93.81 164 ALA A O 1
ATOM 1340 N N . LYS A 1 165 ? 5.285 26.646 -4.002 1.00 94.69 165 LYS A N 1
ATOM 1341 C CA . LYS A 1 165 ? 4.761 27.909 -3.497 1.00 94.69 165 LYS A CA 1
ATOM 1342 C C . LYS A 1 165 ? 5.215 29.044 -4.391 1.00 94.69 165 LYS A C 1
ATOM 1344 O O . LYS A 1 165 ? 6.391 29.107 -4.740 1.00 94.69 165 LYS A O 1
ATOM 1349 N N . VAL A 1 166 ? 4.297 29.936 -4.745 1.00 95.69 166 VAL A N 1
ATOM 1350 C CA . VAL A 1 166 ? 4.572 31.081 -5.623 1.00 95.69 166 VAL A CA 1
ATOM 1351 C C . VAL A 1 166 ? 3.944 32.362 -5.080 1.00 95.69 166 VAL A C 1
ATOM 1353 O O . VAL A 1 166 ? 2.917 32.318 -4.404 1.00 95.69 166 VAL A O 1
ATOM 1356 N N . ALA A 1 167 ? 4.541 33.507 -5.404 1.00 95.31 167 ALA A N 1
ATOM 1357 C CA . ALA A 1 167 ? 4.001 34.825 -5.084 1.00 95.31 167 ALA A CA 1
ATOM 1358 C C . ALA A 1 167 ? 2.724 35.125 -5.891 1.00 95.31 167 ALA A C 1
ATOM 1360 O O . ALA A 1 167 ? 1.761 35.681 -5.367 1.00 95.31 167 ALA A O 1
ATOM 1361 N N . ASN A 1 168 ? 2.683 34.726 -7.170 1.00 93.81 168 ASN A N 1
ATOM 1362 C CA . ASN A 1 168 ? 1.546 34.968 -8.058 1.00 93.81 168 ASN A CA 1
ATOM 1363 C C . ASN A 1 168 ? 1.028 33.669 -8.693 1.00 93.81 168 ASN A C 1
ATOM 1365 O O . ASN A 1 168 ? 1.541 33.213 -9.719 1.00 93.81 168 ASN A O 1
ATOM 1369 N N . LEU A 1 169 ? -0.019 33.092 -8.097 1.00 92.19 169 LEU A N 1
ATOM 1370 C CA . LEU A 1 169 ? -0.620 31.838 -8.559 1.00 92.19 169 LEU A CA 1
ATOM 1371 C C . LEU A 1 169 ? -1.212 31.952 -9.971 1.00 92.19 169 LEU A C 1
ATOM 1373 O O . LEU A 1 169 ? -0.965 31.080 -10.797 1.00 92.19 169 LEU A O 1
ATOM 1377 N N . ASP A 1 170 ? -1.915 33.041 -10.289 1.00 91.12 170 ASP A N 1
ATOM 1378 C CA . ASP A 1 170 ? -2.542 33.230 -11.606 1.00 91.12 170 ASP A CA 1
ATOM 1379 C C . ASP A 1 170 ? -1.510 33.279 -12.739 1.00 91.12 170 ASP A C 1
ATOM 1381 O O . ASP A 1 170 ? -1.740 32.775 -13.840 1.00 91.12 170 ASP A O 1
ATOM 1385 N N . ARG A 1 171 ? -0.355 33.908 -12.490 1.00 91.88 171 ARG A N 1
ATOM 1386 C CA . ARG A 1 171 ? 0.766 33.937 -13.436 1.00 91.88 171 ARG A CA 1
ATOM 1387 C C . ARG A 1 171 ? 1.293 32.527 -13.696 1.00 91.88 171 ARG A C 1
ATOM 1389 O O . ARG A 1 171 ? 1.461 32.170 -14.860 1.00 91.88 171 ARG A O 1
ATOM 1396 N N . GLU A 1 172 ? 1.500 31.744 -12.642 1.00 92.12 172 GLU A N 1
ATOM 1397 C CA . GLU A 1 172 ? 2.022 30.380 -12.760 1.00 92.12 172 GLU A CA 1
ATOM 1398 C C . GLU A 1 172 ? 1.022 29.449 -13.455 1.00 92.12 172 GLU A C 1
ATOM 1400 O O . GLU A 1 172 ? 1.378 28.704 -14.367 1.00 92.12 172 GLU A O 1
ATOM 1405 N N . GLN A 1 173 ? -0.259 29.548 -13.094 1.00 89.75 173 GLN A N 1
ATOM 1406 C CA . GLN A 1 173 ? -1.335 28.779 -13.716 1.00 89.75 173 GLN A CA 1
ATOM 1407 C C . GLN A 1 173 ? -1.469 29.088 -15.208 1.00 89.75 173 GLN A C 1
ATOM 1409 O O . GLN A 1 173 ? -1.627 28.165 -16.006 1.00 89.75 173 GLN A O 1
ATOM 1414 N N . ARG A 1 174 ? -1.359 30.363 -15.611 1.00 90.44 174 ARG A N 1
ATOM 1415 C CA . ARG A 1 174 ? -1.352 30.745 -17.032 1.00 90.44 174 ARG A CA 1
ATOM 1416 C C . ARG A 1 174 ? -0.165 30.148 -17.780 1.00 90.44 174 ARG A C 1
ATOM 1418 O O . ARG A 1 174 ? -0.361 29.620 -18.871 1.00 90.44 174 ARG A O 1
ATOM 1425 N N . LEU A 1 175 ? 1.037 30.195 -17.200 1.00 92.00 175 LEU A N 1
ATOM 1426 C CA . LEU A 1 175 ? 2.216 29.570 -17.801 1.00 92.00 175 LEU A CA 1
ATOM 1427 C C . LEU A 1 175 ? 1.992 28.064 -17.999 1.00 92.00 175 LEU A C 1
ATOM 1429 O O . LEU A 1 175 ? 2.197 27.551 -19.097 1.00 92.00 175 LEU A O 1
ATOM 1433 N N . LEU A 1 176 ? 1.513 27.358 -16.972 1.00 89.88 176 LEU A N 1
ATOM 1434 C CA . LEU A 1 176 ? 1.215 25.930 -17.080 1.00 89.88 176 LEU A CA 1
ATOM 1435 C C . LEU A 1 176 ? 0.146 25.637 -18.138 1.00 89.88 176 LEU A C 1
ATOM 1437 O O . LEU A 1 176 ? 0.331 24.724 -18.936 1.00 89.88 176 LEU A O 1
ATOM 1441 N N . GLN A 1 177 ? -0.925 26.428 -18.218 1.00 88.00 177 GLN A N 1
ATOM 1442 C CA . GLN A 1 177 ? -1.948 26.272 -19.261 1.00 88.00 177 GLN A CA 1
ATOM 1443 C C . GLN A 1 177 ? -1.367 26.422 -20.672 1.00 88.00 177 GLN A C 1
ATOM 1445 O O . GLN A 1 177 ? -1.728 25.668 -21.577 1.00 88.00 177 GLN A O 1
ATOM 1450 N N . GLN A 1 178 ? -0.437 27.359 -20.868 1.00 90.69 178 GLN A N 1
ATOM 1451 C CA . GLN A 1 178 ? 0.254 27.517 -22.148 1.00 90.69 178 GLN A CA 1
ATOM 1452 C C . GLN A 1 178 ? 1.141 26.306 -22.470 1.00 90.69 178 GLN A C 1
ATOM 1454 O O . GLN A 1 178 ? 1.210 25.885 -23.625 1.00 90.69 178 GLN A O 1
ATOM 1459 N N . LEU A 1 179 ? 1.794 25.721 -21.463 1.00 89.56 179 LEU A N 1
ATOM 1460 C CA . LEU A 1 179 ? 2.679 24.569 -21.637 1.00 89.56 179 LEU A CA 1
ATOM 1461 C C . LEU A 1 179 ? 1.906 23.274 -21.906 1.00 89.56 179 LEU A C 1
ATOM 1463 O O . LEU A 1 179 ? 2.230 22.560 -22.854 1.00 89.56 179 LEU A O 1
ATOM 1467 N N . VAL A 1 180 ? 0.878 22.976 -21.103 1.00 83.69 180 VAL A N 1
ATOM 1468 C CA . VAL A 1 180 ? 0.231 21.652 -21.086 1.00 83.69 180 VAL A CA 1
ATOM 1469 C C . VAL A 1 180 ? -1.243 21.624 -21.525 1.00 83.69 180 VAL A C 1
ATOM 1471 O O . VAL A 1 180 ? -1.764 20.538 -21.772 1.00 83.69 180 VAL A O 1
ATOM 1474 N N . GLY A 1 181 ? -1.906 22.773 -21.718 1.00 78.50 181 GLY A N 1
ATOM 1475 C CA . GLY A 1 181 ? -3.297 22.865 -22.204 1.00 78.50 181 GLY A CA 1
ATOM 1476 C C . GLY A 1 181 ? -4.376 23.081 -21.120 1.00 78.50 181 GLY A C 1
ATOM 1477 O O . GLY A 1 181 ? -4.085 23.597 -20.045 1.00 78.50 181 GLY A O 1
ATOM 1478 N N . ASP A 1 182 ? -5.646 22.748 -21.429 1.00 58.69 182 ASP A N 1
ATOM 1479 C CA . ASP A 1 182 ? -6.835 23.048 -20.592 1.00 58.69 182 ASP A CA 1
ATOM 1480 C C . ASP A 1 182 ? -6.812 22.329 -19.221 1.00 58.69 182 ASP A C 1
ATOM 1482 O O . ASP A 1 182 ? -6.568 21.125 -19.116 1.00 58.69 182 ASP A O 1
ATOM 1486 N N . ALA A 1 183 ? -7.146 23.076 -18.165 1.00 46.53 183 ALA A N 1
ATOM 1487 C CA . ALA A 1 183 ? -6.980 22.746 -16.744 1.00 46.53 183 ALA A CA 1
ATOM 1488 C C . ALA A 1 183 ? -7.878 21.607 -16.215 1.00 46.53 183 ALA A C 1
ATOM 1490 O O . ALA A 1 183 ? -7.748 21.202 -15.061 1.00 46.53 183 ALA A O 1
ATOM 1491 N N . ARG A 1 184 ? -8.766 21.045 -17.046 1.00 42.94 184 ARG A N 1
ATOM 1492 C CA . ARG A 1 184 ? -9.508 19.806 -16.727 1.00 42.94 184 ARG A CA 1
ATOM 1493 C C . ARG A 1 184 ? -8.628 18.551 -16.790 1.00 42.94 184 ARG A C 1
ATOM 1495 O O . ARG A 1 184 ? -9.054 17.491 -16.345 1.00 42.94 184 ARG A O 1
ATOM 1502 N N . VAL A 1 185 ? -7.403 18.700 -17.301 1.00 42.59 185 VAL A N 1
ATOM 1503 C CA . VAL A 1 185 ? -6.316 17.714 -17.304 1.00 42.59 185 VAL A CA 1
ATOM 1504 C C . VAL A 1 185 ? -5.063 18.387 -16.727 1.00 42.59 185 VAL A C 1
ATOM 1506 O O . VAL A 1 185 ? -4.018 18.463 -17.370 1.00 42.59 185 VAL A O 1
ATOM 1509 N N . TRP A 1 186 ? -5.179 18.959 -15.523 1.00 46.81 186 TRP A N 1
ATOM 1510 C CA . TRP A 1 186 ? -4.009 19.380 -14.743 1.00 46.81 186 TRP A CA 1
ATOM 1511 C C . TRP A 1 186 ? -3.006 18.211 -14.702 1.00 46.81 186 TRP A C 1
ATOM 1513 O O . TRP A 1 186 ? -3.461 17.069 -14.577 1.00 46.81 186 TRP A O 1
ATOM 1523 N N . PRO A 1 187 ? -1.678 18.407 -14.832 1.00 51.34 187 PRO A N 1
ATOM 1524 C CA . PRO A 1 187 ? -0.753 17.292 -14.681 1.00 51.34 187 PRO A CA 1
ATOM 1525 C C . PRO A 1 187 ? -0.896 16.855 -13.227 1.00 51.34 187 PRO A C 1
ATOM 1527 O O . PRO A 1 187 ? -0.449 17.584 -12.347 1.00 51.34 187 PRO A O 1
ATOM 1530 N N . ALA A 1 188 ? -1.603 15.746 -12.983 1.00 55.59 188 ALA A N 1
ATOM 1531 C CA . ALA A 1 188 ? -2.307 15.415 -11.733 1.00 55.59 188 ALA A CA 1
ATOM 1532 C C . ALA A 1 188 ? -1.446 15.424 -10.451 1.00 55.59 188 ALA A C 1
ATOM 1534 O O . ALA A 1 188 ? -1.962 15.286 -9.347 1.00 55.59 188 ALA A O 1
ATOM 1535 N N . ASN A 1 189 ? -0.145 15.652 -10.607 1.00 75.50 189 ASN A N 1
ATOM 1536 C CA . ASN A 1 189 ? 0.906 15.439 -9.643 1.00 75.50 189 ASN A CA 1
ATOM 1537 C C . ASN A 1 189 ? 1.726 16.724 -9.352 1.00 75.50 189 ASN A C 1
ATOM 1539 O O . ASN A 1 189 ? 2.694 16.626 -8.621 1.00 75.50 189 ASN A O 1
ATOM 1543 N N . LEU A 1 190 ? 1.424 17.925 -9.878 1.00 88.50 190 LEU A N 1
ATOM 1544 C CA . LEU A 1 190 ? 2.111 19.172 -9.451 1.00 88.50 190 LEU A CA 1
ATOM 1545 C C . LEU A 1 190 ? 1.133 20.150 -8.794 1.00 88.50 190 LEU A C 1
ATOM 1547 O O . LEU A 1 190 ? 0.356 20.802 -9.480 1.00 88.50 190 LEU A O 1
ATOM 1551 N N . VAL A 1 191 ? 1.179 20.285 -7.475 1.00 88.88 191 VAL A N 1
ATOM 1552 C CA . VAL A 1 191 ? 0.317 21.190 -6.705 1.00 88.88 191 VAL A CA 1
ATOM 1553 C C . VAL A 1 191 ? 1.020 22.533 -6.524 1.00 88.88 191 VAL A C 1
ATOM 1555 O O . VAL A 1 191 ? 2.161 22.581 -6.071 1.00 88.88 191 VAL A O 1
ATOM 1558 N N . ILE A 1 192 ? 0.348 23.631 -6.880 1.00 89.94 192 ILE A N 1
ATOM 1559 C CA . ILE A 1 192 ? 0.894 24.988 -6.756 1.00 89.94 192 ILE A CA 1
ATOM 1560 C C . ILE A 1 192 ? -0.037 25.830 -5.898 1.00 89.94 192 ILE A C 1
ATOM 1562 O O . ILE A 1 192 ? -1.232 25.925 -6.176 1.00 89.94 192 ILE A O 1
ATOM 1566 N N . GLU A 1 193 ? 0.531 26.464 -4.881 1.00 91.88 193 GLU A N 1
ATOM 1567 C CA . GLU A 1 193 ? -0.191 27.299 -3.929 1.00 91.88 193 GLU A CA 1
ATOM 1568 C C . GLU A 1 193 ? 0.386 28.717 -3.899 1.00 91.88 193 GLU A C 1
ATOM 1570 O O . GLU A 1 193 ? 1.588 28.931 -4.084 1.00 91.88 193 GLU A O 1
ATOM 1575 N N . ALA A 1 194 ? -0.478 29.701 -3.645 1.00 92.88 194 ALA A N 1
ATOM 1576 C CA . ALA A 1 194 ? -0.032 31.056 -3.350 1.00 92.88 194 ALA A CA 1
ATOM 1577 C C . ALA A 1 194 ? 0.536 31.109 -1.923 1.00 92.88 194 ALA A C 1
ATOM 1579 O O . ALA A 1 194 ? -0.144 30.696 -0.982 1.00 92.88 194 ALA A O 1
ATOM 1580 N N . ASP A 1 195 ? 1.737 31.662 -1.743 1.00 92.62 195 ASP A N 1
ATOM 1581 C CA . ASP A 1 195 ? 2.254 31.991 -0.410 1.00 92.62 195 ASP A CA 1
ATOM 1582 C C . ASP A 1 195 ? 2.259 33.515 -0.223 1.00 92.62 195 ASP A C 1
ATOM 1584 O O . ASP A 1 195 ? 3.073 34.201 -0.843 1.00 92.62 195 ASP A O 1
ATOM 1588 N N . PRO A 1 196 ? 1.386 34.073 0.638 1.00 86.50 196 PRO A N 1
ATOM 1589 C CA . PRO A 1 196 ? 1.276 35.519 0.827 1.00 86.50 196 PRO A CA 1
ATOM 1590 C C . PRO A 1 196 ? 2.519 36.146 1.475 1.00 86.50 196 PRO A C 1
ATOM 1592 O O . PRO A 1 196 ? 2.593 37.367 1.582 1.00 86.50 196 PRO A O 1
ATOM 1595 N N . LYS A 1 197 ? 3.478 35.337 1.947 1.00 92.00 197 LYS A N 1
ATOM 1596 C CA . LYS A 1 197 ? 4.761 35.818 2.473 1.00 92.00 197 LYS A CA 1
ATOM 1597 C C . LYS A 1 197 ? 5.805 36.045 1.379 1.00 92.00 197 LYS A C 1
ATOM 1599 O O . LYS A 1 197 ? 6.843 36.631 1.672 1.00 92.00 197 LYS A O 1
ATOM 1604 N N . LEU A 1 198 ? 5.573 35.554 0.161 1.00 90.06 198 LEU A N 1
ATOM 1605 C CA . LEU A 1 198 ? 6.462 35.779 -0.972 1.00 90.06 198 LEU A CA 1
ATOM 1606 C C . LEU A 1 198 ? 6.079 37.084 -1.672 1.00 90.06 198 LEU A C 1
ATOM 1608 O O . LEU A 1 198 ? 4.987 37.201 -2.222 1.00 90.06 198 LEU A O 1
ATOM 1612 N N . GLU A 1 199 ? 6.992 38.054 -1.662 1.00 84.06 199 GLU A N 1
ATOM 1613 C CA . GLU A 1 199 ? 6.823 39.315 -2.397 1.00 84.06 199 GLU A CA 1
ATOM 1614 C C . GLU A 1 199 ? 7.006 39.111 -3.911 1.00 84.06 199 GLU A C 1
ATOM 1616 O O . GLU A 1 199 ? 6.270 39.684 -4.713 1.00 84.06 199 GLU A O 1
ATOM 1621 N N . GLU A 1 200 ? 7.945 38.245 -4.307 1.00 87.06 200 GLU A N 1
ATOM 1622 C CA . GLU A 1 200 ? 8.203 37.847 -5.693 1.00 87.06 200 GLU A CA 1
ATOM 1623 C C . GLU A 1 200 ? 8.745 36.404 -5.750 1.00 87.06 200 GLU A C 1
ATOM 1625 O O . GLU A 1 200 ? 9.313 35.899 -4.779 1.00 87.06 200 GLU A O 1
ATOM 1630 N N . GLY A 1 201 ? 8.576 35.732 -6.893 1.00 89.31 201 GLY A N 1
ATOM 1631 C CA . GLY A 1 201 ? 9.164 34.416 -7.156 1.00 89.31 201 GLY A CA 1
ATOM 1632 C C . GLY A 1 201 ? 8.422 33.252 -6.496 1.00 89.31 201 GLY A C 1
ATOM 1633 O O . GLY A 1 201 ? 7.218 33.315 -6.244 1.00 89.31 201 GLY A O 1
ATOM 1634 N N . GLY A 1 202 ? 9.132 32.149 -6.279 1.00 91.81 202 GLY A N 1
ATOM 1635 C CA . GLY A 1 202 ? 8.575 30.904 -5.764 1.00 91.81 202 GLY A CA 1
ATOM 1636 C C . GLY A 1 202 ? 9.618 29.798 -5.654 1.00 91.81 202 GLY A C 1
ATOM 1637 O O . GLY A 1 202 ? 10.794 29.993 -5.962 1.00 91.81 202 GLY A O 1
ATOM 1638 N N . TYR A 1 203 ? 9.188 28.641 -5.164 1.00 92.31 203 TYR A N 1
ATOM 1639 C CA . TYR A 1 203 ? 10.029 27.454 -5.050 1.00 92.31 203 TYR A CA 1
ATOM 1640 C C . TYR A 1 203 ? 9.185 26.181 -4.926 1.00 92.31 203 TYR A C 1
ATOM 1642 O O . TYR A 1 203 ? 8.122 26.165 -4.299 1.00 92.31 203 TYR A O 1
ATOM 1650 N N . MET A 1 204 ? 9.685 25.088 -5.498 1.00 94.06 204 MET A N 1
ATOM 1651 C CA . MET A 1 204 ? 9.241 23.732 -5.185 1.00 94.06 204 MET A CA 1
ATOM 1652 C C . MET A 1 204 ? 9.912 23.249 -3.899 1.00 94.06 204 MET A C 1
ATOM 1654 O O . MET A 1 204 ? 11.099 23.484 -3.689 1.00 94.06 204 MET A O 1
ATOM 1658 N N . HIS A 1 205 ? 9.161 22.582 -3.024 1.00 92.56 205 HIS A N 1
ATOM 1659 C CA . HIS A 1 205 ? 9.662 22.246 -1.684 1.00 92.56 205 HIS A CA 1
ATOM 1660 C C . HIS A 1 205 ? 9.413 20.808 -1.235 1.00 92.56 205 HIS A C 1
ATOM 1662 O O . HIS A 1 205 ? 10.040 20.361 -0.273 1.00 92.56 205 HIS A O 1
ATOM 1668 N N . GLN A 1 206 ? 8.494 20.084 -1.875 1.00 95.44 206 GLN A N 1
ATOM 1669 C CA . GLN A 1 206 ? 8.128 18.734 -1.453 1.00 95.44 206 GLN A CA 1
ATOM 1670 C C . GLN A 1 206 ? 7.915 17.815 -2.650 1.00 95.44 206 GLN A C 1
ATOM 1672 O O . GLN A 1 206 ? 7.340 18.234 -3.653 1.00 95.44 206 GLN A O 1
ATOM 1677 N N . LEU A 1 207 ? 8.350 16.563 -2.501 1.00 95.69 207 LEU A N 1
ATOM 1678 C CA . LEU A 1 207 ? 8.086 15.463 -3.421 1.00 95.69 207 LEU A CA 1
ATOM 1679 C C . LEU A 1 207 ? 7.415 14.320 -2.654 1.00 95.69 207 LEU A C 1
ATOM 1681 O O . LEU A 1 207 ? 7.923 13.877 -1.622 1.00 95.69 207 LEU A O 1
ATOM 1685 N N . ASN A 1 208 ? 6.293 13.836 -3.177 1.00 95.75 208 ASN A N 1
ATOM 1686 C CA . ASN A 1 208 ? 5.587 12.680 -2.652 1.00 95.75 208 ASN A CA 1
ATOM 1687 C C . ASN A 1 208 ? 5.944 11.440 -3.461 1.00 95.75 208 ASN A C 1
ATOM 1689 O O . ASN A 1 208 ? 5.754 11.411 -4.681 1.00 95.75 208 ASN A O 1
ATOM 1693 N N . ILE A 1 209 ? 6.387 10.394 -2.776 1.00 96.19 209 ILE A N 1
ATOM 1694 C CA . ILE A 1 209 ? 6.839 9.146 -3.384 1.00 96.19 209 ILE A CA 1
ATOM 1695 C C . ILE A 1 209 ? 5.984 7.995 -2.853 1.00 96.19 209 ILE A C 1
ATOM 1697 O O . ILE A 1 209 ? 5.822 7.838 -1.646 1.00 96.19 209 ILE A O 1
ATOM 1701 N N . ALA A 1 210 ? 5.434 7.180 -3.744 1.00 94.69 210 ALA A N 1
ATOM 1702 C CA . ALA A 1 210 ? 4.799 5.933 -3.352 1.00 94.69 210 ALA A CA 1
ATOM 1703 C C . ALA A 1 210 ? 5.861 4.852 -3.115 1.00 94.69 210 ALA A C 1
ATOM 1705 O O . ALA A 1 210 ? 6.780 4.673 -3.924 1.00 94.69 210 ALA A O 1
ATOM 1706 N N . CYS A 1 211 ? 5.703 4.099 -2.033 1.00 94.06 211 CYS A N 1
ATOM 1707 C CA . CYS A 1 211 ? 6.470 2.898 -1.726 1.00 94.06 211 CYS A CA 1
ATOM 1708 C C . CYS A 1 211 ? 5.553 1.682 -1.782 1.00 94.06 211 CYS A C 1
ATOM 1710 O O . CYS A 1 211 ? 4.441 1.727 -1.269 1.00 94.06 211 CYS A O 1
ATOM 1712 N N . ARG A 1 212 ? 6.029 0.565 -2.334 1.00 91.25 212 ARG A N 1
ATOM 1713 C CA . ARG A 1 212 ? 5.263 -0.696 -2.331 1.00 91.25 212 ARG A CA 1
ATOM 1714 C C . ARG A 1 212 ? 5.063 -1.268 -0.929 1.00 91.25 212 ARG A C 1
ATOM 1716 O O . ARG A 1 212 ? 4.156 -2.060 -0.729 1.00 91.25 212 ARG A O 1
ATOM 1723 N N . ASP A 1 213 ? 5.946 -0.900 -0.005 1.00 88.19 213 ASP A N 1
ATOM 1724 C CA . ASP A 1 213 ? 5.897 -1.277 1.403 1.00 88.19 213 ASP A CA 1
ATOM 1725 C C . ASP A 1 213 ? 6.540 -0.148 2.227 1.00 88.19 213 ASP A C 1
ATOM 1727 O O . ASP A 1 213 ? 7.757 0.071 2.185 1.00 88.19 213 ASP A O 1
ATOM 1731 N N . LEU A 1 214 ? 5.719 0.600 2.968 1.00 90.62 214 LEU A N 1
ATOM 1732 C CA . LEU A 1 214 ? 6.203 1.676 3.843 1.00 90.62 214 LEU A CA 1
ATOM 1733 C C . LEU A 1 214 ? 7.012 1.160 5.039 1.00 90.62 214 LEU A C 1
ATOM 1735 O O . LEU A 1 214 ? 7.853 1.889 5.574 1.00 90.62 214 LEU A O 1
ATOM 1739 N N . ILE A 1 215 ? 6.791 -0.086 5.465 1.00 87.81 215 ILE A N 1
ATOM 1740 C CA . ILE A 1 215 ? 7.566 -0.709 6.539 1.00 87.81 215 ILE A CA 1
ATOM 1741 C C . ILE A 1 215 ? 8.994 -0.947 6.065 1.00 87.81 215 ILE A C 1
ATOM 1743 O O . ILE A 1 215 ? 9.924 -0.632 6.805 1.00 87.81 215 ILE A O 1
ATOM 1747 N N . ALA A 1 216 ? 9.180 -1.420 4.829 1.00 87.19 216 ALA A N 1
ATOM 1748 C CA . ALA A 1 216 ? 10.506 -1.593 4.237 1.00 87.19 216 ALA A CA 1
ATOM 1749 C C . ALA A 1 216 ? 11.290 -0.271 4.200 1.00 87.19 216 ALA A C 1
ATOM 1751 O O . ALA A 1 216 ? 12.434 -0.224 4.661 1.00 87.19 216 ALA A O 1
ATOM 1752 N N . LEU A 1 217 ? 10.653 0.824 3.757 1.00 94.56 217 LEU A N 1
ATOM 1753 C CA . LEU A 1 217 ? 11.234 2.167 3.845 1.00 94.56 217 LEU A CA 1
ATOM 1754 C C . LEU A 1 217 ? 11.635 2.497 5.285 1.00 94.56 217 LEU A C 1
ATOM 1756 O O . LEU A 1 217 ? 12.787 2.850 5.537 1.00 94.56 217 LEU A O 1
ATOM 1760 N N . ARG A 1 218 ? 10.715 2.358 6.246 1.00 93.38 218 ARG A N 1
ATOM 1761 C CA . ARG A 1 218 ? 11.012 2.673 7.647 1.00 93.38 218 ARG A CA 1
ATOM 1762 C C . ARG A 1 218 ? 12.182 1.857 8.184 1.00 93.38 218 ARG A C 1
ATOM 1764 O O . ARG A 1 218 ? 13.010 2.391 8.918 1.00 93.38 218 ARG A O 1
ATOM 1771 N N . THR A 1 219 ? 12.260 0.577 7.838 1.00 89.81 219 THR A N 1
ATOM 1772 C CA . THR A 1 219 ? 13.368 -0.289 8.234 1.00 89.81 219 THR A CA 1
ATOM 1773 C C . THR A 1 219 ? 14.695 0.254 7.714 1.00 89.81 219 THR A C 1
ATOM 1775 O O . THR A 1 219 ? 15.630 0.360 8.508 1.00 89.81 219 THR A O 1
ATOM 1778 N N . CYS A 1 220 ? 14.775 0.673 6.447 1.00 93.12 220 CYS A N 1
ATOM 1779 C CA . CYS A 1 220 ? 15.973 1.325 5.909 1.00 93.12 220 CYS A CA 1
ATOM 1780 C C . CYS A 1 220 ? 16.333 2.594 6.695 1.00 93.12 220 CYS A C 1
ATOM 1782 O O . CYS A 1 220 ? 17.476 2.742 7.129 1.00 93.12 220 CYS A O 1
ATOM 1784 N N . LEU A 1 221 ? 15.353 3.470 6.947 1.00 95.88 221 LEU A N 1
ATOM 1785 C CA . LEU A 1 221 ? 15.579 4.727 7.669 1.00 95.88 221 LEU A CA 1
ATOM 1786 C C . LEU A 1 221 ? 16.072 4.494 9.102 1.00 95.88 221 LEU A C 1
ATOM 1788 O O . LEU A 1 221 ? 17.002 5.162 9.545 1.00 95.88 221 LEU A O 1
ATOM 1792 N N . LEU A 1 222 ? 15.488 3.532 9.822 1.00 92.75 222 LEU A N 1
ATOM 1793 C CA . LEU A 1 222 ? 15.906 3.184 11.182 1.00 92.75 222 LEU A CA 1
ATOM 1794 C C . LEU A 1 222 ? 17.309 2.568 11.212 1.00 92.75 222 LEU A C 1
ATOM 1796 O O . LEU A 1 222 ? 18.106 2.930 12.073 1.00 92.75 222 LEU A O 1
ATOM 1800 N N . GLN A 1 223 ? 17.631 1.675 10.271 1.00 93.75 223 GLN A N 1
ATOM 1801 C CA . GLN A 1 223 ? 18.959 1.054 10.181 1.00 93.75 223 GLN A CA 1
ATOM 1802 C C . GLN A 1 223 ? 20.066 2.081 9.938 1.00 93.75 223 GLN A C 1
ATOM 1804 O O . GLN A 1 223 ? 21.159 1.944 10.480 1.00 93.75 223 GLN A O 1
ATOM 1809 N N . GLN A 1 224 ? 19.775 3.112 9.145 1.00 94.69 224 GLN A N 1
ATOM 1810 C CA . GLN A 1 224 ? 20.726 4.169 8.798 1.00 94.69 224 GLN A CA 1
ATOM 1811 C C . GLN A 1 224 ? 20.589 5.412 9.691 1.00 94.69 224 GLN A C 1
ATOM 1813 O O . GLN A 1 224 ? 21.253 6.416 9.457 1.00 94.69 224 GLN A O 1
ATOM 1818 N N . SER A 1 225 ? 19.745 5.351 10.730 1.00 95.00 225 SER A N 1
ATOM 1819 C CA . SER A 1 225 ? 19.480 6.459 11.661 1.00 95.00 225 SER A CA 1
ATOM 1820 C C . SER A 1 225 ? 19.070 7.769 10.970 1.00 95.00 225 SER A C 1
ATOM 1822 O O . SER A 1 225 ? 19.393 8.856 11.447 1.00 95.00 225 SER A O 1
ATOM 1824 N N . VAL A 1 226 ? 18.344 7.680 9.851 1.00 95.88 226 VAL A N 1
ATOM 1825 C CA . VAL A 1 226 ? 17.834 8.847 9.122 1.00 95.88 226 VAL A CA 1
ATOM 1826 C C . VAL A 1 226 ? 16.644 9.439 9.885 1.00 95.88 226 VAL A C 1
ATOM 1828 O O . VAL A 1 226 ? 15.648 8.732 10.089 1.00 95.88 226 VAL A O 1
ATOM 1831 N N . PRO A 1 227 ? 16.691 10.720 10.299 1.00 96.50 227 PRO A N 1
ATOM 1832 C CA . PRO A 1 227 ? 15.578 11.350 11.002 1.00 96.50 227 PRO A CA 1
ATOM 1833 C C . PRO A 1 227 ? 14.325 11.434 10.125 1.00 96.50 227 PRO A C 1
ATOM 1835 O O . PRO A 1 227 ? 14.373 11.916 8.993 1.00 96.50 227 PRO A O 1
ATOM 1838 N N . HIS A 1 228 ? 13.200 10.959 10.659 1.00 97.06 228 HIS A N 1
ATOM 1839 C CA . HIS A 1 228 ? 11.915 10.931 9.967 1.00 97.06 228 HIS A CA 1
ATOM 1840 C C . HIS A 1 228 ? 10.751 10.982 10.959 1.00 97.06 228 HIS A C 1
ATOM 1842 O O . HIS A 1 228 ? 10.880 10.585 12.119 1.00 97.06 228 HIS A O 1
ATOM 1848 N N . VAL A 1 229 ? 9.593 11.426 10.478 1.00 95.06 229 VAL A N 1
ATOM 1849 C CA . VAL A 1 229 ? 8.323 11.380 11.206 1.00 95.06 229 VAL A CA 1
ATOM 1850 C C . VAL A 1 229 ? 7.419 10.362 10.530 1.00 95.06 229 VAL A C 1
ATOM 1852 O O . VAL A 1 229 ? 7.238 10.414 9.318 1.00 95.06 229 VAL A O 1
ATOM 1855 N N . TRP A 1 230 ? 6.832 9.453 11.307 1.00 90.38 230 TRP A N 1
ATOM 1856 C CA . TRP A 1 230 ? 5.766 8.578 10.825 1.00 90.38 230 TRP A CA 1
ATOM 1857 C C . TRP A 1 230 ? 4.453 8.948 11.506 1.00 90.38 230 TRP A C 1
ATOM 1859 O O . TRP A 1 230 ? 4.335 8.843 12.727 1.00 90.38 230 TRP A O 1
ATOM 1869 N N . ALA A 1 231 ? 3.475 9.380 10.715 1.00 80.69 231 ALA A N 1
ATOM 1870 C CA . ALA A 1 231 ? 2.110 9.624 11.161 1.00 80.69 231 ALA A CA 1
ATOM 1871 C C . ALA A 1 231 ? 1.128 9.394 10.004 1.00 80.69 231 ALA A C 1
ATOM 1873 O O . ALA A 1 231 ? 1.463 9.678 8.858 1.00 80.69 231 ALA A O 1
ATOM 1874 N N . ASN A 1 232 ? -0.088 8.927 10.306 1.00 75.56 232 ASN A N 1
ATOM 1875 C CA . ASN A 1 232 ? -1.193 8.797 9.342 1.00 75.56 232 ASN A CA 1
ATOM 1876 C C . ASN A 1 232 ? -0.808 8.051 8.048 1.00 75.56 232 ASN A C 1
ATOM 1878 O O . ASN A 1 232 ? -1.038 8.565 6.956 1.00 75.56 232 ASN A O 1
ATOM 1882 N N . ASP A 1 233 ? -0.160 6.889 8.176 1.00 81.25 233 ASP A N 1
ATOM 1883 C CA . ASP A 1 233 ? 0.291 6.068 7.038 1.00 81.25 233 ASP A CA 1
ATOM 1884 C C . ASP A 1 233 ? 1.208 6.812 6.053 1.00 81.25 233 ASP A C 1
ATOM 1886 O O . ASP A 1 233 ? 1.281 6.496 4.867 1.00 81.25 233 ASP A O 1
ATOM 1890 N N . ARG A 1 234 ? 1.939 7.815 6.557 1.00 91.81 234 ARG A N 1
ATOM 1891 C CA . ARG A 1 234 ? 2.945 8.560 5.802 1.00 91.81 234 ARG A CA 1
ATOM 1892 C C . ARG A 1 234 ? 4.245 8.695 6.566 1.00 91.81 234 ARG A C 1
ATOM 1894 O O . ARG A 1 234 ? 4.252 8.935 7.774 1.00 91.81 234 ARG A O 1
ATOM 1901 N N . ILE A 1 235 ? 5.354 8.589 5.845 1.00 96.44 235 ILE A N 1
ATOM 1902 C CA . ILE A 1 235 ? 6.693 8.833 6.383 1.00 96.44 235 ILE A CA 1
ATOM 1903 C C . ILE A 1 235 ? 7.221 10.121 5.772 1.00 96.44 235 ILE A C 1
ATOM 1905 O O . ILE A 1 235 ? 7.287 10.247 4.557 1.00 96.44 235 ILE A O 1
ATOM 1909 N N . ARG A 1 236 ? 7.612 11.080 6.605 1.00 97.56 236 ARG A N 1
ATOM 1910 C CA . ARG A 1 236 ? 8.144 12.371 6.171 1.00 97.56 236 ARG A CA 1
ATOM 1911 C C . ARG A 1 236 ? 9.604 12.510 6.573 1.00 97.56 236 ARG A C 1
ATOM 1913 O O . ARG A 1 236 ? 9.955 12.263 7.727 1.00 97.56 236 ARG A O 1
ATOM 1920 N N . ILE A 1 237 ? 10.430 12.940 5.627 1.00 97.12 237 ILE A N 1
ATOM 1921 C CA . ILE A 1 237 ? 11.825 13.330 5.825 1.00 97.12 237 ILE A CA 1
ATOM 1922 C C . ILE A 1 237 ? 11.925 14.826 5.538 1.00 97.12 237 ILE A C 1
ATOM 1924 O O . ILE A 1 237 ? 11.568 15.301 4.455 1.00 97.12 237 ILE A O 1
ATOM 1928 N N . ASP A 1 238 ? 12.391 15.580 6.528 1.00 94.75 238 ASP A N 1
ATOM 1929 C CA . ASP A 1 238 ? 12.535 17.027 6.409 1.00 94.75 238 ASP A CA 1
ATOM 1930 C C . ASP A 1 238 ? 13.679 17.431 5.474 1.00 94.75 238 ASP A C 1
ATOM 1932 O O . ASP A 1 238 ? 14.678 16.724 5.317 1.00 94.75 238 ASP A O 1
ATOM 1936 N N . ALA A 1 239 ? 13.555 18.634 4.910 1.00 91.81 239 ALA A N 1
ATOM 1937 C CA . ALA A 1 239 ? 14.490 19.197 3.938 1.00 91.81 239 ALA A CA 1
ATOM 1938 C C . ALA A 1 239 ? 15.956 19.211 4.407 1.00 91.81 239 ALA A C 1
ATOM 1940 O O . ALA A 1 239 ? 16.863 19.038 3.594 1.00 91.81 239 ALA A O 1
ATOM 1941 N N . SER A 1 240 ? 16.208 19.346 5.714 1.00 90.44 240 SER A N 1
ATOM 1942 C CA . SER A 1 240 ? 17.562 19.303 6.283 1.00 90.44 240 SER A CA 1
ATOM 1943 C C . SER A 1 240 ? 18.263 17.955 6.089 1.00 90.44 240 SER A C 1
ATOM 1945 O O . SER A 1 240 ? 19.491 17.899 6.087 1.00 90.44 240 SER A O 1
ATOM 1947 N N . HIS A 1 241 ? 17.504 16.871 5.911 1.00 91.00 241 HIS A N 1
ATOM 1948 C CA . HIS A 1 241 ? 18.030 15.515 5.757 1.00 91.00 241 HIS A CA 1
ATOM 1949 C C . HIS A 1 241 ? 18.038 15.046 4.298 1.00 91.00 241 HIS A C 1
ATOM 1951 O O . HIS A 1 241 ? 18.779 14.125 3.971 1.00 91.00 241 HIS A O 1
ATOM 1957 N N . ALA A 1 242 ? 17.306 15.719 3.406 1.00 91.38 242 ALA A N 1
ATOM 1958 C CA . ALA A 1 242 ? 17.149 15.345 2.001 1.00 91.38 242 ALA A CA 1
ATOM 1959 C C . ALA A 1 242 ? 17.542 16.474 1.030 1.00 91.38 242 ALA A C 1
ATOM 1961 O O . ALA A 1 242 ? 16.830 16.781 0.083 1.00 91.38 242 ALA A O 1
ATOM 1962 N N . MET A 1 243 ? 18.715 17.083 1.242 1.00 92.25 243 MET A N 1
ATOM 1963 C CA . MET A 1 243 ? 19.323 18.057 0.316 1.00 92.25 243 MET A CA 1
ATOM 1964 C C . MET A 1 243 ? 18.416 19.252 -0.028 1.00 92.25 243 MET A C 1
ATOM 1966 O O . MET A 1 243 ? 18.328 19.662 -1.181 1.00 92.25 243 MET A O 1
ATOM 1970 N N . GLY A 1 244 ? 17.702 19.801 0.958 1.00 88.44 244 GLY A N 1
ATOM 1971 C CA . GLY A 1 244 ? 16.776 20.921 0.748 1.00 88.44 244 GLY A CA 1
ATOM 1972 C C . GLY A 1 244 ? 15.395 20.510 0.221 1.00 88.44 244 GLY A C 1
ATOM 1973 O O . GLY A 1 244 ? 14.529 21.366 0.068 1.00 88.44 244 GLY A O 1
ATOM 1974 N N . LEU A 1 245 ? 15.155 19.216 -0.010 1.00 93.00 245 LEU A N 1
ATOM 1975 C CA . LEU A 1 245 ? 13.872 18.666 -0.439 1.00 93.00 245 LEU A CA 1
ATOM 1976 C C . LEU A 1 245 ? 13.148 17.999 0.728 1.00 93.00 245 LEU A C 1
ATOM 1978 O O . LEU A 1 245 ? 13.693 17.108 1.366 1.00 93.00 245 LEU A O 1
ATOM 1982 N N . CYS A 1 246 ? 11.894 18.362 0.983 1.00 96.31 246 CYS A N 1
ATOM 1983 C CA . CYS A 1 246 ? 11.055 17.525 1.828 1.00 96.31 246 CYS A CA 1
ATOM 1984 C C . CYS A 1 246 ? 10.560 16.302 1.044 1.00 96.31 246 CYS A C 1
ATOM 1986 O O . CYS A 1 246 ? 9.960 16.442 -0.023 1.00 96.31 246 CYS A O 1
ATOM 1988 N N . LEU A 1 247 ? 10.789 15.107 1.582 1.00 97.56 247 LEU A N 1
ATOM 1989 C CA . LEU A 1 247 ? 10.260 13.870 1.017 1.00 97.56 247 LEU A CA 1
ATOM 1990 C C . LEU A 1 247 ? 9.112 13.374 1.880 1.00 97.56 247 LEU A C 1
ATOM 1992 O O . LEU A 1 247 ? 9.253 13.243 3.095 1.00 97.56 247 LEU A O 1
ATOM 1996 N N . GLU A 1 248 ? 7.990 13.070 1.249 1.00 97.31 248 GLU A N 1
ATOM 1997 C CA . GLU A 1 248 ? 6.870 12.416 1.906 1.00 97.31 248 GLU A CA 1
ATOM 1998 C C . GLU A 1 248 ? 6.554 11.112 1.188 1.00 97.31 248 GLU A C 1
ATOM 2000 O O . GLU A 1 248 ? 6.417 11.064 -0.030 1.00 97.31 248 GLU A O 1
ATOM 2005 N N . PHE A 1 249 ? 6.455 10.038 1.951 1.00 97.50 249 PHE A N 1
ATOM 2006 C CA . PHE A 1 249 ? 6.221 8.706 1.440 1.00 97.50 249 PHE A CA 1
ATOM 2007 C C . PHE A 1 249 ? 4.858 8.216 1.882 1.00 97.50 249 PHE A C 1
ATOM 2009 O O . PHE A 1 249 ? 4.449 8.452 3.020 1.00 97.50 249 PHE A O 1
ATOM 2016 N N . HIS A 1 250 ? 4.178 7.510 0.991 1.00 93.94 250 HIS A N 1
ATOM 2017 C CA . HIS A 1 250 ? 2.911 6.837 1.257 1.00 93.94 250 HIS A CA 1
ATOM 2018 C C . HIS A 1 250 ? 2.898 5.476 0.557 1.00 93.94 250 HIS A C 1
ATOM 2020 O O . HIS A 1 250 ? 3.763 5.199 -0.276 1.00 93.94 250 HIS A O 1
ATOM 2026 N N . GLU A 1 251 ? 1.978 4.599 0.935 1.00 90.88 251 GLU A N 1
ATOM 2027 C CA . GLU A 1 251 ? 1.910 3.264 0.347 1.00 90.88 251 GLU A CA 1
ATOM 2028 C C . GLU A 1 251 ? 1.310 3.332 -1.061 1.00 90.88 251 GLU A C 1
ATOM 2030 O O . GLU A 1 251 ? 0.345 4.057 -1.307 1.00 90.88 251 GLU A O 1
ATOM 2035 N N . ALA A 1 252 ? 1.910 2.604 -2.001 1.00 85.31 252 ALA A N 1
ATOM 2036 C CA . ALA A 1 252 ? 1.451 2.547 -3.375 1.00 85.31 252 ALA A CA 1
ATOM 2037 C C . ALA A 1 252 ? 0.041 1.964 -3.423 1.00 85.31 252 ALA A C 1
ATOM 2039 O O . ALA A 1 252 ? -0.229 0.859 -2.947 1.00 85.31 252 ALA A O 1
ATOM 2040 N N . VAL A 1 253 ? -0.865 2.722 -4.023 1.00 65.25 253 VAL A N 1
ATOM 2041 C CA . VAL A 1 253 ? -2.243 2.302 -4.199 1.00 65.25 253 VAL A CA 1
ATOM 2042 C C . VAL A 1 253 ? -2.300 1.349 -5.391 1.00 65.25 253 VAL A C 1
ATOM 2044 O O . VAL A 1 253 ? -1.864 1.707 -6.480 1.00 65.25 253 VAL A O 1
ATOM 2047 N N . SER A 1 254 ? -2.825 0.134 -5.211 1.00 50.53 254 SER A N 1
ATOM 2048 C CA . SER A 1 254 ? -2.978 -0.813 -6.328 1.00 50.53 254 SER A CA 1
ATOM 2049 C C . SER A 1 254 ? -3.768 -0.175 -7.485 1.00 50.53 254 SER A C 1
ATOM 2051 O O . SER A 1 254 ? -4.758 0.516 -7.222 1.00 50.53 254 SER A O 1
ATOM 2053 N N . ASP A 1 255 ? -3.396 -0.459 -8.742 1.00 36.50 255 ASP A N 1
ATOM 2054 C CA . ASP A 1 255 ? -4.034 0.062 -9.976 1.00 36.50 255 ASP A CA 1
ATOM 2055 C C . ASP A 1 255 ? -5.579 -0.034 -9.989 1.00 36.50 255 ASP A C 1
ATOM 2057 O O . ASP A 1 255 ? -6.273 0.697 -10.695 1.00 36.50 255 ASP A O 1
ATOM 2061 N N . THR A 1 256 ? -6.149 -0.901 -9.154 1.00 35.88 256 THR A N 1
ATOM 2062 C CA . THR A 1 256 ? -7.584 -1.063 -8.906 1.00 35.88 256 THR A CA 1
ATOM 2063 C C . THR A 1 256 ? -8.305 0.153 -8.292 1.00 35.88 256 THR A C 1
ATOM 2065 O O . THR A 1 256 ? -9.529 0.236 -8.419 1.00 35.88 256 THR A O 1
ATOM 2068 N N . GLU A 1 257 ? -7.626 1.109 -7.638 1.00 32.66 257 GLU A N 1
ATOM 2069 C CA . GLU A 1 257 ? -8.304 2.284 -7.042 1.00 32.66 257 GLU A CA 1
ATOM 2070 C C . GLU A 1 257 ? -8.362 3.526 -7.949 1.00 32.66 257 GLU A C 1
ATOM 2072 O O . GLU A 1 257 ? -9.279 4.338 -7.796 1.00 32.66 257 GLU A O 1
ATOM 2077 N N . VAL A 1 258 ? -7.474 3.663 -8.943 1.00 31.45 258 VAL A N 1
ATOM 2078 C CA . VAL A 1 258 ? -7.447 4.827 -9.861 1.00 31.45 258 VAL A CA 1
ATOM 2079 C C . VAL A 1 258 ? -8.720 4.902 -10.722 1.00 31.45 258 VAL A C 1
ATOM 2081 O O . VAL A 1 258 ? -9.203 5.983 -11.064 1.00 31.45 258 VAL A O 1
ATOM 2084 N N . LEU A 1 259 ? -9.357 3.757 -10.987 1.00 29.12 259 LEU A N 1
ATOM 2085 C CA . LEU A 1 259 ? -10.649 3.681 -11.680 1.00 29.12 259 LEU A CA 1
ATOM 2086 C C . LEU A 1 259 ? -11.849 4.123 -10.820 1.00 29.12 259 LEU A C 1
ATOM 2088 O O . LEU A 1 259 ? -12.932 4.338 -11.362 1.00 29.12 259 LEU A O 1
ATOM 2092 N N . ARG A 1 260 ? -11.696 4.281 -9.496 1.00 32.81 260 ARG A N 1
ATOM 2093 C CA . ARG A 1 260 ? -12.786 4.726 -8.606 1.00 32.81 260 ARG A CA 1
ATOM 2094 C C . ARG A 1 260 ? -12.839 6.249 -8.447 1.00 32.81 260 ARG A C 1
ATOM 2096 O O . ARG A 1 260 ? -13.935 6.793 -8.308 1.00 32.81 260 ARG A O 1
ATOM 2103 N N . SER A 1 261 ? -11.699 6.943 -8.515 1.00 28.28 261 SER A N 1
ATOM 2104 C CA . SER A 1 261 ? -11.603 8.385 -8.220 1.00 28.28 261 SER A CA 1
ATOM 2105 C C . SER A 1 261 ? -12.053 9.308 -9.362 1.00 28.28 261 SER A C 1
ATOM 2107 O O . SER A 1 261 ? -12.432 10.449 -9.111 1.00 28.28 261 SER A O 1
ATOM 2109 N N . THR A 1 262 ? -12.119 8.821 -10.604 1.00 27.28 262 THR A N 1
ATOM 2110 C CA . THR A 1 262 ? -12.613 9.601 -11.759 1.00 27.28 262 THR A CA 1
ATOM 2111 C C . THR A 1 262 ? -14.142 9.709 -11.830 1.00 27.28 262 THR A C 1
ATOM 2113 O O . THR A 1 262 ? -14.674 10.380 -12.712 1.00 27.28 262 THR A O 1
ATOM 2116 N N . SER A 1 263 ? -14.871 9.097 -10.888 1.00 28.80 263 SER A N 1
ATOM 2117 C CA . SER A 1 263 ? -16.341 9.064 -10.888 1.00 28.80 263 SER A CA 1
ATOM 2118 C C . SER A 1 263 ? -17.023 10.061 -9.938 1.00 28.80 263 SER A C 1
ATOM 2120 O O . SER A 1 263 ? -18.252 10.105 -9.896 1.00 28.80 263 SER A O 1
ATOM 2122 N N . SER A 1 264 ? -16.277 10.889 -9.193 1.00 30.91 264 SER A N 1
ATOM 2123 C CA . SER A 1 264 ? -16.855 11.700 -8.109 1.00 30.91 264 SER A CA 1
ATOM 2124 C C . SER A 1 264 ? -16.491 13.189 -8.126 1.00 30.91 264 SER A C 1
ATOM 2126 O O . SER A 1 264 ? -16.142 13.735 -7.085 1.00 30.91 264 SER A O 1
ATOM 2128 N N . THR A 1 265 ? -16.626 13.878 -9.262 1.00 29.53 265 THR A N 1
ATOM 2129 C CA . THR A 1 265 ? -16.715 15.355 -9.288 1.00 29.53 265 THR A CA 1
ATOM 2130 C C . THR A 1 265 ? -17.502 15.861 -10.502 1.00 29.53 265 THR A C 1
ATOM 2132 O O . THR A 1 265 ? -16.951 16.365 -11.475 1.00 29.53 265 THR A O 1
ATOM 2135 N N . SER A 1 266 ? -18.834 15.804 -10.428 1.00 26.66 266 SER A N 1
ATOM 2136 C CA . SER A 1 266 ? -19.693 16.710 -11.202 1.00 26.66 266 SER A CA 1
ATOM 2137 C C . SER A 1 266 ? -21.072 16.854 -10.557 1.00 26.66 266 SER A C 1
ATOM 2139 O O . SER A 1 266 ? -21.796 15.869 -10.436 1.00 26.66 266 SER A O 1
ATOM 2141 N N . GLY A 1 267 ? -21.456 18.090 -10.217 1.00 26.30 267 GLY A N 1
ATOM 2142 C CA . GLY A 1 267 ? -22.866 18.487 -10.147 1.00 26.30 267 GLY A CA 1
ATOM 2143 C C . GLY A 1 267 ? -23.359 19.016 -8.801 1.00 26.30 267 GLY A C 1
ATOM 2144 O O . GLY A 1 267 ? -24.072 18.321 -8.085 1.00 26.30 267 GLY A O 1
ATOM 2145 N N . VAL A 1 268 ? -23.084 20.291 -8.512 1.00 27.39 268 VAL A N 1
ATOM 2146 C CA . VAL A 1 268 ? -23.988 21.114 -7.695 1.00 27.39 268 VAL A CA 1
ATOM 2147 C C . VAL A 1 268 ? -24.912 21.866 -8.652 1.00 27.39 268 VAL A C 1
ATOM 2149 O O . VAL A 1 268 ? -24.433 22.613 -9.500 1.00 27.39 268 VAL A O 1
ATOM 2152 N N . GLY A 1 269 ? -26.225 21.693 -8.473 1.00 24.17 269 GLY A N 1
ATOM 2153 C CA . GLY A 1 269 ? -27.252 22.629 -8.942 1.00 24.17 269 GLY A CA 1
ATOM 2154 C C . GLY A 1 269 ? -28.116 22.166 -10.118 1.00 24.17 269 GLY A C 1
ATOM 2155 O O . GLY A 1 269 ? -27.733 22.337 -11.267 1.00 24.17 269 GLY A O 1
ATOM 2156 N N . ALA A 1 270 ? -29.320 21.665 -9.819 1.00 24.38 270 ALA A N 1
ATOM 2157 C CA . ALA A 1 270 ? -30.600 22.171 -10.344 1.00 24.38 270 ALA A CA 1
ATOM 2158 C C . ALA A 1 270 ? -31.746 21.222 -9.947 1.00 24.38 270 ALA A C 1
ATOM 2160 O O . ALA A 1 270 ? -31.748 20.038 -10.272 1.00 24.38 270 ALA A O 1
ATOM 2161 N N . ALA A 1 271 ? -32.732 21.764 -9.237 1.00 24.81 271 ALA A N 1
ATOM 2162 C CA . ALA A 1 271 ? -33.997 21.105 -8.949 1.00 24.81 271 ALA A CA 1
ATOM 2163 C C . ALA A 1 271 ? -34.933 21.183 -10.166 1.00 24.81 271 ALA A C 1
ATOM 2165 O O . ALA A 1 271 ? -35.072 22.268 -10.722 1.00 24.81 271 ALA A O 1
ATOM 2166 N N . ALA A 1 272 ? -35.622 20.087 -10.511 1.00 24.72 272 ALA A N 1
ATOM 2167 C CA . ALA A 1 272 ? -37.010 20.096 -10.996 1.00 24.72 272 ALA A CA 1
ATOM 2168 C C . ALA A 1 272 ? -37.567 18.679 -11.257 1.00 24.72 272 ALA A C 1
ATOM 2170 O O . ALA A 1 272 ? -37.013 17.899 -12.023 1.00 24.72 272 ALA A O 1
ATOM 2171 N N . THR A 1 273 ? -38.747 18.451 -10.669 1.00 23.83 273 THR A N 1
ATOM 2172 C CA . THR A 1 273 ? -39.892 17.637 -11.132 1.00 23.83 273 THR A CA 1
ATOM 2173 C C . THR A 1 273 ? -39.787 16.114 -11.260 1.00 23.83 273 THR A C 1
ATOM 2175 O O . THR A 1 273 ? -39.087 15.553 -12.094 1.00 23.83 273 THR A O 1
ATOM 2178 N N . ALA A 1 274 ? -40.646 15.462 -10.473 1.00 26.55 274 ALA A N 1
ATOM 2179 C CA . ALA A 1 274 ? -41.037 14.067 -10.575 1.00 26.55 274 ALA A CA 1
ATOM 2180 C C . ALA A 1 274 ? -41.918 13.791 -11.807 1.00 26.55 274 ALA A C 1
ATOM 2182 O O . ALA A 1 274 ? -42.851 14.543 -12.079 1.00 26.55 274 ALA A O 1
ATOM 2183 N N . SER A 1 275 ? -41.712 12.642 -12.457 1.00 25.30 275 SER A N 1
ATOM 2184 C CA . SER A 1 275 ? -42.810 11.802 -12.951 1.00 25.30 275 SER A CA 1
ATOM 2185 C C . SER A 1 275 ? -42.334 10.354 -13.120 1.00 25.30 275 SER A C 1
ATOM 2187 O O . SER A 1 275 ? -41.169 10.096 -13.419 1.00 25.30 275 SER A O 1
ATOM 2189 N N . ALA A 1 276 ? -43.237 9.421 -12.839 1.00 27.03 276 ALA A N 1
ATOM 2190 C CA . ALA A 1 276 ? -43.001 7.990 -12.756 1.00 27.03 276 ALA A CA 1
ATOM 2191 C C . ALA A 1 276 ? -43.002 7.302 -14.129 1.00 27.03 276 ALA A C 1
ATOM 2193 O O . ALA A 1 276 ? -43.888 7.553 -14.940 1.00 27.03 276 ALA A O 1
ATOM 2194 N N . ALA A 1 277 ? -42.099 6.337 -14.319 1.00 24.83 277 ALA A N 1
ATOM 2195 C CA . ALA A 1 277 ? -42.339 5.145 -15.133 1.00 24.83 277 ALA A CA 1
ATOM 2196 C C . ALA A 1 277 ? -41.340 4.043 -14.744 1.00 24.83 277 ALA A C 1
ATOM 2198 O O . ALA A 1 277 ? -40.126 4.212 -14.831 1.00 24.83 277 ALA A O 1
ATOM 2199 N N . SER A 1 278 ? -41.873 2.920 -14.268 1.00 27.56 278 SER A N 1
ATOM 2200 C CA . SER A 1 278 ? -41.138 1.705 -13.927 1.00 27.56 278 SER A CA 1
ATOM 2201 C C . SER A 1 278 ? -40.673 0.926 -15.163 1.00 27.56 278 SER A C 1
ATOM 2203 O O . SER A 1 278 ? -41.259 1.055 -16.234 1.00 27.56 278 SER A O 1
ATOM 2205 N N . SER A 1 279 ? -39.776 -0.033 -14.908 1.00 27.30 279 SER A N 1
ATOM 2206 C CA . SER A 1 279 ? -39.447 -1.238 -15.698 1.00 27.30 279 SER A CA 1
ATOM 2207 C C . SER A 1 279 ? -38.309 -1.131 -16.723 1.00 27.30 279 SER A C 1
ATOM 2209 O O . SER A 1 279 ? -38.502 -0.805 -17.885 1.00 27.30 279 SER A O 1
ATOM 2211 N N . ASN A 1 280 ? -37.091 -1.459 -16.274 1.00 26.30 280 ASN A N 1
ATOM 2212 C CA . ASN A 1 280 ? -36.353 -2.672 -16.677 1.00 26.30 280 ASN A CA 1
ATOM 2213 C C . ASN A 1 280 ? -34.900 -2.587 -16.187 1.00 26.30 280 ASN A C 1
ATOM 2215 O O . ASN A 1 280 ? -33.961 -2.371 -16.946 1.00 26.30 280 ASN A O 1
ATOM 2219 N N . ALA A 1 281 ? -34.715 -2.792 -14.883 1.00 28.70 281 ALA A N 1
AT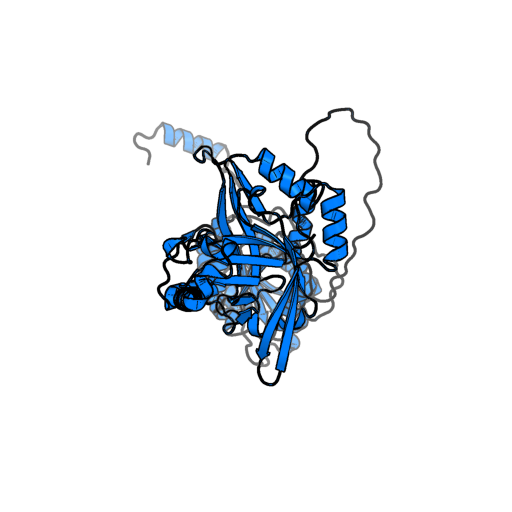OM 2220 C CA . ALA A 1 281 ? -33.419 -3.099 -14.292 1.00 28.70 281 ALA A CA 1
ATOM 2221 C C . ALA A 1 281 ? -33.351 -4.610 -14.028 1.00 28.70 281 ALA A C 1
ATOM 2223 O O . ALA A 1 281 ? -33.488 -5.059 -12.896 1.00 28.70 281 ALA A O 1
ATOM 2224 N N . ALA A 1 282 ? -33.211 -5.406 -15.090 1.00 32.59 282 ALA A N 1
ATOM 2225 C CA . ALA A 1 282 ? -32.862 -6.822 -14.990 1.00 32.59 282 ALA A CA 1
ATOM 2226 C C . ALA A 1 282 ? -32.356 -7.350 -16.340 1.00 32.59 282 ALA A C 1
ATOM 2228 O O . ALA A 1 282 ? -33.136 -7.867 -17.128 1.00 32.59 282 ALA A O 1
ATOM 2229 N N . SER A 1 283 ? -31.048 -7.238 -16.592 1.00 30.84 283 SER A N 1
ATOM 2230 C CA . SER A 1 283 ? -30.225 -8.339 -17.128 1.00 30.84 283 SER A CA 1
ATOM 2231 C C . SER A 1 283 ? -28.824 -7.839 -17.490 1.00 30.84 283 SER A C 1
ATOM 2233 O O . SER A 1 283 ? -28.648 -7.224 -18.540 1.00 30.84 283 SER A O 1
ATOM 2235 N N . LYS A 1 284 ? -27.836 -8.136 -16.636 1.00 31.81 284 LYS A N 1
ATOM 2236 C CA . LYS A 1 284 ? -26.501 -8.667 -16.994 1.00 31.81 284 LYS A CA 1
ATOM 2237 C C . LYS A 1 284 ? -25.562 -8.593 -15.785 1.00 31.81 284 LYS A C 1
ATOM 2239 O O . LYS A 1 284 ? -24.788 -7.660 -15.645 1.00 31.81 284 LYS A O 1
ATOM 2244 N N . ALA A 1 285 ? -25.622 -9.618 -14.940 1.00 32.12 285 ALA A N 1
ATOM 2245 C CA . ALA A 1 285 ? -24.480 -10.085 -14.155 1.00 32.12 285 ALA A CA 1
ATOM 2246 C C . ALA A 1 285 ? -24.793 -11.499 -13.643 1.00 32.12 285 ALA A C 1
ATOM 2248 O O . ALA A 1 285 ? -25.493 -11.674 -12.651 1.00 32.12 285 ALA A O 1
ATOM 2249 N N . LYS A 1 286 ? -24.305 -12.525 -14.342 1.00 33.16 286 LYS A N 1
ATOM 2250 C CA . LYS A 1 286 ? -24.174 -13.875 -13.781 1.00 33.16 286 LYS A CA 1
ATOM 2251 C C . LYS A 1 286 ? -22.735 -14.317 -14.028 1.00 33.16 286 LYS A C 1
ATOM 2253 O O . LYS A 1 286 ? -22.431 -14.924 -15.047 1.00 33.16 286 LYS A O 1
ATOM 2258 N N . ALA A 1 287 ? -21.841 -13.917 -13.128 1.00 38.78 287 ALA A N 1
ATOM 2259 C CA . ALA A 1 287 ? -20.526 -14.531 -13.017 1.00 38.78 287 ALA A CA 1
ATOM 2260 C C . ALA A 1 287 ? -20.701 -15.775 -12.137 1.00 38.78 287 ALA A C 1
ATOM 2262 O O . ALA A 1 287 ? -21.011 -15.661 -10.952 1.00 38.78 287 ALA A O 1
ATOM 2263 N N . TYR A 1 288 ? -20.617 -16.958 -12.743 1.00 42.53 288 TYR A N 1
ATOM 2264 C CA . TYR A 1 288 ? -20.629 -18.226 -12.019 1.00 42.53 288 TYR A CA 1
ATOM 2265 C C . TYR A 1 288 ? -19.365 -18.324 -11.157 1.00 42.53 288 TYR A C 1
ATOM 2267 O O . TYR A 1 288 ? -18.282 -18.012 -11.644 1.00 42.53 288 TYR A O 1
ATOM 2275 N N . ALA A 1 289 ? -19.496 -18.763 -9.901 1.00 57.84 289 ALA A N 1
ATOM 2276 C CA . ALA A 1 289 ? -18.338 -19.165 -9.107 1.00 57.84 289 ALA A CA 1
ATOM 2277 C C . ALA A 1 289 ? -17.775 -20.473 -9.683 1.00 57.84 289 ALA A C 1
ATOM 2279 O O . ALA A 1 289 ? -18.521 -21.442 -9.794 1.00 57.84 289 ALA A O 1
ATOM 2280 N N . ASN A 1 290 ? -16.499 -20.515 -10.072 1.00 76.88 290 ASN A N 1
ATOM 2281 C CA . ASN A 1 290 ? -15.927 -21.667 -10.774 1.00 76.88 290 ASN A CA 1
ATOM 2282 C C . ASN A 1 290 ? -15.495 -22.812 -9.847 1.00 76.88 290 ASN A C 1
ATOM 2284 O O . ASN A 1 290 ? -15.303 -23.925 -10.343 1.00 76.88 290 ASN A O 1
ATOM 2288 N N . ASP A 1 291 ? -15.346 -22.565 -8.544 1.00 92.75 291 ASP A N 1
ATOM 2289 C CA . ASP A 1 291 ? -14.945 -23.531 -7.514 1.00 92.75 291 ASP A CA 1
ATOM 2290 C C . ASP A 1 291 ? -15.339 -23.055 -6.095 1.00 92.75 291 ASP A C 1
ATOM 2292 O O . ASP A 1 291 ? -15.924 -21.980 -5.915 1.00 92.75 291 ASP A O 1
ATOM 2296 N N . GLY A 1 292 ? -15.093 -23.892 -5.084 1.00 96.69 292 GLY A N 1
ATOM 2297 C CA . GLY A 1 292 ? -15.422 -23.611 -3.687 1.00 96.69 292 GLY A CA 1
ATOM 2298 C C . GLY A 1 292 ? -14.647 -22.431 -3.096 1.00 96.69 292 GLY A C 1
ATOM 2299 O O . GLY A 1 292 ? -15.216 -21.645 -2.341 1.00 96.69 292 GLY A O 1
ATOM 2300 N N . ALA A 1 293 ? -13.380 -22.256 -3.468 1.00 97.75 293 ALA A N 1
ATOM 2301 C CA . ALA A 1 293 ? -12.572 -21.121 -3.037 1.00 97.75 293 ALA A CA 1
ATOM 2302 C C . ALA A 1 293 ? -13.168 -19.788 -3.521 1.00 97.75 293 ALA A C 1
ATOM 2304 O O . ALA A 1 293 ? -13.367 -18.868 -2.723 1.00 97.75 293 ALA A O 1
ATOM 2305 N N . GLU A 1 294 ? -13.558 -19.710 -4.797 1.00 97.00 294 GLU A N 1
ATOM 2306 C CA . GLU A 1 294 ? -14.261 -18.550 -5.343 1.00 97.00 294 GLU A CA 1
ATOM 2307 C C . GLU A 1 294 ? -15.611 -18.317 -4.649 1.00 97.00 294 GLU A C 1
ATOM 2309 O O . GLU A 1 294 ? -15.951 -17.179 -4.313 1.00 97.00 294 GLU A O 1
ATOM 2314 N N . ALA A 1 295 ? -16.376 -19.380 -4.387 1.00 97.12 295 ALA A N 1
ATOM 2315 C CA . ALA A 1 295 ? -17.641 -19.280 -3.662 1.00 97.12 295 ALA A CA 1
ATOM 2316 C C . ALA A 1 295 ? -17.456 -18.690 -2.252 1.00 97.12 295 ALA A C 1
ATOM 2318 O O . ALA A 1 295 ? -18.241 -17.837 -1.832 1.00 97.12 295 ALA A O 1
ATOM 2319 N N . PHE A 1 296 ? -16.405 -19.100 -1.539 1.00 98.12 296 PHE A N 1
ATOM 2320 C CA . PHE A 1 296 ? -16.087 -18.590 -0.208 1.00 98.12 296 PHE A CA 1
ATOM 2321 C C . PHE A 1 296 ? -15.683 -17.108 -0.241 1.00 98.12 296 PHE A C 1
ATOM 2323 O O . PHE A 1 296 ? -16.240 -16.305 0.508 1.00 98.12 296 PHE A O 1
ATOM 2330 N N . ILE A 1 297 ? -14.808 -16.708 -1.168 1.00 97.75 297 ILE A N 1
ATOM 2331 C CA . ILE A 1 297 ? -14.393 -15.304 -1.344 1.00 97.75 297 ILE A CA 1
ATOM 2332 C C . ILE A 1 297 ? -15.588 -14.409 -1.680 1.00 97.75 297 ILE A C 1
ATOM 2334 O O . ILE A 1 297 ? -15.748 -13.340 -1.091 1.00 97.75 297 ILE A O 1
ATOM 2338 N N . ARG A 1 298 ? -16.476 -14.856 -2.577 1.00 95.94 298 ARG A N 1
ATOM 2339 C CA . ARG A 1 298 ? -17.704 -14.122 -2.918 1.00 95.94 298 ARG A CA 1
ATOM 2340 C C . ARG A 1 298 ? -18.637 -13.966 -1.720 1.00 95.94 298 ARG A C 1
ATOM 2342 O O . ARG A 1 298 ? -19.287 -12.932 -1.594 1.00 95.94 298 ARG A O 1
ATOM 2349 N N . MET A 1 299 ? -18.692 -14.951 -0.823 1.00 97.12 299 MET A N 1
ATOM 2350 C CA . MET A 1 299 ? -19.446 -14.827 0.425 1.00 97.12 299 MET A CA 1
ATOM 2351 C C . MET A 1 299 ? -18.835 -13.781 1.363 1.00 97.12 299 MET A C 1
ATOM 2353 O O . MET A 1 299 ? -19.574 -12.942 1.874 1.00 97.12 299 MET A O 1
ATOM 2357 N N . LEU A 1 300 ? -17.509 -13.765 1.546 1.00 97.69 300 LEU A N 1
ATOM 2358 C CA . LEU A 1 300 ? -16.835 -12.713 2.322 1.00 97.69 300 LEU A CA 1
ATOM 2359 C C . LEU A 1 300 ? -17.106 -11.321 1.725 1.00 97.69 300 LEU A C 1
ATOM 2361 O O . LEU A 1 300 ? -17.491 -10.397 2.444 1.00 97.69 300 LEU A O 1
ATOM 2365 N N . GLN A 1 301 ? -17.009 -11.195 0.399 1.00 95.81 301 GLN A N 1
ATOM 2366 C CA . GLN A 1 301 ? -17.322 -9.965 -0.328 1.00 95.81 301 GLN A CA 1
ATOM 2367 C C . GLN A 1 301 ? -18.780 -9.528 -0.114 1.00 95.81 301 GLN A C 1
ATOM 2369 O O . GLN A 1 301 ? -19.038 -8.361 0.183 1.00 95.81 301 GLN A O 1
ATOM 2374 N N . ALA A 1 302 ? -19.738 -10.455 -0.216 1.00 95.31 302 ALA A N 1
ATOM 2375 C CA . ALA A 1 302 ? -21.157 -10.175 -0.003 1.00 95.31 302 ALA A CA 1
ATOM 2376 C C . ALA A 1 302 ? -21.450 -9.709 1.434 1.00 95.31 302 ALA A C 1
ATOM 2378 O O . ALA A 1 302 ? -22.317 -8.863 1.643 1.00 95.31 302 ALA A O 1
ATOM 2379 N N . HIS A 1 303 ? -20.701 -10.212 2.419 1.00 95.94 303 HIS A N 1
ATOM 2380 C CA . HIS A 1 303 ? -20.759 -9.754 3.809 1.00 95.94 303 HIS A CA 1
ATOM 2381 C C . HIS A 1 303 ? -20.029 -8.421 4.054 1.00 95.94 303 HIS A C 1
ATOM 2383 O O . HIS A 1 303 ? -19.994 -7.939 5.185 1.00 95.94 303 HIS A O 1
ATOM 2389 N N . GLY A 1 304 ? -19.478 -7.789 3.013 1.00 95.19 304 GLY A N 1
ATOM 2390 C CA . GLY A 1 304 ? -18.843 -6.477 3.110 1.00 95.19 304 GLY A CA 1
ATOM 2391 C C . GLY A 1 304 ? -17.488 -6.495 3.816 1.00 95.19 304 GLY A C 1
ATOM 2392 O O . GLY A 1 304 ? -17.054 -5.443 4.301 1.00 95.19 304 GLY A O 1
ATOM 2393 N N . VAL A 1 305 ? -16.832 -7.660 3.872 1.00 97.56 305 VAL A N 1
ATOM 2394 C CA . VAL A 1 305 ? -15.458 -7.802 4.370 1.00 97.56 305 VAL A CA 1
ATOM 2395 C C . VAL A 1 305 ? -14.542 -6.892 3.554 1.00 97.56 305 VAL A C 1
ATOM 2397 O O . VAL A 1 305 ? -14.700 -6.756 2.340 1.00 97.56 305 VAL A O 1
ATOM 2400 N N . LYS A 1 306 ? -13.616 -6.213 4.236 1.00 95.62 306 LYS A N 1
ATOM 2401 C CA . LYS A 1 306 ? -12.658 -5.287 3.612 1.00 95.62 306 LYS A CA 1
ATOM 2402 C C . LYS A 1 306 ? -11.219 -5.740 3.753 1.00 95.62 306 LYS A C 1
ATOM 2404 O O . LYS A 1 306 ? -10.443 -5.500 2.837 1.00 95.62 306 LYS A O 1
ATOM 2409 N N . THR A 1 307 ? -10.889 -6.409 4.851 1.00 97.75 307 THR A N 1
ATOM 2410 C CA . THR A 1 307 ? -9.524 -6.826 5.161 1.00 97.75 307 THR A CA 1
ATOM 2411 C C . THR A 1 307 ? -9.531 -8.250 5.696 1.00 97.75 307 THR A C 1
ATOM 2413 O O . THR A 1 307 ? -10.390 -8.600 6.507 1.00 97.75 307 THR A O 1
ATOM 2416 N N . ILE A 1 308 ? -8.588 -9.061 5.225 1.00 98.56 308 ILE A N 1
ATOM 2417 C CA . ILE A 1 308 ? -8.349 -10.433 5.668 1.00 98.56 308 ILE A CA 1
ATOM 2418 C C . ILE A 1 308 ? -6.889 -10.526 6.102 1.00 98.56 308 ILE A C 1
ATOM 2420 O O . ILE A 1 308 ? -6.002 -10.148 5.343 1.00 98.56 308 ILE A O 1
ATOM 2424 N N . PHE A 1 309 ? -6.636 -11.043 7.298 1.00 98.75 309 PHE A N 1
ATOM 2425 C CA . PHE A 1 309 ? -5.288 -11.247 7.831 1.00 98.75 309 PHE A CA 1
ATOM 2426 C C . PHE A 1 309 ? -4.949 -12.736 7.762 1.00 98.75 309 PHE A C 1
ATOM 2428 O O . PHE A 1 309 ? -5.741 -13.543 8.232 1.00 98.75 309 PHE A O 1
ATOM 2435 N N . GLY A 1 310 ? -3.815 -13.153 7.207 1.00 97.44 310 GLY A N 1
ATOM 2436 C CA . GLY A 1 310 ? -3.557 -14.597 7.107 1.00 97.44 310 GLY A CA 1
ATOM 2437 C C . GLY A 1 310 ? -2.130 -14.987 6.789 1.00 97.44 310 GLY A C 1
ATOM 2438 O O . GLY A 1 310 ? -1.281 -14.125 6.556 1.00 97.44 310 GLY A O 1
ATOM 2439 N N . VAL A 1 311 ? -1.887 -16.295 6.764 1.00 96.62 311 VAL A N 1
ATOM 2440 C CA . VAL A 1 311 ? -0.594 -16.906 6.440 1.00 96.62 311 VAL A CA 1
ATOM 2441 C C . VAL A 1 311 ? -0.847 -18.057 5.475 1.00 96.62 311 VAL A C 1
ATOM 2443 O O . VAL A 1 311 ? -1.581 -18.984 5.779 1.00 96.62 311 VAL A O 1
ATOM 2446 N N . CYS A 1 312 ? -0.228 -18.025 4.298 1.00 94.56 312 CYS A N 1
ATOM 2447 C CA . CYS A 1 312 ? -0.446 -19.073 3.305 1.00 94.56 312 CYS A CA 1
ATOM 2448 C C . CYS A 1 312 ? 0.213 -20.396 3.724 1.00 94.56 312 CYS A C 1
ATOM 2450 O O . CYS A 1 312 ? 1.344 -20.405 4.208 1.00 94.56 312 CYS A O 1
ATOM 2452 N N . GLY A 1 313 ? -0.445 -21.519 3.431 1.00 93.56 313 GLY A N 1
ATOM 2453 C CA . GLY A 1 313 ? 0.149 -22.855 3.487 1.00 93.56 313 GLY A CA 1
ATOM 2454 C C . GLY A 1 313 ? -0.408 -23.778 2.403 1.00 93.56 313 GLY A C 1
ATOM 2455 O O . GLY A 1 313 ? -1.347 -23.427 1.689 1.00 93.56 313 GLY A O 1
ATOM 2456 N N . ASP A 1 314 ? 0.160 -24.979 2.283 1.00 93.75 314 ASP A N 1
ATOM 2457 C CA . ASP A 1 314 ? -0.131 -25.908 1.178 1.00 93.75 314 ASP A CA 1
ATOM 2458 C C . ASP A 1 314 ? -1.628 -26.211 1.018 1.00 93.75 314 ASP A C 1
ATOM 2460 O O . ASP A 1 314 ? -2.163 -26.232 -0.095 1.00 93.75 314 ASP A O 1
ATOM 2464 N N . THR A 1 315 ? -2.338 -26.401 2.134 1.00 95.62 315 THR A N 1
ATOM 2465 C CA . THR A 1 315 ? -3.775 -26.695 2.119 1.00 95.62 315 THR A CA 1
ATOM 2466 C C . THR A 1 315 ? -4.642 -25.473 1.804 1.00 95.62 315 THR A C 1
ATOM 2468 O O . THR A 1 315 ? -5.777 -25.649 1.362 1.00 95.62 315 THR A O 1
ATOM 2471 N N . SER A 1 316 ? -4.136 -24.244 1.977 1.00 96.12 316 SER A N 1
ATOM 2472 C CA . SER A 1 316 ? -4.858 -23.009 1.633 1.00 96.12 316 SER A CA 1
ATOM 2473 C C . SER A 1 316 ? -4.523 -22.469 0.243 1.00 96.12 316 SER A C 1
ATOM 2475 O O . SER A 1 316 ? -5.164 -21.517 -0.198 1.00 96.12 316 SER A O 1
ATOM 2477 N N . LEU A 1 317 ? -3.622 -23.111 -0.512 1.00 96.81 317 LEU A N 1
ATOM 2478 C CA . LEU A 1 317 ? -3.286 -22.708 -1.885 1.00 96.81 317 LEU A CA 1
ATOM 2479 C C . LEU A 1 317 ? -4.502 -22.481 -2.803 1.00 96.81 317 LEU A C 1
ATOM 2481 O O . LEU A 1 317 ? -4.497 -21.475 -3.506 1.00 96.81 317 LEU A O 1
ATOM 2485 N N . PRO A 1 318 ? -5.564 -23.317 -2.811 1.00 97.06 318 PRO A N 1
ATOM 2486 C CA . PRO A 1 318 ? -6.732 -23.045 -3.651 1.00 97.06 318 PRO A CA 1
ATOM 2487 C C . PRO A 1 318 ? -7.452 -21.744 -3.270 1.00 97.06 318 PRO A C 1
ATOM 2489 O O . PRO A 1 318 ? -7.958 -21.040 -4.139 1.00 97.06 318 PRO A O 1
ATOM 2492 N N . TYR A 1 319 ? -7.478 -21.414 -1.974 1.00 97.75 319 TYR A N 1
ATOM 2493 C CA . TYR A 1 319 ? -8.026 -20.152 -1.485 1.00 97.75 319 TYR A CA 1
ATOM 2494 C C . TYR A 1 319 ? -7.165 -18.965 -1.934 1.00 97.75 319 TYR A C 1
ATOM 2496 O O . TYR A 1 319 ? -7.703 -18.021 -2.505 1.00 97.75 319 TYR A O 1
ATOM 2504 N N . TYR A 1 320 ? -5.844 -19.032 -1.751 1.00 97.38 320 TYR A N 1
ATOM 2505 C CA . TYR A 1 320 ? -4.930 -17.961 -2.163 1.00 97.38 320 TYR A CA 1
ATOM 2506 C C . TYR A 1 320 ? -4.869 -17.769 -3.686 1.00 97.38 320 TYR A C 1
ATOM 2508 O O . TYR A 1 320 ? -4.804 -16.634 -4.151 1.00 97.38 320 TYR A O 1
ATOM 2516 N N . ASP A 1 321 ? -4.960 -18.847 -4.468 1.00 96.12 321 ASP A N 1
ATOM 2517 C CA . ASP A 1 321 ? -5.090 -18.784 -5.929 1.00 96.12 321 ASP A CA 1
ATOM 2518 C C . ASP A 1 321 ? -6.375 -18.055 -6.347 1.00 96.12 321 ASP A C 1
ATOM 2520 O O . ASP A 1 321 ? -6.342 -17.146 -7.176 1.00 96.12 321 ASP A O 1
ATOM 2524 N N . ALA A 1 322 ? -7.515 -18.402 -5.744 1.00 95.50 322 ALA A N 1
ATOM 2525 C CA . ALA A 1 322 ? -8.769 -17.712 -6.023 1.00 95.50 322 ALA A CA 1
ATOM 2526 C C . ALA A 1 322 ? -8.732 -16.244 -5.565 1.00 95.50 322 ALA A C 1
ATOM 2528 O O . ALA A 1 322 ? -9.244 -15.378 -6.273 1.00 95.50 322 ALA A O 1
ATOM 2529 N N . LEU A 1 323 ? -8.097 -15.953 -4.426 1.00 94.31 323 LEU A N 1
ATOM 2530 C CA . LEU A 1 323 ? -7.907 -14.592 -3.922 1.00 94.31 323 LEU A CA 1
ATOM 2531 C C . LEU A 1 323 ? -7.080 -13.757 -4.905 1.00 94.31 323 LEU A C 1
ATOM 2533 O O . LEU A 1 323 ? -7.459 -12.641 -5.226 1.00 94.31 323 LEU A O 1
ATOM 2537 N N . TYR A 1 324 ? -6.016 -14.331 -5.468 1.00 93.50 324 TYR A N 1
ATOM 2538 C CA . TYR A 1 324 ? -5.207 -13.681 -6.498 1.00 93.50 324 TYR A CA 1
ATOM 2539 C C . TYR A 1 324 ? -5.978 -13.435 -7.806 1.00 93.50 324 TYR A C 1
ATOM 2541 O O . TYR A 1 324 ? -5.821 -12.393 -8.437 1.00 93.50 324 TYR A O 1
ATOM 2549 N N . ARG A 1 325 ? -6.805 -14.394 -8.242 1.00 92.62 325 ARG A N 1
ATOM 2550 C CA . ARG A 1 325 ? -7.496 -14.328 -9.542 1.00 92.62 325 ARG A CA 1
ATOM 2551 C C . ARG A 1 325 ? -8.731 -13.429 -9.568 1.00 92.62 325 ARG A C 1
ATOM 2553 O O . ARG A 1 325 ? -9.132 -13.002 -10.650 1.00 92.62 325 ARG A O 1
ATOM 2560 N N . LEU A 1 326 ? -9.411 -13.242 -8.440 1.00 88.12 326 LEU A N 1
ATOM 2561 C CA . LEU A 1 326 ? -10.723 -12.594 -8.399 1.00 88.12 326 LEU A CA 1
ATOM 2562 C C . LEU A 1 326 ? -10.611 -11.096 -8.118 1.00 88.12 326 LEU A C 1
ATOM 2564 O O . LEU A 1 326 ? -9.942 -10.681 -7.181 1.00 88.12 326 LEU A O 1
ATOM 2568 N N . ASP A 1 327 ? -11.386 -10.285 -8.838 1.00 90.12 327 ASP A N 1
ATOM 2569 C CA . ASP A 1 327 ? -11.620 -8.890 -8.451 1.00 90.12 327 ASP A CA 1
ATOM 2570 C C . ASP A 1 327 ? -12.663 -8.828 -7.323 1.00 90.12 327 ASP A C 1
ATOM 2572 O O . ASP A 1 327 ? -13.873 -8.698 -7.537 1.00 90.12 327 ASP A O 1
ATOM 2576 N N . HIS A 1 328 ? -12.192 -9.028 -6.094 1.00 90.56 328 HIS A N 1
ATOM 2577 C CA . HIS A 1 328 ? -13.036 -9.071 -4.901 1.00 90.56 328 HIS A CA 1
ATOM 2578 C C . HIS A 1 328 ? -13.018 -7.762 -4.092 1.00 90.56 328 HIS A C 1
ATOM 2580 O O . HIS A 1 328 ? -13.880 -7.560 -3.234 1.00 90.56 328 HIS A O 1
ATOM 2586 N N . GLY A 1 329 ? -12.068 -6.855 -4.351 1.00 88.50 329 GLY A N 1
ATOM 2587 C CA . GLY A 1 329 ? -11.969 -5.549 -3.685 1.00 88.50 329 GLY A CA 1
ATOM 2588 C C . GLY A 1 329 ? -11.723 -5.602 -2.168 1.00 88.50 329 GLY A C 1
ATOM 2589 O O . GLY A 1 329 ? -12.118 -4.673 -1.462 1.00 88.50 329 GLY A O 1
ATOM 2590 N N . MET A 1 330 ? -11.118 -6.686 -1.673 1.00 95.81 330 MET A N 1
ATOM 2591 C CA . MET A 1 330 ? -10.686 -6.850 -0.276 1.00 95.81 330 MET A CA 1
ATOM 2592 C C . MET A 1 330 ? -9.158 -6.790 -0.220 1.00 95.81 330 MET A C 1
ATOM 2594 O O . MET A 1 330 ? -8.501 -7.178 -1.178 1.00 95.81 330 MET A O 1
ATOM 2598 N N . VAL A 1 331 ? -8.598 -6.351 0.900 1.00 96.81 331 VAL A N 1
ATOM 2599 C CA . VAL A 1 331 ? -7.152 -6.336 1.145 1.00 96.81 331 VAL A CA 1
ATOM 2600 C C . VAL A 1 331 ? -6.761 -7.601 1.902 1.00 96.81 331 VAL A C 1
ATOM 2602 O O . VAL A 1 331 ? -7.364 -7.915 2.930 1.00 96.81 331 VAL A O 1
ATOM 2605 N N . HIS A 1 332 ? -5.750 -8.319 1.418 1.00 97.44 332 HIS A N 1
ATOM 2606 C CA . HIS A 1 332 ? -5.103 -9.385 2.181 1.00 97.44 332 HIS A CA 1
ATOM 2607 C C . HIS A 1 332 ? -3.837 -8.844 2.842 1.00 97.44 332 HIS A C 1
ATOM 2609 O O . HIS A 1 332 ? -2.996 -8.251 2.174 1.00 97.44 332 HIS A O 1
ATOM 2615 N N . VAL A 1 333 ? -3.715 -9.042 4.150 1.00 98.00 333 VAL A N 1
ATOM 2616 C CA . VAL A 1 333 ? -2.536 -8.679 4.933 1.00 98.00 333 VAL A CA 1
ATOM 2617 C C . VAL A 1 333 ? -1.832 -9.966 5.343 1.00 98.00 333 VAL A C 1
ATOM 2619 O O . VAL A 1 333 ? -2.337 -10.739 6.163 1.00 98.00 333 VAL A O 1
ATOM 2622 N N . LEU A 1 334 ? -0.653 -10.194 4.766 1.00 97.38 334 LEU A N 1
ATOM 2623 C CA . LEU A 1 334 ? 0.191 -11.330 5.111 1.00 97.38 334 LEU A CA 1
ATOM 2624 C C . LEU A 1 334 ? 0.820 -11.115 6.492 1.00 97.38 334 LEU A C 1
ATOM 2626 O O . LEU A 1 334 ? 1.650 -10.225 6.682 1.00 97.38 334 LEU A O 1
ATOM 2630 N N . ALA A 1 335 ? 0.461 -11.965 7.448 1.00 95.94 335 ALA A N 1
ATOM 2631 C CA . ALA A 1 335 ? 1.138 -12.027 8.734 1.00 95.94 335 ALA A CA 1
ATOM 2632 C C . ALA A 1 335 ? 2.382 -12.931 8.656 1.00 95.94 335 ALA A C 1
ATOM 2634 O O . ALA A 1 335 ? 2.552 -13.730 7.736 1.00 95.94 335 ALA A O 1
ATOM 2635 N N . ARG A 1 336 ? 3.269 -12.817 9.650 1.00 95.50 336 ARG A N 1
ATOM 2636 C CA . ARG A 1 336 ? 4.409 -13.740 9.819 1.00 95.50 336 ARG A CA 1
ATOM 2637 C C . ARG A 1 336 ? 4.058 -15.000 10.617 1.00 95.50 336 ARG A C 1
ATOM 2639 O O . ARG A 1 336 ? 4.836 -15.943 10.604 1.00 95.50 336 ARG A O 1
ATOM 2646 N N . ASP A 1 337 ? 2.930 -14.975 11.321 1.00 96.00 337 ASP A N 1
ATOM 2647 C CA . ASP A 1 337 ? 2.427 -16.027 12.208 1.00 96.00 337 ASP A CA 1
ATOM 2648 C C . ASP A 1 337 ? 0.898 -15.859 12.320 1.00 96.00 337 ASP A C 1
ATOM 2650 O O . ASP A 1 337 ? 0.395 -14.730 12.392 1.00 96.00 337 ASP A O 1
ATOM 2654 N N . GLU A 1 338 ? 0.153 -16.961 12.317 1.00 98.19 338 GLU A N 1
ATOM 2655 C CA . GLU A 1 338 ? -1.314 -16.983 12.307 1.00 98.19 338 GLU A CA 1
ATOM 2656 C C . GLU A 1 338 ? -1.916 -16.377 13.582 1.00 98.19 338 GLU A C 1
ATOM 2658 O O . GLU A 1 338 ? -2.987 -15.772 13.554 1.00 98.19 338 GLU A O 1
ATOM 2663 N N . ARG A 1 339 ? -1.203 -16.443 14.706 1.00 98.12 339 ARG A N 1
ATOM 2664 C CA . ARG A 1 339 ? -1.592 -15.781 15.957 1.00 98.12 339 ARG A CA 1
ATOM 2665 C C . ARG A 1 339 ? -1.609 -14.274 15.795 1.00 98.12 339 ARG A C 1
ATOM 2667 O O . ARG A 1 339 ? -2.531 -13.614 16.268 1.00 98.12 339 ARG A O 1
ATOM 2674 N N . SER A 1 340 ? -0.605 -13.731 15.103 1.00 98.12 340 SER A N 1
ATOM 2675 C CA . SER A 1 340 ? -0.566 -12.307 14.768 1.00 98.12 340 SER A CA 1
ATOM 2676 C C . SER A 1 340 ? -1.738 -11.947 13.859 1.00 98.12 340 SER A C 1
ATOM 2678 O O . SER A 1 340 ? -2.397 -10.944 14.113 1.00 98.12 340 SER A O 1
ATOM 2680 N N . ALA A 1 341 ? -2.060 -12.786 12.867 1.00 98.56 341 ALA A N 1
ATOM 2681 C CA . ALA A 1 341 ? -3.231 -12.578 12.014 1.00 98.56 341 ALA A CA 1
ATOM 2682 C C . ALA A 1 341 ? -4.542 -12.543 12.821 1.00 98.56 341 ALA A C 1
ATOM 2684 O O . ALA A 1 341 ? -5.378 -11.665 12.607 1.00 98.56 341 ALA A O 1
ATOM 2685 N N . ALA A 1 342 ? -4.710 -13.448 13.790 1.00 98.62 342 ALA A N 1
ATOM 2686 C CA . ALA A 1 342 ? -5.886 -13.469 14.655 1.00 98.62 342 ALA A CA 1
ATOM 2687 C C . ALA A 1 342 ? -5.996 -12.215 15.541 1.00 98.62 342 ALA A C 1
ATOM 2689 O O . ALA A 1 342 ? -7.073 -11.627 15.629 1.00 98.62 342 ALA A O 1
ATOM 2690 N N . TYR A 1 343 ? -4.895 -11.750 16.142 1.00 98.75 343 TYR A N 1
ATOM 2691 C CA . TYR A 1 343 ? -4.900 -10.502 16.918 1.00 98.75 343 TYR A CA 1
ATOM 2692 C C . TYR A 1 343 ? -5.095 -9.252 16.050 1.00 98.75 343 TYR A C 1
ATOM 2694 O O . TYR A 1 343 ? -5.750 -8.306 16.483 1.00 98.75 343 TYR A O 1
ATOM 2702 N N . MET A 1 344 ? -4.582 -9.240 14.818 1.00 98.81 344 MET A N 1
ATOM 2703 C CA . MET A 1 344 ? -4.855 -8.164 13.862 1.00 98.81 344 MET A CA 1
ATOM 2704 C C . MET A 1 344 ? -6.343 -8.108 13.502 1.00 98.81 344 MET A C 1
ATOM 2706 O O . MET A 1 344 ? -6.918 -7.021 13.479 1.00 98.81 344 MET A O 1
ATOM 2710 N N . ALA A 1 345 ? -6.985 -9.261 13.284 1.00 98.75 345 ALA A N 1
ATOM 2711 C CA . ALA A 1 345 ? -8.423 -9.332 13.037 1.00 98.75 345 ALA A CA 1
ATOM 2712 C C . ALA A 1 345 ? -9.247 -8.834 14.237 1.00 98.75 345 ALA A C 1
ATOM 2714 O O . ALA A 1 345 ? -10.190 -8.066 14.043 1.00 98.75 345 ALA A O 1
ATOM 2715 N N . ASP A 1 346 ? -8.871 -9.209 15.464 1.00 98.62 346 ASP A N 1
ATOM 2716 C CA . ASP A 1 346 ? -9.488 -8.691 16.693 1.00 98.62 346 ASP A CA 1
ATOM 2717 C C . ASP A 1 346 ? -9.351 -7.161 16.799 1.00 98.62 346 ASP A C 1
ATOM 2719 O O . ASP A 1 346 ? -10.349 -6.450 16.941 1.00 98.62 346 ASP A O 1
ATOM 2723 N N . ALA A 1 347 ? -8.136 -6.629 16.636 1.00 98.56 347 ALA A N 1
ATOM 2724 C CA . ALA A 1 347 ? -7.886 -5.189 16.684 1.00 98.56 347 ALA A CA 1
ATOM 2725 C C . ALA A 1 347 ? -8.662 -4.433 15.593 1.00 98.56 347 ALA A C 1
ATOM 2727 O O . ALA A 1 347 ? -9.305 -3.416 15.868 1.00 98.56 347 ALA A O 1
ATOM 2728 N N . TYR A 1 348 ? -8.662 -4.957 14.365 1.00 98.50 348 TYR A N 1
ATOM 2729 C CA . TYR A 1 348 ? -9.423 -4.405 13.249 1.00 98.50 348 TYR A CA 1
ATOM 2730 C C . TYR A 1 348 ? -10.917 -4.328 13.571 1.00 98.50 348 TYR A C 1
ATOM 2732 O O . TYR A 1 348 ? -11.546 -3.293 13.335 1.00 98.50 348 TYR A O 1
ATOM 2740 N N . ALA A 1 349 ? -11.490 -5.393 14.135 1.00 97.94 349 ALA A N 1
ATOM 2741 C CA . ALA A 1 349 ? -12.904 -5.435 14.479 1.00 97.94 349 ALA A CA 1
ATOM 2742 C C . ALA A 1 349 ? -13.273 -4.377 15.529 1.00 97.94 349 ALA A C 1
ATOM 2744 O O . ALA A 1 349 ? -14.278 -3.676 15.384 1.00 97.94 349 ALA A O 1
ATOM 2745 N N . ARG A 1 350 ? -12.422 -4.197 16.548 1.00 97.00 350 ARG A N 1
ATOM 2746 C CA . ARG A 1 350 ? -12.617 -3.191 17.607 1.00 97.00 350 ARG A CA 1
ATOM 2747 C C . ARG A 1 350 ? -12.591 -1.762 17.076 1.00 97.00 350 ARG A C 1
ATOM 2749 O O . ARG A 1 350 ? -13.416 -0.950 17.483 1.00 97.00 350 ARG A O 1
ATOM 2756 N N . VAL A 1 351 ? -11.649 -1.453 16.186 1.00 96.44 351 VAL A N 1
ATOM 2757 C CA . VAL A 1 351 ? -11.451 -0.084 15.682 1.00 96.44 351 VAL A CA 1
ATOM 2758 C C . VAL A 1 351 ? -12.459 0.267 14.589 1.00 96.44 351 VAL A C 1
ATOM 2760 O O . VAL A 1 351 ? -12.950 1.392 14.536 1.00 96.44 351 VAL A O 1
ATOM 2763 N N . SER A 1 352 ? -12.795 -0.687 13.719 1.00 94.12 352 SER A N 1
ATOM 2764 C CA . SER A 1 352 ? -13.666 -0.436 12.565 1.00 94.12 352 SER A CA 1
ATOM 2765 C C . SER A 1 352 ? -15.159 -0.636 12.845 1.00 94.12 352 SER A C 1
ATOM 2767 O O . SER A 1 352 ? -15.991 -0.172 12.064 1.00 94.12 352 SER A O 1
ATOM 2769 N N . GLY A 1 353 ? -15.514 -1.377 13.902 1.00 90.44 353 GLY A N 1
ATOM 2770 C CA . GLY A 1 353 ? -16.884 -1.843 14.150 1.00 90.44 353 GLY A CA 1
ATOM 2771 C C . GLY A 1 353 ? -17.376 -2.913 13.161 1.00 90.44 353 GLY A C 1
ATOM 2772 O O . GLY A 1 353 ? -18.559 -3.264 13.164 1.00 90.44 353 GLY A O 1
ATOM 2773 N N . ARG A 1 354 ? -16.493 -3.426 12.295 1.00 94.19 354 ARG A N 1
ATOM 2774 C CA . ARG A 1 354 ? -16.777 -4.481 11.309 1.00 94.19 354 ARG A CA 1
ATOM 2775 C C . ARG A 1 354 ? -16.323 -5.843 11.828 1.00 94.19 354 ARG A C 1
ATOM 2777 O O . ARG A 1 354 ? -15.607 -5.933 12.818 1.00 94.19 354 ARG A O 1
ATOM 2784 N N . VAL A 1 355 ? -16.725 -6.912 11.145 1.00 98.06 355 VAL A N 1
ATOM 2785 C CA . VAL A 1 355 ? -16.184 -8.254 11.411 1.00 98.06 355 VAL A CA 1
ATOM 2786 C C . VAL A 1 355 ? -14.709 -8.308 11.010 1.00 98.06 355 VAL A C 1
ATOM 2788 O O . VAL A 1 355 ? -14.369 -7.998 9.866 1.00 98.06 355 VAL A O 1
ATOM 2791 N N . GLY A 1 356 ? -13.845 -8.720 11.936 1.00 98.44 356 GLY A N 1
ATOM 2792 C CA . GLY A 1 356 ? -12.451 -9.051 11.643 1.00 98.44 356 GLY A CA 1
ATOM 2793 C C . GLY A 1 356 ? -12.349 -10.444 11.035 1.00 98.44 356 GLY A C 1
ATOM 2794 O O . GLY A 1 356 ? -13.018 -11.358 11.511 1.00 98.44 356 GLY A O 1
ATOM 2795 N N . VAL A 1 357 ? -11.537 -10.623 9.991 1.00 98.75 357 VAL A N 1
ATOM 2796 C CA . VAL A 1 357 ? -11.383 -11.924 9.320 1.00 98.75 357 VAL A CA 1
ATOM 2797 C C . VAL A 1 357 ? -9.927 -12.365 9.340 1.00 98.75 357 VAL A C 1
ATOM 2799 O O . VAL A 1 357 ? -9.065 -11.628 8.862 1.00 98.75 357 VAL A O 1
ATOM 2802 N N . CYS A 1 358 ? -9.657 -13.565 9.858 1.00 98.62 358 CYS A N 1
ATOM 2803 C CA . CYS A 1 358 ? -8.326 -14.168 9.831 1.00 98.62 358 CYS A CA 1
ATOM 2804 C C . CYS A 1 358 ? -8.296 -15.570 9.205 1.00 98.62 358 CYS A C 1
ATOM 2806 O O . CYS A 1 358 ? -9.292 -16.293 9.205 1.00 98.62 358 CYS A O 1
ATOM 2808 N N . GLU A 1 359 ? -7.138 -15.940 8.664 1.00 98.25 359 GLU A N 1
ATOM 2809 C CA . GLU A 1 359 ? -6.884 -17.216 7.998 1.00 98.25 359 GLU A CA 1
ATOM 2810 C C . GLU A 1 359 ? -5.619 -17.896 8.531 1.00 98.25 359 GLU A C 1
ATOM 2812 O O . GLU A 1 359 ? -4.660 -17.230 8.929 1.00 98.25 359 GLU A O 1
ATOM 2817 N N . GLY A 1 360 ? -5.629 -19.230 8.525 1.00 96.94 360 GLY A N 1
ATOM 2818 C CA . GLY A 1 360 ? -4.447 -20.052 8.766 1.00 96.94 360 GLY A CA 1
ATOM 2819 C C . GLY A 1 360 ? -4.554 -21.434 8.108 1.00 96.94 360 GLY A C 1
ATOM 2820 O O . GLY A 1 360 ? -5.655 -21.978 7.970 1.00 96.94 360 GLY A O 1
ATOM 2821 N N . PRO A 1 361 ? -3.435 -22.057 7.707 1.00 96.62 361 PRO A N 1
ATOM 2822 C CA . PRO A 1 361 ? -3.445 -23.355 7.056 1.00 96.62 361 PRO A CA 1
ATOM 2823 C C . PRO A 1 361 ? -3.755 -24.492 8.043 1.00 96.62 361 PRO A C 1
ATOM 2825 O O . PRO A 1 361 ? -3.869 -24.295 9.255 1.00 96.62 361 PRO A O 1
ATOM 2828 N N . SER A 1 362 ? -3.889 -25.710 7.517 1.00 95.69 362 SER A N 1
ATOM 2829 C CA . SER A 1 362 ? -4.121 -26.918 8.318 1.00 95.69 362 SER A CA 1
ATOM 2830 C C . SER A 1 362 ? -3.026 -27.173 9.363 1.00 95.69 362 SER A C 1
ATOM 2832 O O . SER A 1 362 ? -1.913 -26.643 9.297 1.00 95.69 362 SER A O 1
ATOM 2834 N N . GLY A 1 363 ? -3.332 -28.020 10.347 1.00 92.56 363 GLY A N 1
ATOM 2835 C CA . GLY A 1 363 ? -2.382 -28.421 11.380 1.00 92.56 363 GLY A CA 1
ATOM 2836 C C . GLY A 1 363 ? -1.941 -27.249 12.255 1.00 92.56 363 GLY A C 1
ATOM 2837 O O . GLY A 1 363 ? -2.738 -26.714 13.024 1.00 92.56 363 GLY A O 1
ATOM 2838 N N . GLY A 1 364 ? -0.662 -26.871 12.158 1.00 91.19 364 GLY A N 1
ATOM 2839 C CA . GLY A 1 364 ? -0.054 -25.835 12.998 1.00 91.19 364 GLY A CA 1
ATOM 2840 C C . GLY A 1 364 ? -0.750 -24.477 12.887 1.00 91.19 364 GLY A C 1
ATOM 2841 O O . GLY A 1 364 ? -1.049 -23.870 13.917 1.00 91.19 364 GLY A O 1
ATOM 2842 N N . GLY A 1 365 ? -1.109 -24.052 11.673 1.00 93.62 365 GLY A N 1
ATOM 2843 C CA . GLY A 1 365 ? -1.774 -22.764 11.458 1.00 93.62 365 GLY A CA 1
ATOM 2844 C C . GLY A 1 365 ? -3.116 -22.668 12.183 1.00 93.62 365 GLY A C 1
ATOM 2845 O O . GLY A 1 365 ? -3.375 -21.717 12.923 1.00 93.62 365 GLY A O 1
ATOM 2846 N N . ALA A 1 366 ? -3.921 -23.729 12.093 1.00 95.38 366 ALA A N 1
ATOM 2847 C CA . ALA A 1 366 ? -5.165 -23.858 12.837 1.00 95.38 366 ALA A CA 1
ATOM 2848 C C . ALA A 1 366 ? -4.961 -23.811 14.360 1.00 95.38 366 ALA A C 1
ATOM 2850 O O . ALA A 1 366 ? -5.855 -23.353 15.058 1.00 95.38 366 ALA A O 1
ATOM 2851 N N . THR A 1 367 ? -3.822 -24.239 14.910 1.00 96.81 367 THR A N 1
ATOM 2852 C CA . THR A 1 367 ? -3.560 -24.108 16.359 1.00 96.81 367 THR A CA 1
ATOM 2853 C C . THR A 1 367 ? -3.124 -22.703 16.769 1.00 96.81 367 THR A C 1
ATOM 2855 O O . THR A 1 367 ? -3.455 -22.257 17.868 1.00 96.81 367 THR A O 1
ATOM 2858 N N . TYR A 1 368 ? -2.421 -21.978 15.896 1.00 97.25 368 TYR A N 1
ATOM 2859 C CA . TYR A 1 368 ? -1.900 -20.643 16.196 1.00 97.25 368 TYR A CA 1
ATOM 2860 C C . TYR A 1 368 ? -2.932 -19.527 16.067 1.00 97.25 368 TYR A C 1
ATOM 2862 O O . TYR A 1 368 ? -2.790 -18.509 16.737 1.00 97.25 368 TYR A O 1
ATOM 2870 N N . LEU A 1 369 ? -4.021 -19.741 15.331 1.00 98.19 369 LEU A N 1
ATOM 2871 C CA . LEU A 1 369 ? -5.185 -18.848 15.351 1.00 98.19 369 LEU A CA 1
ATOM 2872 C C . LEU A 1 369 ? -5.896 -18.809 16.725 1.00 98.19 369 LEU A C 1
ATOM 2874 O O . LEU A 1 369 ? -6.505 -17.797 17.080 1.00 98.19 369 LEU A O 1
ATOM 2878 N N . ALA A 1 370 ? -5.813 -19.887 17.517 1.00 97.50 370 ALA A N 1
ATOM 2879 C CA . ALA A 1 370 ? -6.650 -20.079 18.703 1.00 97.50 370 ALA A CA 1
ATOM 2880 C C . ALA A 1 370 ? -6.520 -18.979 19.778 1.00 97.50 370 ALA A C 1
ATOM 2882 O O . ALA A 1 370 ? -7.559 -18.509 20.242 1.00 97.50 370 ALA A O 1
ATOM 2883 N N . PRO A 1 371 ? -5.316 -18.500 20.163 1.00 98.19 371 PRO A N 1
ATOM 2884 C CA . PRO A 1 371 ? -5.187 -17.465 21.191 1.00 98.19 371 PRO A CA 1
ATOM 2885 C C . PRO A 1 371 ? -5.923 -16.160 20.857 1.00 98.19 371 PRO A C 1
ATOM 2887 O O . PRO A 1 371 ? -6.574 -15.590 21.730 1.00 98.19 371 PRO A O 1
ATOM 2890 N N . GLY A 1 372 ? -5.871 -15.705 19.599 1.00 98.06 372 GLY A N 1
ATOM 2891 C CA . GLY A 1 372 ? -6.587 -14.495 19.180 1.00 98.06 372 GLY A CA 1
ATOM 2892 C C . GLY A 1 372 ? -8.103 -14.696 19.129 1.00 98.06 372 GLY A C 1
ATOM 2893 O O . GLY A 1 372 ? -8.861 -13.780 19.436 1.00 98.06 372 GLY A O 1
ATOM 2894 N N . LEU A 1 373 ? -8.557 -15.912 18.816 1.00 98.19 373 LEU A N 1
ATOM 2895 C CA . LEU A 1 373 ? -9.983 -16.243 18.776 1.00 98.19 373 LEU A CA 1
ATOM 2896 C C . LEU A 1 373 ? -10.598 -16.326 20.168 1.00 98.19 373 LEU A C 1
ATOM 2898 O O . LEU A 1 373 ? -11.736 -15.890 20.341 1.00 98.19 373 LEU A O 1
ATOM 2902 N N . VAL A 1 374 ? -9.851 -16.865 21.135 1.00 98.50 374 VAL A N 1
ATOM 2903 C CA . VAL A 1 374 ? -10.245 -16.891 22.549 1.00 98.50 374 VAL A CA 1
ATOM 2904 C C . VAL A 1 374 ? -10.371 -15.469 23.078 1.00 98.50 374 VAL A C 1
ATOM 2906 O O . VAL A 1 374 ? -11.403 -15.131 23.652 1.00 98.50 374 VAL A O 1
ATOM 2909 N N . GLU A 1 375 ? -9.370 -14.622 22.826 1.00 98.56 375 GLU A N 1
ATOM 2910 C CA . GLU A 1 375 ? -9.418 -13.211 23.222 1.00 98.56 375 GLU A CA 1
ATOM 2911 C C . GLU A 1 375 ? -10.650 -12.509 22.637 1.00 98.56 375 GLU A C 1
ATOM 2913 O O . GLU A 1 375 ? -11.446 -11.935 23.381 1.00 98.56 375 GLU A O 1
ATOM 2918 N N . ALA A 1 376 ? -10.867 -12.623 21.324 1.00 98.25 376 ALA A N 1
ATOM 2919 C CA . ALA A 1 376 ? -12.017 -12.015 20.664 1.00 98.25 376 ALA A CA 1
ATOM 2920 C C . ALA A 1 376 ? -13.353 -12.528 21.227 1.00 98.25 376 ALA A C 1
ATOM 2922 O O . ALA A 1 376 ? -14.281 -11.745 21.440 1.00 98.25 376 ALA A O 1
ATOM 2923 N N . ASN A 1 377 ? -13.465 -13.830 21.510 1.00 98.38 377 ASN A N 1
ATOM 2924 C CA . ASN A 1 377 ? -14.694 -14.410 22.046 1.00 98.38 377 ASN A CA 1
ATOM 2925 C C . ASN A 1 377 ? -15.020 -13.878 23.446 1.00 98.38 377 ASN A C 1
ATOM 2927 O O . ASN A 1 377 ? -16.138 -13.421 23.696 1.00 98.38 377 ASN A O 1
ATOM 2931 N N . GLU A 1 378 ? -14.036 -13.898 24.345 1.00 97.94 378 GLU A N 1
ATOM 2932 C CA . GLU A 1 378 ? -14.214 -13.465 25.731 1.00 97.94 378 GLU A CA 1
ATOM 2933 C C . GLU A 1 378 ? -14.451 -11.953 25.819 1.00 97.94 378 GLU A C 1
ATOM 2935 O O . GLU A 1 378 ? -15.333 -11.495 26.554 1.00 97.94 378 GLU A O 1
ATOM 2940 N N . SER A 1 379 ? -13.782 -11.180 24.963 1.00 97.69 379 SER A N 1
ATOM 2941 C CA . SER A 1 379 ? -13.977 -9.734 24.832 1.00 97.69 379 SER A CA 1
ATOM 2942 C C . SER A 1 379 ? -15.221 -9.329 24.032 1.00 97.69 379 SER A C 1
ATOM 2944 O O . SER A 1 379 ? -15.505 -8.140 23.896 1.00 97.69 379 SER A O 1
ATOM 2946 N N . SER A 1 380 ? -16.026 -10.284 23.558 1.00 97.19 380 SER A N 1
ATOM 2947 C CA . SER A 1 380 ? -17.241 -10.031 22.768 1.00 97.19 380 SER A CA 1
ATOM 2948 C C . SER A 1 380 ? -16.991 -9.237 21.479 1.00 97.19 380 SER A C 1
ATOM 2950 O O . SER A 1 380 ? -17.727 -8.300 21.159 1.00 97.19 380 SER A O 1
ATOM 2952 N N . VAL A 1 381 ? -15.942 -9.599 20.745 1.00 98.25 381 VAL A N 1
ATOM 2953 C CA . VAL A 1 381 ? -15.512 -8.962 19.496 1.00 98.25 381 VAL A CA 1
ATOM 2954 C C . VAL A 1 381 ? -15.842 -9.869 18.308 1.00 98.25 381 VAL A C 1
ATOM 2956 O O . VAL A 1 381 ? -15.512 -11.054 18.345 1.00 98.25 381 VAL A O 1
ATOM 2959 N N . PRO A 1 382 ? -16.489 -9.348 17.245 1.00 98.12 382 PRO A N 1
ATOM 2960 C CA . PRO A 1 382 ? -16.897 -10.150 16.097 1.00 98.12 382 PRO A CA 1
ATOM 2961 C C . PRO A 1 382 ? -15.702 -10.510 15.201 1.00 98.12 382 PRO A C 1
ATOM 2963 O O . PRO A 1 382 ? -15.293 -9.721 14.348 1.00 98.12 382 PRO A O 1
ATOM 2966 N N . VAL A 1 383 ? -15.171 -11.722 15.362 1.00 98.75 383 VAL A N 1
ATOM 2967 C CA . VAL A 1 383 ? -14.067 -12.243 14.537 1.00 98.75 383 VAL A CA 1
ATOM 2968 C C . VAL A 1 383 ? -14.472 -13.546 13.859 1.00 98.75 383 VAL A C 1
ATOM 2970 O O . VAL A 1 383 ? -14.953 -14.468 14.510 1.00 98.75 383 VAL A O 1
ATOM 2973 N N . LEU A 1 384 ? -14.254 -13.644 12.552 1.00 98.75 384 LEU A N 1
ATOM 2974 C CA . LEU A 1 384 ? -14.339 -14.889 11.802 1.00 98.75 384 LEU A CA 1
ATOM 2975 C C . LEU A 1 384 ? -12.929 -15.381 11.483 1.00 98.75 384 LEU A C 1
ATOM 2977 O O . LEU A 1 384 ? -12.230 -14.773 10.676 1.00 98.75 384 LEU A O 1
ATOM 2981 N N . ALA A 1 385 ? -12.541 -16.514 12.050 1.00 98.50 385 ALA A N 1
ATOM 2982 C CA . ALA A 1 385 ? -11.396 -17.258 11.560 1.00 98.50 385 ALA A CA 1
ATOM 2983 C C . ALA A 1 385 ? -11.848 -18.347 10.607 1.00 98.50 385 ALA A C 1
ATOM 2985 O O . ALA A 1 385 ? -12.870 -19.003 10.828 1.00 98.50 385 ALA A O 1
ATOM 2986 N N . PHE A 1 386 ? -11.046 -18.608 9.591 1.00 98.44 386 PHE A N 1
ATOM 2987 C CA . PHE A 1 386 ? -11.170 -19.836 8.836 1.00 98.44 386 PHE A CA 1
ATOM 2988 C C . PHE A 1 386 ? -9.815 -20.486 8.644 1.00 98.44 386 PHE A C 1
ATOM 2990 O O . PHE A 1 386 ? -8.774 -19.836 8.665 1.00 98.44 386 PHE A O 1
ATOM 2997 N N . SER A 1 387 ? -9.835 -21.793 8.466 1.00 97.81 387 SER A N 1
ATOM 2998 C CA . SER A 1 387 ? -8.630 -22.552 8.200 1.00 97.81 387 SER A CA 1
ATOM 2999 C C . SER A 1 387 ? -8.867 -23.579 7.123 1.00 97.81 387 SER A C 1
ATOM 3001 O O . SER A 1 387 ? -9.956 -24.145 7.003 1.00 97.81 387 SER A O 1
ATOM 3003 N N . SER A 1 388 ? -7.831 -23.829 6.333 1.00 97.31 388 SER A N 1
ATOM 3004 C CA . SER A 1 388 ? -7.856 -24.971 5.428 1.00 97.31 388 SER A CA 1
ATOM 3005 C C . SER A 1 388 ? -7.619 -26.282 6.182 1.00 97.31 388 SER A C 1
ATOM 3007 O O . SER A 1 388 ? -7.132 -26.301 7.317 1.00 97.31 388 SER A O 1
ATOM 3009 N N . ASP A 1 389 ? -7.983 -27.398 5.561 1.00 97.00 389 ASP A N 1
ATOM 3010 C CA . ASP A 1 389 ? -7.792 -28.730 6.133 1.00 97.00 389 ASP A CA 1
ATOM 3011 C C . ASP A 1 389 ? -7.432 -29.758 5.059 1.00 97.00 389 ASP A C 1
ATOM 3013 O O . ASP A 1 389 ? -7.508 -29.488 3.854 1.00 97.00 389 ASP A O 1
ATOM 3017 N N . VAL A 1 390 ? -7.038 -30.948 5.499 1.00 96.38 390 VAL A N 1
ATOM 3018 C CA . VAL A 1 390 ? -6.816 -32.097 4.615 1.00 96.38 390 VAL A CA 1
ATOM 3019 C C . VAL A 1 390 ? -8.103 -32.455 3.852 1.00 96.38 390 VAL A C 1
ATOM 3021 O O . VAL A 1 390 ? -9.201 -32.140 4.321 1.00 96.38 390 VAL A O 1
ATOM 3024 N N . PRO A 1 391 ? -8.013 -33.113 2.678 1.00 97.19 391 PRO A N 1
ATOM 3025 C CA . PRO A 1 391 ? -9.199 -33.541 1.942 1.00 97.19 391 PRO A CA 1
ATOM 3026 C C . PRO A 1 391 ? -10.155 -34.364 2.809 1.00 97.19 391 PRO A C 1
ATOM 3028 O O . PRO A 1 391 ? -9.701 -35.219 3.577 1.00 97.19 391 PRO A O 1
ATOM 3031 N N . VAL A 1 392 ? -11.467 -34.181 2.635 1.00 96.06 392 VAL A N 1
ATOM 3032 C CA . VAL A 1 392 ? -12.494 -34.906 3.407 1.00 96.06 392 VAL A CA 1
ATOM 3033 C C . VAL A 1 392 ? -12.283 -36.420 3.314 1.00 96.06 392 VAL A C 1
ATOM 3035 O O . VAL A 1 392 ? -12.366 -37.126 4.318 1.00 96.06 392 VAL A O 1
ATOM 3038 N N . SER A 1 393 ? -11.923 -36.925 2.130 1.00 94.38 393 SER A N 1
ATOM 3039 C CA . SER A 1 393 ? -11.657 -38.352 1.888 1.00 94.38 393 SER A CA 1
ATOM 3040 C C . SER A 1 393 ? -10.463 -38.928 2.660 1.00 94.38 393 SER A C 1
ATOM 3042 O O . SER A 1 393 ? -10.348 -40.150 2.794 1.00 94.38 393 SER A O 1
ATOM 3044 N N . SER A 1 394 ? -9.552 -38.067 3.116 1.00 94.12 394 SER A N 1
ATOM 3045 C CA . SER A 1 394 ? -8.306 -38.447 3.790 1.00 94.12 394 SER A CA 1
ATOM 3046 C C . SER A 1 394 ? -8.410 -38.390 5.313 1.00 94.12 394 SER A C 1
ATOM 3048 O O . SER A 1 394 ? -7.494 -38.847 5.993 1.00 94.12 394 SER A O 1
ATOM 3050 N N . ARG A 1 395 ? -9.513 -37.867 5.857 1.00 94.00 395 ARG A N 1
ATOM 3051 C CA . ARG A 1 395 ? -9.715 -37.769 7.304 1.00 94.00 395 ARG A CA 1
ATOM 3052 C C . ARG A 1 395 ? -9.707 -39.135 7.988 1.00 94.00 395 ARG A C 1
ATOM 3054 O O . ARG A 1 395 ? -10.220 -40.119 7.451 1.00 94.00 395 ARG A O 1
ATOM 3061 N N . GLY A 1 396 ? -9.119 -39.196 9.177 1.00 90.81 396 GLY A N 1
ATOM 3062 C CA . GLY A 1 396 ? -8.931 -40.409 9.969 1.00 90.81 396 GLY A CA 1
ATOM 3063 C C . GLY A 1 396 ? -7.891 -41.371 9.393 1.00 90.81 396 GLY A C 1
ATOM 3064 O O . GLY A 1 396 ? -7.767 -42.494 9.878 1.00 90.81 396 GLY A O 1
ATOM 3065 N N . ARG A 1 397 ? -7.156 -40.956 8.353 1.00 93.12 397 ARG A N 1
ATOM 3066 C CA . ARG A 1 397 ? -6.068 -41.737 7.741 1.00 93.12 397 ARG A CA 1
ATOM 3067 C C . ARG A 1 397 ? -4.691 -41.183 8.090 1.00 93.12 397 ARG A C 1
ATOM 3069 O O . ARG A 1 397 ? -3.713 -41.596 7.475 1.00 93.12 397 ARG A O 1
ATOM 3076 N N . TYR A 1 398 ? -4.628 -40.263 9.055 1.00 86.81 398 TYR A N 1
ATOM 3077 C CA . TYR A 1 398 ? -3.403 -39.622 9.523 1.00 86.81 398 TYR A CA 1
ATOM 3078 C C . TYR A 1 398 ? -2.560 -38.987 8.399 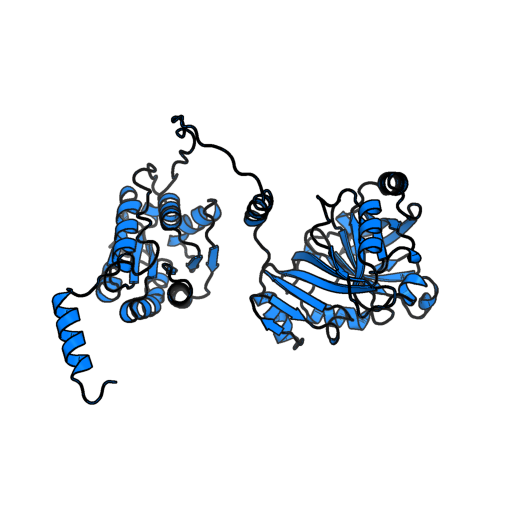1.00 86.81 398 TYR A C 1
ATOM 3080 O O . TYR A 1 398 ? -1.339 -39.173 8.382 1.00 86.81 398 TYR A O 1
ATOM 3088 N N . PRO A 1 399 ? -3.159 -38.259 7.429 1.00 91.31 399 PRO A N 1
ATOM 3089 C CA . PRO A 1 399 ? -2.367 -37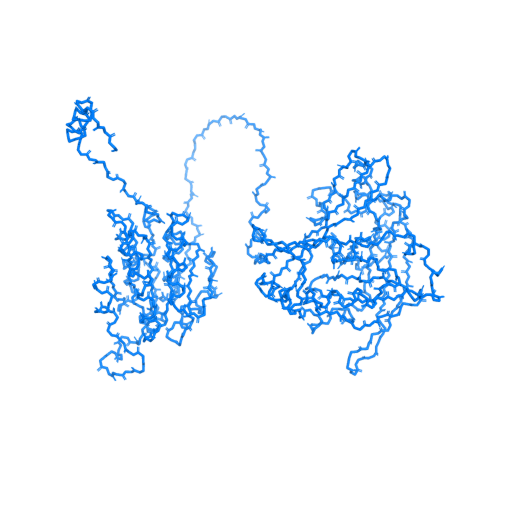.458 6.515 1.00 91.31 399 PRO A CA 1
ATOM 3090 C C . PRO A 1 399 ? -1.611 -36.375 7.296 1.00 91.31 399 PRO A C 1
ATOM 3092 O O . PRO A 1 399 ? -1.996 -35.975 8.398 1.00 91.31 399 PRO A O 1
ATOM 3095 N N . LEU A 1 400 ? -0.520 -35.894 6.701 1.00 91.06 400 LEU A N 1
ATOM 3096 C CA . LEU A 1 400 ? 0.236 -34.772 7.245 1.00 91.06 400 LEU A CA 1
ATOM 3097 C C . LEU A 1 400 ? -0.714 -33.589 7.526 1.00 91.06 400 LEU A C 1
ATOM 3099 O O . LEU A 1 400 ? -1.642 -33.363 6.755 1.00 91.06 400 LEU A O 1
ATOM 3103 N N . THR A 1 401 ? -0.475 -32.901 8.648 1.00 94.38 401 THR A N 1
ATOM 3104 C CA . THR A 1 401 ? -1.247 -31.756 9.179 1.00 94.38 401 THR A CA 1
ATOM 3105 C C . THR A 1 401 ? -2.725 -31.995 9.527 1.00 94.38 401 THR A C 1
ATOM 3107 O O . THR A 1 401 ? -3.406 -31.032 9.883 1.00 94.38 401 THR A O 1
ATOM 3110 N N . GLU A 1 402 ? -3.233 -33.238 9.531 1.00 93.88 402 GLU A N 1
ATOM 3111 C CA . GLU A 1 402 ? -4.588 -33.513 10.039 1.00 93.88 402 GLU A CA 1
ATOM 3112 C C . GLU A 1 402 ? -4.740 -33.096 11.510 1.00 93.88 402 GLU A C 1
ATOM 3114 O O . GLU A 1 402 ? -3.941 -33.467 12.373 1.00 93.88 402 GLU A O 1
ATOM 3119 N N . LEU A 1 403 ? -5.821 -32.372 11.806 1.00 93.62 403 LEU A N 1
ATOM 3120 C CA . LEU A 1 403 ? -6.208 -32.005 13.161 1.00 93.62 403 LEU A CA 1
ATOM 3121 C C . LEU A 1 403 ? -7.732 -32.006 13.294 1.00 93.62 403 LEU A C 1
ATOM 3123 O O . LEU A 1 403 ? -8.449 -31.604 12.384 1.00 93.62 403 LEU A O 1
ATOM 3127 N N . A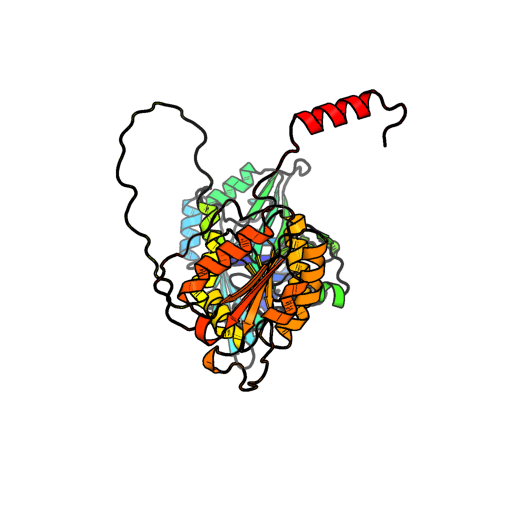RG A 1 404 ? -8.250 -32.399 14.461 1.00 93.56 404 ARG A N 1
ATOM 3128 C CA . ARG A 1 404 ? -9.679 -32.279 14.800 1.00 93.56 404 ARG A CA 1
ATOM 3129 C C . ARG A 1 404 ? -10.034 -30.836 15.159 1.00 93.56 404 ARG A C 1
ATOM 3131 O O . ARG A 1 404 ? -10.243 -30.500 16.323 1.00 93.56 404 ARG A O 1
ATOM 3138 N N . GLN A 1 405 ? -10.038 -29.976 14.142 1.00 95.62 405 GLN A N 1
ATOM 3139 C CA . GLN A 1 405 ? -10.218 -28.530 14.294 1.00 95.62 405 GLN A CA 1
ATOM 3140 C C . GLN A 1 405 ? -11.611 -28.177 14.847 1.00 95.62 405 GLN A C 1
ATOM 3142 O O . GLN A 1 405 ? -11.741 -27.263 15.654 1.00 95.62 405 GLN A O 1
ATOM 3147 N N . ASP A 1 406 ? -12.636 -28.956 14.488 1.00 92.56 406 ASP A N 1
ATOM 3148 C CA . ASP A 1 406 ? -13.993 -28.857 15.033 1.00 92.56 406 ASP A CA 1
ATOM 3149 C C . ASP A 1 406 ? -14.004 -28.978 16.565 1.00 92.56 406 ASP A C 1
ATOM 3151 O O . ASP A 1 406 ? -14.556 -28.126 17.261 1.00 92.56 406 ASP A O 1
ATOM 3155 N N . ALA A 1 407 ? -13.332 -30.006 17.088 1.00 95.62 407 ALA A N 1
ATOM 3156 C CA . ALA A 1 407 ? -13.231 -30.262 18.519 1.00 95.62 407 ALA A CA 1
ATOM 3157 C C . ALA A 1 407 ? -12.335 -29.236 19.228 1.00 95.62 407 ALA A C 1
ATOM 3159 O O . ALA A 1 407 ? -12.630 -28.853 20.358 1.00 95.62 407 ALA A O 1
ATOM 3160 N N . LEU A 1 408 ? -11.271 -28.770 18.562 1.00 96.69 408 LEU A N 1
ATOM 3161 C CA . LEU A 1 408 ? -10.368 -27.748 19.091 1.00 96.69 408 LEU A CA 1
ATOM 3162 C C . LEU A 1 408 ? -11.092 -26.416 19.335 1.00 96.69 408 LEU A C 1
ATOM 3164 O O . LEU A 1 408 ? -10.919 -25.814 20.391 1.00 96.69 408 LEU A O 1
ATOM 3168 N N . TYR A 1 409 ? -11.901 -25.964 18.373 1.00 98.06 409 TYR A N 1
ATOM 3169 C CA . TYR A 1 409 ? -12.545 -24.648 18.420 1.00 98.06 409 TYR A CA 1
ATOM 3170 C C . TYR A 1 409 ? -13.912 -24.627 19.106 1.00 98.06 409 TYR A C 1
ATOM 3172 O O . TYR A 1 409 ? -14.377 -23.547 19.476 1.00 98.06 409 TYR A O 1
ATOM 3180 N N . ALA A 1 410 ? -14.540 -25.789 19.320 1.00 97.19 410 ALA A N 1
ATOM 3181 C CA . ALA A 1 410 ? -15.850 -25.898 19.968 1.00 97.19 410 ALA A CA 1
ATOM 3182 C C . ALA A 1 410 ? -15.968 -25.153 21.310 1.00 97.19 410 ALA A C 1
ATOM 3184 O O . ALA A 1 410 ? -16.951 -24.435 21.481 1.00 97.19 410 ALA A O 1
ATOM 3185 N N . PRO A 1 411 ? -15.014 -25.264 22.257 1.00 96.75 411 PRO A N 1
ATOM 3186 C CA . PRO A 1 411 ? -15.119 -24.542 23.523 1.00 96.75 411 PRO A CA 1
ATOM 3187 C C . PRO A 1 411 ? -14.608 -23.095 23.448 1.00 96.75 411 PRO A C 1
ATOM 3189 O O . PRO A 1 411 ? -14.758 -22.360 24.417 1.00 96.75 411 PRO A O 1
ATOM 3192 N N . LEU A 1 412 ? -13.968 -22.696 22.344 1.00 96.81 412 LEU A N 1
ATOM 3193 C CA . LEU A 1 412 ? -13.215 -21.437 22.236 1.00 96.81 412 LEU A CA 1
ATOM 3194 C C . LEU A 1 412 ? -13.946 -20.359 21.429 1.00 96.81 412 LEU A C 1
ATOM 3196 O O . LEU A 1 412 ? -13.528 -19.204 21.418 1.00 96.81 412 LEU A O 1
ATOM 3200 N N . THR A 1 413 ? -15.004 -20.742 20.718 1.00 98.31 413 THR A N 1
ATOM 3201 C CA . THR A 1 413 ? -15.730 -19.875 19.789 1.00 98.31 413 THR A CA 1
ATOM 3202 C C . THR A 1 413 ? -17.218 -19.926 20.076 1.00 98.31 413 THR A C 1
ATOM 3204 O O . THR A 1 413 ? -17.752 -20.920 20.565 1.00 98.31 413 THR A O 1
ATOM 3207 N N . LYS A 1 414 ? -17.919 -18.849 19.733 1.00 98.00 414 LYS A N 1
ATOM 3208 C CA . LYS A 1 414 ? -19.378 -18.807 19.793 1.00 98.00 414 LYS A CA 1
ATOM 3209 C C . LYS A 1 414 ? -20.019 -19.725 18.753 1.00 98.00 414 LYS A C 1
ATOM 3211 O O . LYS A 1 414 ? -21.131 -20.211 18.955 1.00 98.00 414 LYS A O 1
ATOM 3216 N N . TRP A 1 415 ? -19.347 -19.915 17.623 1.00 98.19 415 TRP A N 1
ATOM 3217 C CA . TRP A 1 415 ? -19.819 -20.764 16.542 1.00 98.19 415 TRP A CA 1
ATOM 3218 C C . TRP A 1 415 ? -18.637 -21.419 15.834 1.00 98.19 415 TRP A C 1
ATOM 3220 O O . TRP A 1 415 ? -17.679 -20.746 15.468 1.00 98.19 415 TRP A O 1
ATOM 3230 N N . ASN A 1 416 ? -18.716 -22.720 15.593 1.00 97.31 416 ASN A N 1
ATOM 3231 C CA . ASN A 1 416 ? -17.709 -23.460 14.848 1.00 97.31 416 ASN A CA 1
ATOM 3232 C C . ASN A 1 416 ? -18.368 -24.318 13.763 1.00 97.31 416 ASN A C 1
ATOM 3234 O O . ASN A 1 416 ? -19.530 -24.713 13.868 1.00 97.31 416 ASN A O 1
ATOM 3238 N N . GLY A 1 417 ? -17.614 -24.639 12.718 1.00 95.75 417 GLY A N 1
ATOM 3239 C CA . GLY A 1 417 ? -18.093 -25.544 11.684 1.00 95.75 417 GLY A CA 1
ATOM 3240 C C . GLY A 1 417 ? -16.989 -26.041 10.767 1.00 95.75 417 GLY A C 1
ATOM 3241 O O . GLY A 1 417 ? -15.973 -25.380 10.576 1.00 95.75 417 GLY A O 1
ATOM 3242 N N . SER A 1 418 ? -17.211 -27.208 10.164 1.00 96.25 418 SER A N 1
ATOM 3243 C CA . SER A 1 418 ? -16.418 -27.712 9.042 1.00 96.25 418 SER A CA 1
ATOM 3244 C C . SER A 1 418 ? -17.315 -27.858 7.818 1.00 96.25 418 SER A C 1
ATOM 3246 O O . SER A 1 418 ? -18.442 -28.353 7.914 1.00 96.25 418 SER A O 1
ATOM 3248 N N . ILE A 1 419 ? -16.855 -27.349 6.676 1.00 97.19 419 ILE A N 1
ATOM 3249 C CA . ILE A 1 419 ? -17.621 -27.333 5.433 1.00 97.19 419 ILE A CA 1
ATOM 3250 C C . ILE A 1 419 ? -17.217 -28.548 4.600 1.00 97.19 419 ILE A C 1
ATOM 3252 O O . ILE A 1 419 ? -16.354 -28.455 3.740 1.00 97.19 419 ILE A O 1
ATOM 3256 N N . ASP A 1 420 ? -17.874 -29.681 4.830 1.00 95.88 420 ASP A N 1
ATOM 3257 C CA . ASP A 1 420 ? -17.531 -30.952 4.165 1.00 95.88 420 ASP A CA 1
ATOM 3258 C C . ASP A 1 420 ? -18.101 -31.081 2.743 1.00 95.88 420 ASP A C 1
ATOM 3260 O O . ASP A 1 420 ? -17.773 -32.007 2.006 1.00 95.88 420 ASP A O 1
ATOM 3264 N N . LEU A 1 421 ? -18.983 -30.159 2.350 1.00 96.00 421 LEU A N 1
ATOM 3265 C CA . LEU A 1 421 ? -19.627 -30.134 1.041 1.00 96.00 421 LEU A CA 1
ATOM 3266 C C . LEU A 1 421 ? -19.586 -28.723 0.466 1.00 96.00 421 LEU A C 1
ATOM 3268 O O . LEU A 1 421 ? -20.037 -27.769 1.100 1.00 96.00 421 LEU A O 1
ATOM 3272 N N . VAL A 1 422 ? -19.135 -28.605 -0.783 1.00 96.75 422 VAL A N 1
ATOM 3273 C CA . VAL A 1 422 ? -18.988 -27.318 -1.482 1.00 96.75 422 VAL A CA 1
ATOM 3274 C C . VAL A 1 422 ? -20.297 -26.527 -1.554 1.00 96.75 422 VAL A C 1
ATOM 3276 O O . VAL A 1 422 ? -20.299 -25.317 -1.353 1.00 96.75 422 VAL A O 1
ATOM 3279 N N . SER A 1 423 ? -21.440 -27.203 -1.702 1.00 94.75 423 SER A N 1
ATOM 3280 C CA . SER A 1 423 ? -22.767 -26.571 -1.725 1.00 94.75 423 SER A CA 1
ATOM 3281 C C . SER A 1 423 ? -23.191 -25.942 -0.390 1.00 94.75 423 SER A C 1
ATOM 3283 O O . SER A 1 423 ? -24.209 -25.258 -0.333 1.00 94.75 423 SER A O 1
ATOM 3285 N N . LYS A 1 424 ? -22.459 -26.197 0.704 1.00 96.88 424 LYS A N 1
ATOM 3286 C CA . LYS A 1 424 ? -22.762 -25.679 2.047 1.00 96.88 424 LYS A CA 1
ATOM 3287 C C . LYS A 1 424 ? -21.993 -24.416 2.412 1.00 96.88 424 LYS A C 1
ATOM 3289 O O . LYS A 1 424 ? -22.295 -23.833 3.450 1.00 96.88 424 LYS A O 1
ATOM 3294 N N . ILE A 1 425 ? -21.079 -23.948 1.558 1.00 97.38 425 ILE A N 1
ATOM 3295 C CA . ILE A 1 425 ? -20.275 -22.741 1.804 1.00 97.38 425 ILE A CA 1
ATOM 3296 C C . ILE A 1 425 ? -21.163 -21.539 2.149 1.00 97.38 425 ILE A C 1
ATOM 3298 O O . ILE A 1 425 ? -20.979 -20.922 3.196 1.00 97.38 425 ILE A O 1
ATOM 3302 N N . GLY A 1 426 ? -22.175 -21.243 1.327 1.00 96.06 426 GLY A N 1
ATOM 3303 C CA . GLY A 1 426 ? -23.058 -20.098 1.567 1.00 96.06 426 GLY A CA 1
ATOM 3304 C C . GLY A 1 426 ? -23.820 -20.180 2.897 1.00 96.06 426 GLY A C 1
ATOM 3305 O O . GLY A 1 426 ? -23.879 -19.200 3.639 1.00 96.06 426 GLY A O 1
ATOM 3306 N N . ASP A 1 427 ? -24.380 -21.349 3.224 1.00 96.06 427 ASP A N 1
ATOM 3307 C CA . ASP A 1 427 ? -25.155 -21.562 4.456 1.00 96.06 427 ASP A CA 1
ATOM 3308 C C . ASP A 1 427 ? -24.290 -21.421 5.713 1.00 96.06 427 ASP A C 1
ATOM 3310 O O . ASP A 1 427 ? -24.697 -20.781 6.687 1.00 96.06 427 ASP A O 1
ATOM 3314 N N . GLN A 1 428 ? -23.094 -22.008 5.681 1.00 98.00 428 GLN A N 1
ATOM 3315 C CA . GLN A 1 428 ? -22.170 -22.041 6.811 1.00 98.00 428 GLN A CA 1
ATOM 3316 C C . GLN A 1 428 ? -21.574 -20.653 7.070 1.00 98.00 428 GLN A C 1
ATOM 3318 O O . GLN A 1 428 ? -21.585 -20.193 8.210 1.00 98.00 428 GLN A O 1
ATOM 3323 N N . VAL A 1 429 ? -21.176 -19.921 6.020 1.00 98.25 429 VAL A N 1
ATOM 3324 C CA . VAL A 1 429 ? -20.693 -18.538 6.167 1.00 98.25 429 VAL A CA 1
ATOM 3325 C C . VAL A 1 429 ? -21.790 -17.628 6.725 1.00 98.25 429 VAL A C 1
ATOM 3327 O O . VAL A 1 429 ? -21.553 -16.921 7.704 1.00 98.25 429 VAL A O 1
ATOM 3330 N N . ARG A 1 430 ? -23.023 -17.689 6.196 1.00 97.50 430 ARG A N 1
ATOM 3331 C CA . ARG A 1 430 ? -24.146 -16.908 6.755 1.00 97.50 430 ARG A CA 1
ATOM 3332 C C . ARG A 1 430 ? -24.401 -17.226 8.225 1.00 97.50 430 ARG A C 1
ATOM 3334 O O . ARG A 1 430 ? -24.681 -16.316 9.005 1.00 97.50 430 ARG A O 1
ATOM 3341 N N . SER A 1 431 ? -24.334 -18.505 8.593 1.00 97.94 431 SER A N 1
ATOM 3342 C CA . SER A 1 431 ? -24.551 -18.954 9.971 1.00 97.94 431 SER A CA 1
ATOM 3343 C C . SER A 1 431 ? -23.473 -18.413 10.908 1.00 97.94 431 SER A C 1
ATOM 3345 O O . SER A 1 431 ? -23.816 -17.882 11.963 1.00 97.94 431 SER A O 1
ATOM 3347 N N . ALA A 1 432 ? -22.206 -18.448 10.483 1.00 98.25 432 ALA A N 1
ATOM 3348 C CA . ALA A 1 432 ? -21.084 -17.886 11.226 1.00 98.25 432 ALA A CA 1
ATOM 3349 C C . ALA A 1 432 ? -21.249 -16.374 11.459 1.00 98.25 432 ALA A C 1
ATOM 3351 O O . ALA A 1 432 ? -21.265 -15.935 12.607 1.00 98.25 432 ALA A O 1
ATOM 3352 N N . PHE A 1 433 ? -21.471 -15.585 10.397 1.00 98.38 433 PHE A N 1
ATOM 3353 C CA . PHE A 1 433 ? -21.667 -14.128 10.498 1.00 98.38 433 PHE A CA 1
ATOM 3354 C C . PHE A 1 433 ? -22.863 -13.763 11.385 1.00 98.38 433 PHE A C 1
ATOM 3356 O O . PHE A 1 433 ? -22.766 -12.906 12.264 1.00 98.38 433 PHE A O 1
ATOM 3363 N N . ARG A 1 434 ? -23.999 -14.450 11.212 1.00 97.06 434 ARG A N 1
ATOM 3364 C CA . ARG A 1 434 ? -25.169 -14.251 12.075 1.00 97.06 434 ARG A CA 1
ATOM 3365 C C . ARG A 1 434 ? -24.834 -14.540 13.536 1.00 97.06 434 ARG A C 1
ATOM 3367 O O . ARG A 1 434 ? -25.220 -13.761 14.409 1.00 97.06 434 ARG A O 1
ATOM 3374 N N . ALA A 1 435 ? -24.145 -15.644 13.814 1.00 96.94 435 ALA A N 1
ATOM 3375 C CA . ALA A 1 435 ? -23.797 -16.019 15.175 1.00 96.94 435 ALA A CA 1
ATOM 3376 C C . ALA A 1 435 ? -22.901 -14.960 15.827 1.00 96.94 435 ALA A C 1
ATOM 3378 O O . ALA A 1 435 ? -23.218 -14.506 16.921 1.00 96.94 435 ALA A O 1
ATOM 3379 N N . ILE A 1 436 ? -21.842 -14.500 15.160 1.00 97.62 436 ILE A N 1
ATOM 3380 C CA . ILE A 1 436 ? -20.882 -13.561 15.761 1.00 97.62 436 ILE A CA 1
ATOM 3381 C C . ILE A 1 436 ? -21.386 -12.121 15.859 1.00 97.62 436 ILE A C 1
ATOM 3383 O O . ILE A 1 436 ? -20.887 -11.375 16.695 1.00 97.62 436 ILE A O 1
ATOM 3387 N N . CYS A 1 437 ? -22.389 -11.721 15.070 1.00 96.00 437 CYS A N 1
ATOM 3388 C CA . CYS A 1 437 ? -22.896 -10.343 15.077 1.00 96.00 437 CYS A CA 1
ATOM 3389 C C . CYS A 1 437 ? -24.176 -10.131 15.902 1.00 96.00 437 CYS A C 1
ATOM 3391 O O . CYS A 1 437 ? -24.536 -8.984 16.167 1.00 96.00 437 CYS A O 1
ATOM 3393 N N . THR A 1 438 ? -24.885 -11.187 16.308 1.00 93.50 438 THR A N 1
ATOM 3394 C CA . THR A 1 438 ? -26.164 -11.077 17.043 1.00 93.50 438 THR A CA 1
ATOM 3395 C C . THR A 1 438 ? -26.012 -11.417 18.528 1.00 93.50 438 THR A C 1
ATOM 3397 O O . THR A 1 438 ? -25.126 -12.175 18.912 1.00 93.50 438 THR A O 1
ATOM 3400 N N . GLY A 1 439 ? -26.876 -10.881 19.399 1.00 92.25 439 GLY A N 1
ATOM 3401 C CA . GLY A 1 439 ? -26.757 -11.081 20.852 1.00 92.25 439 GLY A CA 1
ATOM 3402 C C . GLY A 1 439 ? -25.443 -10.515 21.407 1.00 92.25 439 GLY A C 1
ATOM 3403 O O . GLY A 1 439 ? -25.024 -9.436 20.994 1.00 92.25 439 GLY A O 1
ATOM 3404 N N . ARG A 1 440 ? -24.780 -11.240 22.322 1.00 94.19 440 ARG A N 1
ATOM 3405 C CA . ARG A 1 440 ? -23.388 -10.947 22.715 1.00 94.19 440 ARG A CA 1
ATOM 3406 C C . ARG A 1 440 ? -22.466 -11.332 21.550 1.00 94.19 440 ARG A C 1
ATOM 3408 O O . ARG A 1 440 ? -22.457 -12.521 21.224 1.00 94.19 440 ARG A O 1
ATOM 3415 N N . PRO A 1 441 ? -21.743 -10.399 20.902 1.00 96.19 441 PRO A N 1
ATOM 3416 C CA . PRO A 1 441 ? -20.828 -10.752 19.817 1.00 96.19 441 PRO A CA 1
ATOM 3417 C C . PRO A 1 441 ? -19.708 -11.678 20.313 1.00 96.19 441 PRO A C 1
ATOM 3419 O O . PRO A 1 441 ? -19.544 -11.854 21.517 1.00 96.19 441 PRO A O 1
ATOM 3422 N N . GLY A 1 442 ? -18.960 -12.291 19.404 1.00 97.69 442 GLY A N 1
ATOM 3423 C CA . GLY A 1 442 ? -17.867 -13.202 19.753 1.00 97.69 442 GLY A CA 1
ATOM 3424 C C . GLY A 1 442 ? -17.165 -13.722 18.508 1.00 97.69 442 GLY A C 1
ATOM 3425 O O . GLY A 1 442 ? -17.349 -13.164 17.428 1.00 97.69 442 GLY A O 1
ATOM 3426 N N . SER A 1 443 ? -16.400 -14.802 18.626 1.00 98.56 443 SER A N 1
ATOM 3427 C CA . SER A 1 443 ? -15.644 -15.340 17.495 1.00 98.56 443 SER A CA 1
ATOM 3428 C C . SER A 1 443 ? -16.294 -16.578 16.876 1.00 98.56 443 SER A C 1
ATOM 3430 O O . SER A 1 443 ? -17.087 -17.278 17.513 1.00 98.56 443 SER A O 1
ATOM 3432 N N . ALA A 1 444 ? -15.970 -16.840 15.611 1.00 98.62 444 ALA A N 1
ATOM 3433 C CA . ALA A 1 444 ? -16.345 -18.048 14.897 1.00 98.62 444 ALA A CA 1
ATOM 3434 C C . ALA A 1 444 ? -15.153 -18.688 14.190 1.00 98.62 444 ALA A C 1
ATOM 3436 O O . ALA A 1 444 ? -14.241 -17.988 13.755 1.00 98.62 444 ALA A O 1
ATOM 3437 N N . HIS A 1 445 ? -15.207 -20.009 14.028 1.00 98.62 445 HIS A N 1
ATOM 3438 C CA . HIS A 1 445 ? -14.240 -20.783 13.250 1.00 98.62 445 HIS A CA 1
ATOM 3439 C C . HIS A 1 445 ? -14.918 -21.559 12.112 1.00 98.62 445 HIS A C 1
ATOM 3441 O O . HIS A 1 445 ? -15.920 -22.241 12.326 1.00 98.62 445 HIS A O 1
ATOM 3447 N N . LEU A 1 446 ? -14.360 -21.467 10.903 1.00 98.38 446 LEU A N 1
ATOM 3448 C CA . LEU A 1 446 ? -14.767 -22.239 9.727 1.00 98.38 446 LEU A CA 1
ATOM 3449 C C . LEU A 1 446 ? -13.604 -23.064 9.171 1.00 98.38 446 LEU A C 1
ATOM 3451 O O . LEU A 1 446 ? -12.630 -22.524 8.662 1.00 98.38 446 LEU A O 1
ATOM 3455 N N . CYS A 1 447 ? -13.735 -24.382 9.181 1.00 97.88 447 CYS A N 1
ATOM 3456 C CA . CYS A 1 447 ? -12.800 -25.290 8.528 1.00 97.88 447 CYS A CA 1
ATOM 3457 C C . CYS A 1 447 ? -13.221 -25.556 7.068 1.00 97.88 447 CYS A C 1
ATOM 3459 O O . CYS A 1 447 ? -14.373 -25.906 6.799 1.00 97.88 447 CYS A O 1
ATOM 3461 N N . LEU A 1 448 ? -12.278 -25.410 6.134 1.00 97.81 448 LEU A N 1
ATOM 3462 C CA . LEU A 1 448 ? -12.440 -25.541 4.683 1.00 97.81 448 LEU A CA 1
ATOM 3463 C C . LEU A 1 448 ? -11.480 -26.611 4.122 1.00 97.81 448 LEU A C 1
ATOM 3465 O O . LEU A 1 448 ? -10.319 -26.316 3.832 1.00 97.81 448 LEU A O 1
ATOM 3469 N N . PRO A 1 449 ? -11.934 -27.860 3.942 1.00 97.69 449 PRO A N 1
ATOM 3470 C CA . PRO A 1 449 ? -11.122 -28.928 3.361 1.00 97.69 449 PRO A CA 1
ATOM 3471 C C . PRO A 1 449 ? -10.593 -28.596 1.960 1.00 97.69 449 PRO A C 1
ATOM 3473 O O . PRO A 1 449 ? -11.283 -27.982 1.141 1.00 97.69 449 PRO A O 1
ATOM 3476 N N . TYR A 1 450 ? -9.371 -29.042 1.662 1.00 97.19 450 TYR A N 1
ATOM 3477 C CA . TYR A 1 450 ? -8.683 -28.769 0.394 1.00 97.19 450 TYR A CA 1
ATOM 3478 C C . TYR A 1 450 ? -9.487 -29.192 -0.850 1.00 97.19 450 TYR A C 1
ATOM 3480 O O . TYR A 1 450 ? -9.545 -28.467 -1.845 1.00 97.19 450 TYR A O 1
ATOM 3488 N N . ASP A 1 451 ? -10.125 -30.363 -0.811 1.00 96.56 451 ASP A N 1
ATOM 3489 C CA . ASP A 1 451 ? -10.963 -30.874 -1.900 1.00 96.56 451 ASP A CA 1
ATOM 3490 C C . ASP A 1 451 ? -12.266 -30.083 -2.059 1.00 96.56 451 ASP A C 1
ATOM 3492 O O . ASP A 1 451 ? -12.711 -29.869 -3.186 1.00 96.56 451 ASP A O 1
ATOM 3496 N N . VAL A 1 452 ? -12.828 -29.570 -0.965 1.00 98.00 452 VAL A N 1
ATOM 3497 C CA . VAL A 1 452 ? -14.001 -28.686 -0.991 1.00 98.00 452 VAL A CA 1
ATOM 3498 C C . VAL A 1 452 ? -13.665 -27.335 -1.618 1.00 98.00 452 VAL A C 1
ATOM 3500 O O . VAL A 1 452 ? -14.436 -26.848 -2.446 1.00 98.00 452 VAL A O 1
ATOM 3503 N N . LEU A 1 453 ? -12.502 -26.757 -1.302 1.00 97.62 453 LEU A N 1
ATOM 3504 C CA . LEU A 1 453 ? -12.035 -25.516 -1.930 1.00 97.62 453 LEU A CA 1
ATOM 3505 C C . LEU A 1 453 ? -11.843 -25.668 -3.450 1.00 97.62 453 LEU A C 1
ATOM 3507 O O . LEU A 1 453 ? -12.101 -24.728 -4.197 1.00 97.62 453 LEU A O 1
ATOM 3511 N N . LYS A 1 454 ? -11.438 -26.852 -3.926 1.00 96.81 454 LYS A N 1
ATOM 3512 C CA . LYS A 1 454 ? -11.235 -27.134 -5.361 1.00 96.81 454 LYS A CA 1
ATOM 3513 C C . LYS A 1 454 ? -12.479 -27.633 -6.090 1.00 96.81 454 LYS A C 1
ATOM 3515 O O . LYS A 1 454 ? -12.509 -27.622 -7.322 1.00 96.81 454 LYS A O 1
ATOM 3520 N N . ALA A 1 455 ? -13.476 -28.128 -5.364 1.00 96.25 455 ALA A N 1
ATOM 3521 C CA . ALA A 1 455 ? -14.678 -28.690 -5.957 1.00 96.25 455 ALA A CA 1
ATOM 3522 C C . ALA A 1 455 ? -15.463 -27.620 -6.728 1.00 96.25 455 ALA A C 1
ATOM 3524 O O . ALA A 1 455 ? -15.521 -26.457 -6.333 1.00 96.25 455 ALA A O 1
ATOM 3525 N N . LYS A 1 456 ? -16.100 -28.020 -7.834 1.00 95.62 456 LYS A N 1
ATOM 3526 C CA . LYS A 1 456 ? -16.961 -27.129 -8.619 1.00 95.62 456 LYS A CA 1
ATOM 3527 C C . LYS A 1 456 ? -18.167 -26.685 -7.794 1.00 95.62 456 LYS A C 1
ATOM 3529 O O . LYS A 1 456 ? -18.850 -27.514 -7.197 1.00 95.62 456 LYS A O 1
ATOM 3534 N N . HIS A 1 457 ? -18.451 -25.387 -7.815 1.00 93.81 457 HIS A N 1
ATOM 3535 C CA . HIS A 1 457 ? -19.622 -24.805 -7.171 1.00 93.81 457 HIS A CA 1
ATOM 3536 C C . HIS A 1 457 ? -20.622 -24.327 -8.235 1.00 93.81 457 HIS A C 1
ATOM 3538 O O . HIS A 1 457 ? -20.231 -23.761 -9.247 1.00 93.81 457 HIS A O 1
ATOM 3544 N N . ALA A 1 458 ? -21.925 -24.533 -8.026 1.00 86.12 458 ALA A N 1
ATOM 3545 C CA . ALA A 1 458 ? -22.956 -24.162 -9.011 1.00 86.12 458 ALA A CA 1
ATOM 3546 C C . ALA A 1 458 ? -23.274 -22.649 -9.045 1.00 86.12 458 ALA A C 1
ATOM 3548 O O . ALA A 1 458 ? -24.026 -22.176 -9.895 1.00 86.12 458 ALA A O 1
ATOM 3549 N N . GLY A 1 459 ? -22.724 -21.880 -8.101 1.00 80.38 459 GLY A N 1
ATOM 3550 C CA . GLY A 1 459 ? -22.987 -20.445 -7.922 1.00 80.38 459 GLY A CA 1
ATOM 3551 C C . GLY A 1 459 ? -24.300 -20.126 -7.193 1.00 80.38 459 GLY A C 1
ATOM 3552 O O . GLY A 1 459 ? -24.616 -18.959 -6.978 1.00 80.38 459 GLY A O 1
ATOM 3553 N N . GLU A 1 460 ? -25.064 -21.140 -6.793 1.00 82.62 460 GLU A N 1
ATOM 3554 C CA . GLU A 1 460 ? -26.326 -20.979 -6.072 1.00 82.62 460 GLU A CA 1
ATOM 3555 C C . GLU A 1 460 ? -26.100 -20.640 -4.594 1.00 82.62 460 GLU A C 1
ATOM 3557 O O . GLU A 1 460 ? -25.116 -21.051 -3.987 1.00 82.62 460 GLU A O 1
ATOM 3562 N N . GLY A 1 461 ? -27.017 -19.876 -3.993 1.00 83.69 461 GLY A N 1
ATOM 3563 C CA . GLY A 1 461 ? -26.970 -19.594 -2.556 1.00 83.69 461 GLY A CA 1
ATOM 3564 C C . GLY A 1 461 ? -25.811 -18.697 -2.101 1.00 83.69 461 GLY A C 1
ATOM 3565 O O . GLY A 1 461 ? -25.548 -18.648 -0.901 1.00 83.69 461 GLY A O 1
ATOM 3566 N N . LEU A 1 462 ? -25.143 -17.976 -3.010 1.00 91.81 462 LEU A N 1
ATOM 3567 C CA . LEU A 1 462 ? -24.065 -17.027 -2.698 1.00 91.81 462 LEU A CA 1
ATOM 3568 C C . LEU A 1 462 ? -24.611 -15.611 -2.467 1.00 91.81 462 LEU A C 1
ATOM 3570 O O . LEU A 1 462 ? -24.545 -14.745 -3.335 1.00 91.81 462 LEU A O 1
ATOM 3574 N N . TRP A 1 463 ? -25.202 -15.393 -1.296 1.00 92.19 463 TRP A N 1
ATOM 3575 C CA . TRP A 1 463 ? -25.744 -14.104 -0.869 1.00 92.19 463 TRP A CA 1
ATOM 3576 C C . TRP A 1 463 ? -25.567 -13.932 0.641 1.00 92.19 463 TRP A C 1
ATOM 3578 O O . TRP A 1 463 ? -25.565 -14.916 1.390 1.00 92.19 463 TRP A O 1
ATOM 3588 N N . ALA A 1 464 ? -25.453 -12.684 1.088 1.00 93.81 464 ALA A N 1
ATOM 3589 C CA . ALA A 1 464 ? -25.255 -12.329 2.487 1.00 93.81 464 ALA A CA 1
ATOM 3590 C C . ALA A 1 464 ? -26.488 -11.653 3.094 1.00 93.81 464 ALA A C 1
ATOM 3592 O O . ALA A 1 464 ? -27.253 -10.976 2.411 1.00 93.81 464 ALA A O 1
ATOM 3593 N N . GLN A 1 465 ? -26.634 -11.801 4.408 1.00 91.88 465 GLN A N 1
ATOM 3594 C CA . GLN A 1 465 ? -27.518 -10.965 5.220 1.00 91.88 465 GLN A CA 1
ATOM 3595 C C . GLN A 1 465 ? -26.712 -9.759 5.676 1.00 91.88 465 GLN A C 1
ATOM 3597 O O . GLN A 1 465 ? -25.891 -9.873 6.588 1.00 91.88 465 GLN A O 1
ATOM 3602 N N . THR A 1 466 ? -26.887 -8.637 4.986 1.00 88.12 466 THR A N 1
ATOM 3603 C CA . THR A 1 466 ? -26.052 -7.442 5.151 1.00 88.12 466 THR A CA 1
ATOM 3604 C C . THR A 1 466 ? -26.133 -6.844 6.552 1.00 88.12 466 THR A C 1
ATOM 3606 O O . THR A 1 466 ? -25.182 -6.206 6.993 1.00 88.12 466 THR A O 1
ATOM 3609 N N . GLU A 1 467 ? -27.213 -7.101 7.291 1.00 90.75 467 GLU A N 1
ATOM 3610 C CA . GLU A 1 467 ? -27.379 -6.711 8.696 1.00 90.75 467 GLU A CA 1
ATOM 3611 C C . GLU A 1 467 ? -26.309 -7.341 9.603 1.00 90.75 467 GLU A C 1
ATOM 3613 O O . GLU A 1 467 ? -25.937 -6.760 10.617 1.00 90.75 467 GLU A O 1
ATOM 3618 N N . HIS A 1 468 ? -25.772 -8.505 9.225 1.00 93.06 468 HIS A N 1
ATOM 3619 C CA . HIS A 1 468 ? -24.733 -9.227 9.965 1.00 93.06 468 HIS A CA 1
ATOM 3620 C C . HIS A 1 468 ? -23.311 -8.893 9.486 1.00 93.06 468 HIS A C 1
ATOM 3622 O O . HIS A 1 468 ? -22.411 -9.707 9.646 1.00 93.06 468 HIS A O 1
ATOM 3628 N N . SER A 1 469 ? -23.095 -7.735 8.856 1.00 87.75 469 SER A N 1
ATOM 3629 C CA . SER A 1 469 ? -21.757 -7.259 8.448 1.00 87.75 469 SER A CA 1
ATOM 3630 C C . SER A 1 469 ? -21.029 -6.458 9.541 1.00 87.75 469 SER A C 1
ATOM 3632 O O . SER A 1 469 ? -19.825 -6.208 9.448 1.00 87.75 469 SER A O 1
ATOM 3634 N N . SER A 1 470 ? -21.747 -6.078 10.600 1.00 89.44 470 SER A N 1
ATOM 3635 C CA . SER A 1 470 ? -21.241 -5.334 11.759 1.00 89.44 470 SER A CA 1
ATOM 3636 C C . SER A 1 470 ? -21.912 -5.817 13.042 1.00 89.44 470 SER A C 1
ATOM 3638 O O . SER A 1 470 ? -23.047 -6.298 12.999 1.00 89.44 470 SER A O 1
ATOM 3640 N N . ALA A 1 471 ? -21.247 -5.654 14.188 1.00 87.69 471 ALA A N 1
ATOM 3641 C CA . ALA A 1 471 ? -21.816 -6.004 15.487 1.00 87.69 471 ALA A CA 1
ATOM 3642 C C . ALA A 1 471 ? -22.023 -4.766 16.387 1.00 87.69 471 ALA A C 1
ATOM 3644 O O . ALA A 1 471 ? -21.173 -3.876 16.405 1.00 87.69 471 ALA A O 1
ATOM 3645 N N . PRO A 1 472 ? -23.111 -4.716 17.181 1.00 88.31 472 PRO A N 1
ATOM 3646 C CA . PRO A 1 472 ? -24.229 -5.660 17.185 1.00 88.31 472 PRO A CA 1
ATOM 3647 C C . PRO A 1 472 ? -25.163 -5.427 15.984 1.00 88.31 472 PRO A C 1
ATOM 3649 O O . PRO A 1 472 ? -25.595 -4.302 15.744 1.00 88.31 472 PRO A O 1
ATOM 3652 N N . ALA A 1 473 ? -25.522 -6.497 15.272 1.00 88.56 473 ALA A N 1
ATOM 3653 C CA . ALA A 1 473 ? -26.443 -6.453 14.132 1.00 88.56 473 ALA A CA 1
ATOM 3654 C C . ALA A 1 473 ? -27.856 -6.024 14.552 1.00 88.56 473 ALA A C 1
ATOM 3656 O O . ALA A 1 473 ? -28.512 -5.227 13.885 1.00 88.56 473 ALA A O 1
ATOM 3657 N N . TRP A 1 474 ? -28.308 -6.519 15.706 1.00 87.44 474 TRP A N 1
ATOM 3658 C CA . TRP A 1 474 ? -29.579 -6.141 16.311 1.00 87.44 474 TRP A CA 1
ATOM 3659 C C . TRP A 1 474 ? -29.340 -5.690 17.742 1.00 87.44 474 TRP A C 1
ATOM 3661 O O . TRP A 1 474 ? -28.898 -6.468 18.589 1.00 87.44 474 TRP A O 1
ATOM 3671 N N . ARG A 1 475 ? -29.642 -4.421 18.020 1.00 82.81 475 ARG A N 1
ATOM 3672 C CA . ARG A 1 475 ? -29.617 -3.896 19.384 1.00 82.81 475 ARG A CA 1
ATOM 3673 C C . ARG A 1 475 ? -30.898 -4.310 20.092 1.00 82.81 475 ARG A C 1
ATOM 3675 O O . ARG A 1 475 ? -31.994 -3.963 19.664 1.00 82.81 475 ARG A O 1
ATOM 3682 N N . CYS A 1 476 ? -30.751 -5.039 21.187 1.00 82.44 476 CYS A N 1
ATOM 3683 C CA . CYS A 1 476 ? -31.842 -5.326 22.104 1.00 82.44 476 CYS A CA 1
ATOM 3684 C C . CYS A 1 476 ? -31.936 -4.223 23.165 1.00 82.44 476 CYS A C 1
ATOM 3686 O O . CYS A 1 476 ? -30.922 -3.775 23.701 1.00 82.44 476 CYS A O 1
ATOM 3688 N N . ALA A 1 477 ? -33.161 -3.800 23.472 1.00 87.00 477 ALA A N 1
ATOM 3689 C CA . ALA A 1 477 ? -33.455 -2.923 24.598 1.00 87.00 477 ALA A CA 1
ATOM 3690 C C . ALA A 1 477 ? -34.085 -3.744 25.737 1.00 87.00 477 ALA A C 1
ATOM 3692 O O . ALA A 1 477 ? -34.810 -4.706 25.459 1.00 87.00 477 ALA A O 1
ATOM 3693 N N . PRO A 1 478 ? -33.835 -3.391 27.010 1.00 90.12 478 PRO A N 1
ATOM 3694 C CA . PRO A 1 478 ? -34.561 -3.985 28.126 1.00 90.12 478 PRO A CA 1
ATOM 3695 C C . PRO A 1 478 ? -36.065 -3.695 28.021 1.00 90.12 478 PRO A C 1
ATOM 3697 O O . PRO A 1 478 ? -36.489 -2.721 27.396 1.00 90.12 478 PRO A O 1
ATOM 3700 N N . ALA A 1 479 ? -36.884 -4.541 28.651 1.00 94.75 479 ALA A N 1
ATOM 3701 C CA . ALA A 1 479 ? -38.327 -4.329 28.708 1.00 94.75 479 ALA A CA 1
ATOM 3702 C C . ALA A 1 479 ? -38.648 -2.979 29.370 1.00 94.75 479 ALA A C 1
ATOM 3704 O O . ALA A 1 479 ? -38.096 -2.664 30.425 1.00 94.75 479 ALA A O 1
ATOM 3705 N N . LEU A 1 480 ? -39.585 -2.222 28.787 1.00 95.56 480 LEU A N 1
ATOM 3706 C CA . LEU A 1 480 ? -39.921 -0.862 29.228 1.00 95.56 480 LEU A CA 1
ATOM 3707 C C . LEU A 1 480 ? -40.233 -0.782 30.728 1.00 95.56 480 LEU A C 1
ATOM 3709 O O . LEU A 1 480 ? -39.846 0.172 31.397 1.00 95.56 480 LEU A O 1
ATOM 3713 N N . GLU A 1 481 ? -40.905 -1.799 31.261 1.00 96.62 481 GLU A N 1
ATOM 3714 C CA . GLU A 1 481 ? -41.248 -1.867 32.678 1.00 96.62 481 GLU A CA 1
ATOM 3715 C C . GLU A 1 481 ? -40.010 -2.035 33.571 1.00 96.62 481 GLU A C 1
ATOM 3717 O O . GLU A 1 481 ? -39.853 -1.316 34.555 1.00 96.62 481 GLU A O 1
ATOM 3722 N N . ALA A 1 482 ? -39.063 -2.893 33.182 1.00 96.31 482 ALA A N 1
ATOM 3723 C CA . ALA A 1 482 ? -37.791 -3.029 33.889 1.00 96.31 482 ALA A CA 1
ATOM 3724 C C . ALA A 1 482 ? -36.975 -1.725 33.833 1.00 96.31 482 ALA A C 1
ATOM 3726 O O . ALA A 1 482 ? -36.380 -1.322 34.833 1.00 96.31 482 ALA A O 1
ATOM 3727 N N . THR A 1 483 ? -36.996 -1.021 32.695 1.00 96.31 483 THR A N 1
ATOM 3728 C CA . THR A 1 483 ? -36.355 0.294 32.545 1.00 96.31 483 THR A CA 1
ATOM 3729 C C . THR A 1 483 ? -36.972 1.336 33.474 1.00 96.31 483 THR A C 1
ATOM 3731 O O . THR A 1 483 ? -36.240 2.068 34.137 1.00 96.31 483 THR A O 1
ATOM 3734 N N . ARG A 1 484 ? -38.307 1.393 33.568 1.00 96.50 484 ARG A N 1
ATOM 3735 C CA . ARG A 1 484 ? -39.011 2.304 34.487 1.00 96.50 484 ARG A CA 1
ATOM 3736 C C . ARG A 1 484 ? -38.659 2.006 35.940 1.00 96.50 484 ARG A C 1
ATOM 3738 O O . ARG A 1 484 ? -38.312 2.927 36.672 1.00 96.50 484 ARG A O 1
ATOM 3745 N N . GLN A 1 485 ? -38.662 0.734 36.335 1.00 96.69 485 GLN A N 1
ATOM 3746 C CA . GLN A 1 485 ? -38.281 0.322 37.688 1.00 96.69 485 GLN A CA 1
ATOM 3747 C C . GLN A 1 485 ? -36.834 0.700 38.024 1.00 96.69 485 GLN A C 1
ATOM 3749 O O . GLN A 1 485 ? -36.569 1.193 39.122 1.00 96.69 485 GLN A O 1
ATOM 3754 N N . ALA A 1 486 ? -35.899 0.507 37.089 1.00 95.94 486 ALA A N 1
ATOM 3755 C CA . ALA A 1 486 ? -34.514 0.940 37.255 1.00 95.94 486 ALA A CA 1
ATOM 3756 C C . ALA A 1 486 ? -34.410 2.468 37.400 1.00 95.94 486 ALA A C 1
ATOM 3758 O O . ALA A 1 486 ? -33.746 2.945 38.319 1.00 95.94 486 ALA A O 1
ATOM 3759 N N . ALA A 1 487 ? -35.118 3.235 36.564 1.00 95.94 487 ALA A N 1
ATOM 3760 C CA . ALA A 1 487 ? -35.130 4.696 36.630 1.00 95.94 487 ALA A CA 1
ATOM 3761 C C . ALA A 1 487 ? -35.681 5.214 37.969 1.00 95.94 487 ALA A C 1
ATOM 3763 O O . ALA A 1 487 ? -35.066 6.077 38.592 1.00 95.94 487 ALA A O 1
ATOM 3764 N N . THR A 1 488 ? -36.788 4.648 38.463 1.00 96.94 488 THR A N 1
ATOM 3765 C CA . THR A 1 488 ? -37.338 4.998 39.782 1.00 96.94 488 THR A CA 1
ATOM 3766 C C . THR A 1 488 ? -36.327 4.739 40.899 1.00 96.94 488 THR A C 1
ATOM 3768 O O . THR A 1 488 ? -36.150 5.589 41.770 1.00 96.94 488 THR A O 1
ATOM 3771 N N . LYS A 1 489 ? -35.627 3.596 40.864 1.00 95.88 489 LYS A N 1
ATOM 3772 C CA . LYS A 1 489 ? -34.585 3.271 41.851 1.00 95.88 489 LYS A CA 1
ATOM 3773 C C . LYS A 1 489 ? -33.403 4.242 41.791 1.00 95.88 489 LYS A C 1
ATOM 3775 O O . LYS A 1 489 ? -32.921 4.637 42.846 1.00 95.88 489 LYS A O 1
ATOM 3780 N N . LEU A 1 490 ? -32.968 4.648 40.595 1.00 96.00 490 LEU A N 1
ATOM 3781 C CA . LEU A 1 490 ? -31.881 5.618 40.420 1.00 96.00 490 LEU A CA 1
ATOM 3782 C C . LEU A 1 490 ? -32.259 7.009 40.941 1.00 96.00 490 LEU A C 1
ATOM 3784 O O . LEU A 1 490 ? -31.463 7.627 41.635 1.00 96.00 490 LEU A O 1
ATOM 3788 N N . ILE A 1 491 ? -33.481 7.481 40.673 1.00 96.31 491 ILE A N 1
ATOM 3789 C CA . ILE A 1 491 ? -33.965 8.782 41.172 1.00 96.31 491 ILE A CA 1
ATOM 3790 C C . ILE A 1 491 ? -34.048 8.790 42.704 1.00 96.31 491 ILE A C 1
ATOM 3792 O O . ILE A 1 491 ? -33.741 9.794 43.342 1.00 96.31 491 ILE A O 1
ATOM 3796 N N . ALA A 1 492 ? -34.468 7.674 43.303 1.00 95.69 492 ALA A N 1
ATOM 3797 C CA . ALA A 1 492 ? -34.579 7.545 44.754 1.00 95.69 492 ALA A CA 1
ATOM 3798 C C . ALA A 1 492 ? -33.227 7.323 45.459 1.00 95.69 492 ALA A C 1
ATOM 3800 O O . ALA A 1 492 ? -33.159 7.378 46.691 1.00 95.69 492 ALA A O 1
ATOM 3801 N N . ALA A 1 493 ? -32.159 7.034 44.715 1.00 96.19 493 ALA A N 1
ATOM 3802 C CA . ALA A 1 493 ? -30.862 6.726 45.292 1.00 96.19 493 ALA A CA 1
ATOM 3803 C C . ALA A 1 493 ? -30.187 7.992 45.836 1.00 96.19 493 ALA A C 1
ATOM 3805 O O . ALA A 1 493 ? -30.084 9.016 45.169 1.00 96.19 493 ALA A O 1
ATOM 3806 N N . LYS A 1 494 ? -29.678 7.903 47.069 1.00 93.06 494 LYS A N 1
ATOM 3807 C CA . LYS A 1 494 ? -28.952 9.007 47.720 1.00 93.06 494 LYS A CA 1
ATOM 3808 C C . LYS A 1 494 ? -27.518 9.163 47.205 1.00 93.06 494 LYS A C 1
ATOM 3810 O O . LYS A 1 494 ? -26.940 10.233 47.352 1.00 93.06 494 LYS A O 1
ATOM 3815 N N . GLN A 1 495 ? -26.952 8.099 46.638 1.00 86.81 495 GLN A N 1
ATOM 3816 C CA . GLN A 1 495 ? -25.639 8.068 45.998 1.00 86.81 495 GLN A CA 1
ATOM 3817 C C . GLN A 1 495 ? -25.706 7.088 44.826 1.00 86.81 495 GLN A C 1
ATOM 3819 O O . GLN A 1 495 ? -26.038 5.919 45.018 1.00 86.81 495 GLN A O 1
ATOM 3824 N N . VAL A 1 496 ? -25.420 7.581 43.625 1.00 87.06 496 VAL A N 1
ATOM 3825 C CA . VAL A 1 496 ? -25.337 6.797 42.387 1.00 87.06 496 VAL A CA 1
ATOM 3826 C C . VAL A 1 496 ? -23.888 6.865 41.914 1.00 87.06 496 VAL A C 1
ATOM 3828 O O . VAL A 1 496 ? -23.305 7.949 41.950 1.00 87.06 496 VAL A O 1
ATOM 3831 N N . VAL A 1 497 ? -23.318 5.723 41.519 1.00 73.56 497 VAL A N 1
ATOM 3832 C CA . VAL A 1 497 ? -21.993 5.620 40.885 1.00 73.56 497 VAL A CA 1
ATOM 3833 C C . VAL A 1 497 ? -22.174 5.180 39.446 1.00 73.56 497 VAL A C 1
ATOM 3835 O O . VAL A 1 497 ? -22.972 4.234 39.240 1.00 73.56 497 VAL A O 1
#

pLDDT: mean 88.33, std 17.63, range [23.83, 98.81]

Sequence (497 aa):
MEFDHAVVVVHDQMDEALERFRAMGFFVTERGYHSLGTINHLIILDNSYIELLGYLPENRDKRPEVRDAPAGLNAWVWRSHDASETYQQCIARGAPVSKPDRFSRPVQVGDLNDEAVFQTVRVAPEYSQAGRYYFCQHEKPHLVWHKPWMQHPNQACEITAAYAKVANLDREQRLLQQLVGDARVWPANLVIEADPKLEEGGYMHQLNIACRDLIALRTCLLQQSVPHVWANDRIRIDASHAMGLCLEFHEAVSDTEVLRSTSSTSGVGAAATASAASSNAASKAKAYANDGAEAFIRMLQAHGVKTIFGVCGDTSLPYYDALYRLDHGMVHVLARDERSAAYMADAYARVSGRVGVCEGPSGGGATYLAPGLVEANESSVPVLAFSSDVPVSSRGRYPLTELRQDALYAPLTKWNGSIDLVSKIGDQVRSAFRAICTGRPGSAHLCLPYDVLKAKHAGEGLWAQTEHSSAPAWRCAPALEATRQAATKLIAAKQVV

Secondary structure (DSSP, 8-state):
--EEEEEEEEET-HHHHHHHHHHTT---PPPEE-TTSEEEEEEE-SS-EEEEEEE-GGGGGG-HHHHSSPSEEEEEEEE-S-HHHHHHHHHHTT--BPPPEEEEEEEEETTEEEEEEEEEEEB-GGG-SSSEEEEEEESSGGGT--GGGG--TT-EEEEEEEEEEES-HHHHHHHHHHHH--GGG--TTEEEEE-TT-SS-EEEEEEEEEES-HHHHHHHHHHTT---EEETTEEEE-TTTTTT-EEEEEEPPPTTTHHHHTTS--------------------------SHHHHHHHHHHHTT--EEEE---GGGHHHHHHHHHS----EEEE-SSHHHHHHHHHHHHHHHSBPEEEEE-TTHHHHHTHHHHHHHHHTT--EEEEEEES-GGGTTS--TT---HHHHHTTTSSEEEE--SGGGHHHHHHHHHHHHHSSS--EEEEEEEHHHHHS----TT----GGGGBSSSS-----HHHHHHHHHHHHH-SS--